Protein AF-0000000087199139 (afdb_homodimer)

Sequence (502 aa):
MAPLESGSSQPFFDSSAIDGPFDIYECGTLAGTRVVPDPPPLPGTSYGKQRASRKAKETRCVHVPEEVQDCWNRLFLEGYQADVRVSTDDGSEILSHSCILGIRSPVLRSMLEEARVEDGFRNILISGVPSQAVRVFIRFLYSSRFEQDEMKKYALHLLVLSHVYSVQSLKIVCTDQLERFFLAPDNAVDVLQLARLCDAPRLSLICTRMITGDFKTISLSEGWKVMRRANPSLEQELLEFLVEVDTARKSMAPLESGSSQPFFDSSAIDGPFDIYECGTLAGTRVVPDPPPLPGTSYGKQRASRKAKETRCVHVPEEVQDCWNRLFLEGYQADVRVSTDDGSEILSHSCILGIRSPVLRSMLEEARVEDGFRNILISGVPSQAVRVFIRFLYSSRFEQDEMKKYALHLLVLSHVYSVQSLKIVCTDQLERFFLAPDNAVDVLQLARLCDAPRLSLICTRMITGDFKTISLSEGWKVMRRANPSLEQELLEFLVEVDTARKS

Structure (mmCIF, N/CA/C/O backbone):
data_AF-0000000087199139-model_v1
#
loop_
_entity.id
_entity.type
_entity.pdbx_description
1 polymer 'BTB domain-containing protein'
#
loop_
_atom_site.group_PDB
_atom_site.id
_atom_site.type_symbol
_atom_site.label_atom_id
_atom_site.label_alt_id
_atom_site.label_comp_id
_atom_site.label_asym_id
_atom_site.label_entity_id
_atom_site.label_seq_id
_atom_site.pdbx_PDB_ins_code
_atom_site.Cartn_x
_atom_site.Cartn_y
_atom_site.Cartn_z
_atom_site.occupancy
_atom_site.B_iso_or_equiv
_atom_site.auth_seq_id
_atom_site.auth_comp_id
_atom_site.auth_asym_id
_atom_site.auth_atom_id
_atom_site.pdbx_PDB_model_num
ATOM 1 N N . MET A 1 1 ? 9.586 -22.656 74.812 1 17.95 1 MET A N 1
ATOM 2 C CA . MET A 1 1 ? 10.023 -21.344 75.25 1 17.95 1 MET A CA 1
ATOM 3 C C . MET A 1 1 ? 10.078 -20.375 74.062 1 17.95 1 MET A C 1
ATOM 5 O O . MET A 1 1 ? 10.203 -19.156 74.25 1 17.95 1 MET A O 1
ATOM 9 N N . ALA A 1 2 ? 10.344 -20.859 72.875 1 21.53 2 ALA A N 1
ATOM 10 C CA . ALA A 1 2 ? 11.312 -20.062 72.125 1 21.53 2 ALA A CA 1
ATOM 11 C C . ALA A 1 2 ? 10.719 -18.703 71.688 1 21.53 2 ALA A C 1
ATOM 13 O O . ALA A 1 2 ? 9.625 -18.641 71.125 1 21.53 2 ALA A O 1
ATOM 14 N N . PRO A 1 3 ? 11.141 -17.562 72.188 1 21.05 3 PRO A N 1
ATOM 15 C CA . PRO A 1 3 ? 10.523 -16.234 72.375 1 21.05 3 PRO A CA 1
ATOM 16 C C . PRO A 1 3 ? 10.469 -15.43 71.062 1 21.05 3 PRO A C 1
ATOM 18 O O . PRO A 1 3 ? 9.742 -14.43 71 1 21.05 3 PRO A O 1
ATOM 21 N N . LEU A 1 4 ? 11.305 -15.766 70 1 22.83 4 LEU A N 1
ATOM 22 C CA . LEU A 1 4 ? 12.039 -14.664 69.438 1 22.83 4 LEU A CA 1
ATOM 23 C C . LEU A 1 4 ? 11.094 -13.68 68.75 1 22.83 4 LEU A C 1
ATOM 25 O O . LEU A 1 4 ? 10.211 -14.086 68 1 22.83 4 LEU A O 1
ATOM 29 N N . GLU A 1 5 ? 10.953 -12.391 69.062 1 23.05 5 GLU A N 1
ATOM 30 C CA . GLU A 1 5 ? 10.18 -11.148 69.062 1 23.05 5 GLU A CA 1
ATOM 31 C C . GLU A 1 5 ? 10.281 -10.438 67.688 1 23.05 5 GLU A C 1
ATOM 33 O O . GLU A 1 5 ? 9.484 -9.539 67.438 1 23.05 5 GLU A O 1
ATOM 38 N N . SER A 1 6 ? 11.359 -10.711 66.875 1 23.73 6 SER A N 1
ATOM 39 C CA . SER A 1 6 ? 11.961 -9.5 66.312 1 23.73 6 SER A CA 1
ATOM 40 C C . SER A 1 6 ? 10.961 -8.719 65.438 1 23.73 6 SER A C 1
ATOM 42 O O . SER A 1 6 ? 10.016 -9.297 64.938 1 23.73 6 SER A O 1
ATOM 44 N N . GLY A 1 7 ? 10.969 -7.25 65.312 1 22.09 7 GLY A N 1
ATOM 45 C CA . GLY A 1 7 ? 10.422 -5.91 65.125 1 22.09 7 GLY A CA 1
ATOM 46 C C . GLY A 1 7 ? 10.305 -5.477 63.688 1 22.09 7 GLY A C 1
ATOM 47 O O . GLY A 1 7 ? 10.703 -4.363 63.344 1 22.09 7 GLY A O 1
ATOM 48 N N . SER A 1 8 ? 10.016 -6.336 62.688 1 23.86 8 SER A N 1
ATOM 49 C CA . SER A 1 8 ? 10.344 -5.934 61.344 1 23.86 8 SER A CA 1
ATOM 50 C C . SER A 1 8 ? 9.609 -4.652 60.938 1 23.86 8 SER A C 1
ATOM 52 O O . SER A 1 8 ? 8.383 -4.59 61 1 23.86 8 SER A O 1
ATOM 54 N N . SER A 1 9 ? 10.273 -3.469 61.125 1 22.41 9 SER A N 1
ATOM 55 C CA . SER A 1 9 ? 9.992 -2.047 60.969 1 22.41 9 SER A CA 1
ATOM 56 C C . SER A 1 9 ? 9.539 -1.732 59.562 1 22.41 9 SER A C 1
ATOM 58 O O . SER A 1 9 ? 10.219 -2.08 58.594 1 22.41 9 SER A O 1
ATOM 60 N N . GLN A 1 10 ? 8.219 -1.717 59.25 1 23.45 10 GLN A N 1
ATOM 61 C CA . GLN A 1 10 ? 7.441 -1.419 58.062 1 23.45 10 GLN A CA 1
ATOM 62 C C . GLN A 1 10 ? 7.766 -0.027 57.531 1 23.45 10 GLN A C 1
ATOM 64 O O . GLN A 1 10 ? 7.586 0.971 58.25 1 23.45 10 GLN A O 1
ATOM 69 N N . PRO A 1 11 ? 8.969 0.2 56.781 1 24.69 11 PRO A N 1
ATOM 70 C CA . PRO A 1 11 ? 9.406 1.564 56.469 1 24.69 11 PRO A CA 1
ATOM 71 C C . PRO A 1 11 ? 8.312 2.389 55.781 1 24.69 11 PRO A C 1
ATOM 73 O O . PRO A 1 11 ? 7.48 1.836 55.062 1 24.69 11 PRO A O 1
ATOM 76 N N . PHE A 1 12 ? 7.863 3.547 56.344 1 22.67 12 PHE A N 1
ATOM 77 C CA . PHE A 1 12 ? 6.906 4.625 56.125 1 22.67 12 PHE A CA 1
ATOM 78 C C . PHE A 1 12 ? 7.23 5.402 54.844 1 22.67 12 PHE A C 1
ATOM 80 O O . PHE A 1 12 ? 6.676 6.477 54.625 1 22.67 12 PHE A O 1
ATOM 87 N N . PHE A 1 13 ? 7.992 4.852 53.781 1 21.17 13 PHE A N 1
ATOM 88 C CA . PHE A 1 13 ? 8.477 5.926 52.906 1 21.17 13 PHE A CA 1
ATOM 89 C C . PHE A 1 13 ? 7.32 6.762 52.375 1 21.17 13 PHE A C 1
ATOM 91 O O . PHE A 1 13 ? 6.332 6.215 51.906 1 21.17 13 PHE A O 1
ATOM 98 N N . ASP A 1 14 ? 7.141 7.926 52.938 1 21.53 14 ASP A N 1
ATOM 99 C CA . ASP A 1 14 ? 6.297 9.102 52.75 1 21.53 14 ASP A CA 1
ATOM 100 C C . ASP A 1 14 ? 6.395 9.633 51.312 1 21.53 14 ASP A C 1
ATOM 102 O O . ASP A 1 14 ? 7.422 10.18 50.938 1 21.53 14 ASP A O 1
ATOM 106 N N . SER A 1 15 ? 6.094 8.844 50.281 1 20.62 15 SER A N 1
ATOM 107 C CA . SER A 1 15 ? 6.211 9.219 48.875 1 20.62 15 SER A CA 1
ATOM 108 C C . SER A 1 15 ? 5.43 10.492 48.594 1 20.62 15 SER A C 1
ATOM 110 O O . SER A 1 15 ? 4.215 10.445 48.375 1 20.62 15 SER A O 1
ATOM 112 N N . SER A 1 16 ? 5.676 11.617 49.25 1 21.91 16 SER A N 1
ATOM 113 C CA . SER A 1 16 ? 4.977 12.875 49 1 21.91 16 SER A CA 1
ATOM 114 C C . SER A 1 16 ? 5.152 13.336 47.562 1 21.91 16 SER A C 1
ATOM 116 O O . SER A 1 16 ? 6.141 13.992 47.219 1 21.91 16 SER A O 1
ATOM 118 N N . ALA A 1 17 ? 5.062 12.43 46.594 1 23.73 17 ALA A N 1
ATOM 119 C CA . ALA A 1 17 ? 5.355 12.734 45.188 1 23.73 17 ALA A CA 1
ATOM 120 C C . ALA A 1 17 ? 4.664 14.023 44.75 1 23.73 17 ALA A C 1
ATOM 122 O O . ALA A 1 17 ? 3.477 14.219 45 1 23.73 17 ALA A O 1
ATOM 123 N N . ILE A 1 18 ? 5.457 15.062 44.219 1 21.58 18 ILE A N 1
ATOM 124 C CA . ILE A 1 18 ? 5.422 16.469 43.812 1 21.58 18 ILE A CA 1
ATOM 125 C C . ILE A 1 18 ? 4.34 16.656 42.75 1 21.58 18 ILE A C 1
ATOM 127 O O . ILE A 1 18 ? 4.402 16.078 41.656 1 21.58 18 ILE A O 1
ATOM 131 N N . ASP A 1 19 ? 3.137 16.906 43.062 1 22.56 19 ASP A N 1
ATOM 132 C CA . ASP A 1 19 ? 1.946 17.297 42.312 1 22.56 19 ASP A CA 1
ATOM 133 C C . ASP A 1 19 ? 2.195 18.578 41.5 1 22.56 19 ASP A C 1
ATOM 135 O O . ASP A 1 19 ? 1.256 19.172 40.969 1 22.56 19 ASP A O 1
ATOM 139 N N . GLY A 1 20 ? 3.398 19.328 41.625 1 21.14 20 GLY A N 1
ATOM 140 C CA . GLY A 1 20 ? 3.166 20.734 41.344 1 21.14 20 GLY A CA 1
ATOM 141 C C . GLY A 1 20 ? 2.797 21 39.906 1 21.14 20 GLY A C 1
ATOM 142 O O . GLY A 1 20 ? 3.088 20.188 39.031 1 21.14 20 GLY A O 1
ATOM 143 N N . PRO A 1 21 ? 1.82 21.891 39.594 1 22.62 21 PRO A N 1
ATOM 144 C CA . PRO A 1 21 ? 1.16 22.344 38.375 1 22.62 21 PRO A CA 1
ATOM 145 C C . PRO A 1 21 ? 2.121 23.031 37.406 1 22.62 21 PRO A C 1
ATOM 147 O O . PRO A 1 21 ? 2.922 23.875 37.812 1 22.62 21 PRO A O 1
ATOM 150 N N . PHE A 1 22 ? 2.758 22.375 36.438 1 21.52 22 PHE A N 1
ATOM 151 C CA . PHE A 1 22 ? 3.588 22.953 35.375 1 21.52 22 PHE A CA 1
ATOM 152 C C . PHE A 1 22 ? 2.871 24.109 34.688 1 21.52 22 PHE A C 1
ATOM 154 O O . PHE A 1 22 ? 1.866 23.922 34 1 21.52 22 PHE A O 1
ATOM 161 N N . ASP A 1 23 ? 2.779 25.297 35.25 1 20.27 23 ASP A N 1
ATOM 162 C CA . ASP A 1 23 ? 2.283 26.516 34.625 1 20.27 23 ASP A CA 1
ATOM 163 C C . ASP A 1 23 ? 3.068 26.844 33.375 1 20.27 23 ASP A C 1
ATOM 165 O O . ASP A 1 23 ? 4.285 27.031 33.406 1 20.27 23 ASP A O 1
ATOM 169 N N . ILE A 1 24 ? 2.711 26.391 32.156 1 22.92 24 ILE A N 1
ATOM 170 C CA . ILE A 1 24 ? 3.115 26.719 30.781 1 22.92 24 ILE A CA 1
ATOM 171 C C . ILE A 1 24 ? 3.188 28.234 30.625 1 22.92 24 ILE A C 1
ATOM 173 O O . ILE A 1 24 ? 2.158 28.922 30.609 1 22.92 24 ILE A O 1
ATOM 177 N N . TYR A 1 25 ? 4.066 28.859 31.375 1 21.02 25 TYR A N 1
ATOM 178 C CA . TYR A 1 25 ? 4.32 30.297 31.281 1 21.02 25 TYR A CA 1
ATOM 179 C C . TYR A 1 25 ? 4.391 30.734 29.828 1 21.02 25 TYR A C 1
ATOM 181 O O . TYR A 1 25 ? 4.668 29.922 28.938 1 21.02 25 TYR A O 1
ATOM 189 N N . GLU A 1 26 ? 4.129 32.094 29.531 1 21.59 26 GLU A N 1
ATOM 190 C CA . GLU A 1 26 ? 3.9 33.156 28.562 1 21.59 26 GLU A CA 1
ATOM 191 C C . GLU A 1 26 ? 5.102 33.312 27.641 1 21.59 26 GLU A C 1
ATOM 193 O O . GLU A 1 26 ? 6.25 33.25 28.078 1 21.59 26 GLU A O 1
ATOM 198 N N . CYS A 1 27 ? 4.98 33.281 26.266 1 22 27 CYS A N 1
ATOM 199 C CA . CYS A 1 27 ? 5.629 33.5 24.969 1 22 27 CYS A CA 1
ATOM 200 C C . CYS A 1 27 ? 6.34 34.844 24.953 1 22 27 CYS A C 1
ATOM 202 O O . CYS A 1 27 ? 5.734 35.875 24.625 1 22 27 CYS A O 1
ATOM 204 N N . GLY A 1 28 ? 7.008 35.25 26.016 1 19.66 28 GLY A N 1
ATOM 205 C CA . GLY A 1 28 ? 7.566 36.594 25.922 1 19.66 28 GLY A CA 1
ATOM 206 C C . GLY A 1 28 ? 8.414 36.781 24.672 1 19.66 28 GLY A C 1
ATOM 207 O O . GLY A 1 28 ? 8.867 35.812 24.062 1 19.66 28 GLY A O 1
ATOM 208 N N . THR A 1 29 ? 8.695 38.125 24.188 1 23.84 29 THR A N 1
ATOM 209 C CA . THR A 1 29 ? 9.023 39 23.062 1 23.84 29 THR A CA 1
ATOM 210 C C . THR A 1 29 ? 10.516 38.906 22.734 1 23.84 29 THR A C 1
ATOM 212 O O . THR A 1 29 ? 11.219 39.906 22.75 1 23.84 29 THR A O 1
ATOM 215 N N . LEU A 1 30 ? 11.25 37.906 22.984 1 21.8 30 LEU A N 1
ATOM 216 C CA . LEU A 1 30 ? 12.664 38.25 22.781 1 21.8 30 LEU A CA 1
ATOM 217 C C . LEU A 1 30 ? 12.938 38.594 21.328 1 21.8 30 LEU A C 1
ATOM 219 O O . LEU A 1 30 ? 12.75 37.781 20.438 1 21.8 30 LEU A O 1
ATOM 223 N N . ALA A 1 31 ? 12.992 39.906 20.906 1 24.28 31 ALA A N 1
ATOM 224 C CA . ALA A 1 31 ? 13.227 40.688 19.703 1 24.28 31 ALA A CA 1
ATOM 225 C C . ALA A 1 31 ? 14.641 40.5 19.172 1 24.28 31 ALA A C 1
ATOM 227 O O . ALA A 1 31 ? 15.094 41.219 18.297 1 24.28 31 ALA A O 1
ATOM 228 N N . GLY A 1 32 ? 15.5 39.656 19.641 1 24.92 32 GLY A N 1
ATOM 229 C CA . GLY A 1 32 ? 16.828 39.938 19.141 1 24.92 32 GLY A CA 1
ATOM 230 C C . GLY A 1 32 ? 16.922 39.906 17.625 1 24.92 32 GLY A C 1
ATOM 231 O O . GLY A 1 32 ? 16.234 39.094 16.984 1 24.92 32 GLY A O 1
ATOM 232 N N . THR A 1 33 ? 17.406 40.938 16.922 1 26.2 33 THR A N 1
ATOM 233 C CA . THR A 1 33 ? 17.516 41.406 15.539 1 26.2 33 THR A CA 1
ATOM 234 C C . THR A 1 33 ? 18.438 40.5 14.734 1 26.2 33 THR A C 1
ATOM 236 O O . THR A 1 33 ? 19.641 40.75 14.648 1 26.2 33 THR A O 1
ATOM 239 N N . ARG A 1 34 ? 18.656 39.25 15.078 1 27.23 34 ARG A N 1
ATOM 240 C CA . ARG A 1 34 ? 19.734 38.719 14.258 1 27.23 34 ARG A CA 1
ATOM 241 C C . ARG A 1 34 ? 19.375 38.781 12.773 1 27.23 34 ARG A C 1
ATOM 243 O O . ARG A 1 34 ? 18.297 38.312 12.375 1 27.23 34 ARG A O 1
ATOM 250 N N . VAL A 1 35 ? 20 39.688 12.016 1 27.97 35 VAL A N 1
ATOM 251 C CA . VAL A 1 35 ? 19.953 39.938 10.578 1 27.97 35 VAL A CA 1
ATOM 252 C C . VAL A 1 35 ? 20.266 38.656 9.805 1 27.97 35 VAL A C 1
ATOM 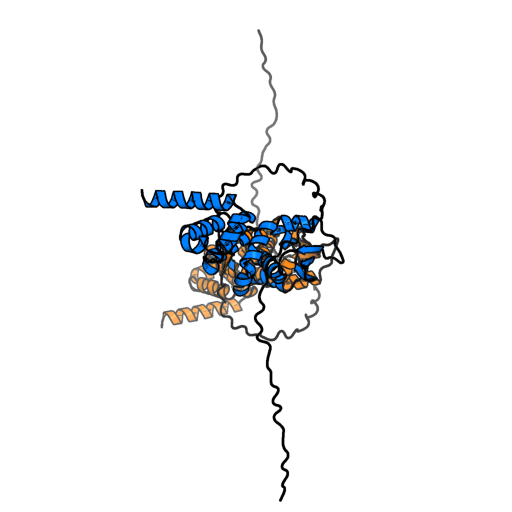254 O O . VAL A 1 35 ? 21.406 38.188 9.836 1 27.97 35 VAL A O 1
ATOM 257 N N . VAL A 1 36 ? 19.594 37.656 9.969 1 29.38 36 VAL A N 1
ATOM 258 C CA . VAL A 1 36 ? 19.938 36.5 9.133 1 29.38 36 VAL A CA 1
ATOM 259 C C . VAL A 1 36 ? 19.844 36.875 7.66 1 29.38 36 VAL A C 1
ATOM 261 O O . VAL A 1 36 ? 18.828 37.469 7.234 1 29.38 36 VAL A O 1
ATOM 264 N N . PRO A 1 37 ? 21 37 7.043 1 31.52 37 PRO A N 1
ATOM 265 C CA . PRO A 1 37 ? 20.953 37.438 5.648 1 31.52 37 PRO A CA 1
ATOM 266 C C . PRO A 1 37 ? 19.875 36.719 4.84 1 31.52 37 PRO A C 1
ATOM 268 O O . PRO A 1 37 ? 19.484 35.625 5.195 1 31.52 37 PRO A O 1
ATOM 271 N N . ASP A 1 38 ? 19.141 37.5 4.035 1 29.73 38 ASP A N 1
ATOM 272 C CA . ASP A 1 38 ? 18.047 37.062 3.16 1 29.73 38 ASP A CA 1
ATOM 273 C C . ASP A 1 38 ? 18.453 35.875 2.295 1 29.73 38 ASP A C 1
ATOM 275 O O . ASP A 1 38 ? 19.547 35.875 1.737 1 29.73 38 ASP A O 1
ATOM 279 N N . PRO A 1 39 ? 18.141 34.688 2.662 1 32.69 39 PRO A N 1
ATOM 280 C CA . PRO A 1 39 ? 18.547 33.594 1.751 1 32.69 39 PRO A CA 1
ATOM 281 C C . PRO A 1 39 ? 18.375 33.969 0.282 1 32.69 39 PRO A C 1
ATOM 283 O O . PRO A 1 39 ? 17.578 34.875 -0.043 1 32.69 39 PRO A O 1
ATOM 286 N N . PRO A 1 40 ? 19.422 33.812 -0.489 1 34.62 40 PRO A N 1
ATOM 287 C CA . PRO A 1 40 ? 19.312 34.25 -1.89 1 34.62 40 PRO A CA 1
ATOM 288 C C . PRO A 1 40 ? 17.984 33.844 -2.527 1 34.62 40 PRO A C 1
ATOM 290 O O . PRO A 1 40 ? 17.328 32.906 -2.074 1 34.62 40 PRO A O 1
ATOM 293 N N . PRO A 1 41 ? 17.328 34.812 -3.182 1 30.88 41 PRO A N 1
ATOM 294 C CA . PRO A 1 41 ? 16.016 34.562 -3.787 1 30.88 41 PRO A CA 1
ATOM 295 C C . PRO A 1 41 ? 15.961 33.281 -4.629 1 30.88 41 PRO A C 1
ATOM 297 O O . PRO A 1 41 ? 16.984 32.875 -5.188 1 30.88 41 PRO A O 1
ATOM 300 N N . LEU A 1 42 ? 15.297 32.312 -4.215 1 31.14 42 LEU A N 1
ATOM 301 C CA . LEU A 1 42 ? 15.055 31.094 -4.988 1 31.14 42 LEU A CA 1
ATOM 302 C C . LEU A 1 42 ? 14.805 31.422 -6.453 1 31.14 42 LEU A C 1
ATOM 304 O O . LEU A 1 42 ? 14.227 32.469 -6.77 1 31.14 42 LEU A O 1
ATOM 308 N N . PRO A 1 43 ? 15.719 31.031 -7.32 1 32.97 43 PRO A N 1
ATOM 309 C CA . PRO A 1 43 ? 15.461 31.312 -8.734 1 32.97 43 PRO A CA 1
ATOM 310 C C . PRO A 1 43 ? 13.984 31.172 -9.102 1 32.97 43 PRO A C 1
ATOM 312 O O . PRO A 1 43 ? 13.258 30.406 -8.445 1 32.97 43 PRO A O 1
ATOM 315 N N . GLY A 1 44 ? 13.32 32.25 -9.609 1 30.73 44 GLY A N 1
ATOM 316 C CA . GLY A 1 44 ? 11.953 32.375 -10.078 1 30.73 44 GLY A CA 1
ATOM 317 C C . GLY A 1 44 ? 11.5 31.25 -10.977 1 30.73 44 GLY A C 1
ATOM 318 O O . GLY A 1 44 ? 11.875 31.203 -12.156 1 30.73 44 GLY A O 1
ATOM 319 N N . THR A 1 45 ? 11.766 29.984 -10.602 1 30.02 45 THR A N 1
ATOM 320 C CA . THR A 1 45 ? 11.227 28.984 -11.516 1 30.02 45 THR A CA 1
ATOM 321 C C . THR A 1 45 ? 9.766 29.281 -11.844 1 30.02 45 THR A C 1
ATOM 323 O O . THR A 1 45 ? 8.961 29.516 -10.938 1 30.02 45 THR A O 1
ATOM 326 N N . SER A 1 46 ? 9.5 29.828 -13.023 1 29.67 46 SER A N 1
ATOM 327 C CA . SER A 1 46 ? 8.203 29.969 -13.664 1 29.67 46 SER A CA 1
ATOM 328 C C . SER A 1 46 ? 7.367 28.703 -13.531 1 29.67 46 SER A C 1
ATOM 330 O O . SER A 1 46 ? 7.57 27.734 -14.266 1 29.67 46 SER A O 1
ATOM 332 N N . TYR A 1 47 ? 7.344 28.094 -12.398 1 28.06 47 TYR A N 1
ATOM 333 C CA . TYR A 1 47 ? 6.352 27.016 -12.367 1 28.06 47 TYR A CA 1
ATOM 334 C C . TYR A 1 47 ? 4.988 27.531 -12.812 1 28.06 47 TYR A C 1
ATOM 336 O O . TYR A 1 47 ? 4.449 28.469 -12.234 1 28.06 47 TYR A O 1
ATOM 344 N N . GLY A 1 48 ? 4.695 27.469 -14.109 1 28.31 48 GLY A N 1
ATOM 345 C CA . GLY A 1 48 ? 3.373 27.719 -14.664 1 28.31 48 GLY A CA 1
ATOM 346 C C . GLY A 1 48 ? 2.248 27.25 -13.766 1 28.31 48 GLY A C 1
ATOM 347 O O . GLY A 1 48 ? 2.414 26.281 -13.008 1 28.31 48 GLY A O 1
ATOM 348 N N . LYS A 1 49 ? 1.397 28.203 -13.383 1 31.05 49 LYS A N 1
ATOM 349 C CA . LYS A 1 49 ? 0.133 28.125 -12.656 1 31.05 49 LYS A CA 1
ATOM 350 C C . LYS A 1 49 ? -0.748 27 -13.203 1 31.05 49 LYS A C 1
ATOM 352 O O . LYS A 1 49 ? -1.385 27.156 -14.25 1 31.05 49 LYS A O 1
ATOM 357 N N . GLN A 1 50 ? -0.268 25.75 -13.328 1 27.91 50 GLN A N 1
ATOM 358 C CA . GLN A 1 50 ? -1.34 24.812 -13.602 1 27.91 50 GLN A CA 1
ATOM 359 C C . GLN A 1 50 ? -2.48 24.953 -12.594 1 27.91 50 GLN A C 1
ATOM 361 O O . GLN A 1 50 ? -2.279 24.797 -11.391 1 27.91 50 GLN A O 1
ATOM 366 N N . ARG A 1 51 ? -3.35 25.891 -12.852 1 24.77 51 ARG A N 1
ATOM 367 C CA . ARG A 1 51 ? -4.668 25.938 -12.234 1 24.77 51 ARG A CA 1
ATOM 368 C C . ARG A 1 51 ? -5.309 24.562 -12.172 1 24.77 51 ARG A C 1
ATOM 370 O O . ARG A 1 51 ? -5.855 24.078 -13.172 1 24.77 51 ARG A O 1
ATOM 377 N N . ALA A 1 52 ? -4.762 23.656 -11.594 1 30.31 52 ALA A N 1
ATOM 378 C CA . ALA A 1 52 ? -5.559 22.469 -11.25 1 30.31 52 ALA A CA 1
ATOM 379 C C . ALA A 1 52 ? -6.867 22.875 -10.578 1 30.31 52 ALA A C 1
ATOM 381 O O . ALA A 1 52 ? -6.871 23.688 -9.648 1 30.31 52 ALA A O 1
ATOM 382 N N . SER A 1 53 ? -7.973 22.969 -11.172 1 31.02 53 SER A N 1
ATOM 383 C CA . SER A 1 53 ? -9.328 23.062 -10.633 1 31.02 53 SER A CA 1
ATOM 384 C C . SER A 1 53 ? -9.406 22.453 -9.234 1 31.02 53 SER A C 1
ATOM 386 O O . SER A 1 53 ? -8.906 21.344 -9.008 1 31.02 53 SER A O 1
ATOM 388 N N . ARG A 1 54 ? -9.484 23.25 -8.133 1 33.81 54 ARG A N 1
ATOM 389 C CA . ARG A 1 54 ? -9.602 23.031 -6.695 1 33.81 54 ARG A CA 1
ATOM 390 C C . ARG A 1 54 ? -10.719 22.047 -6.379 1 33.81 54 ARG A C 1
ATOM 392 O O . ARG A 1 54 ? -11.609 22.344 -5.586 1 33.81 54 ARG A O 1
ATOM 399 N N . LYS A 1 55 ? -11.258 21.359 -7.25 1 38.09 55 LYS A N 1
ATOM 400 C CA . LYS A 1 55 ? -12.188 20.391 -6.676 1 38.09 55 LYS A CA 1
ATOM 401 C C . LYS A 1 55 ? -11.555 19.641 -5.516 1 38.09 55 LYS A C 1
ATOM 403 O O . LYS A 1 55 ? -10.469 19.062 -5.656 1 38.09 55 LYS A O 1
ATOM 408 N N . ALA A 1 56 ? -11.719 20.047 -4.234 1 38.56 56 ALA A N 1
ATOM 409 C CA . ALA A 1 56 ? -11.398 19.266 -3.047 1 38.56 56 ALA A CA 1
ATOM 410 C C . ALA A 1 56 ? -11.328 17.781 -3.379 1 38.56 56 ALA A C 1
ATOM 412 O O . ALA A 1 56 ? -12.344 17.141 -3.656 1 38.56 56 ALA A O 1
ATOM 413 N N . LYS A 1 57 ? -10.422 17.406 -4.125 1 51.34 57 LYS A N 1
ATOM 414 C CA . LYS A 1 57 ? -10.328 16.031 -4.617 1 51.34 57 LYS A CA 1
ATOM 415 C C . LYS A 1 57 ? -10.555 15.023 -3.492 1 51.34 57 LYS A C 1
ATOM 417 O O . LYS A 1 57 ? -9.781 14.977 -2.531 1 51.34 57 LYS A O 1
ATOM 422 N N . GLU A 1 58 ? -11.875 14.812 -3.129 1 58.31 58 GLU A N 1
ATOM 423 C CA . GLU A 1 58 ? -12.219 13.664 -2.293 1 58.31 58 GLU A CA 1
ATOM 424 C C . GLU A 1 58 ? -11.227 12.523 -2.484 1 58.31 58 GLU A C 1
ATOM 426 O O . GLU A 1 58 ? -10.82 12.227 -3.609 1 58.31 58 GLU A O 1
ATOM 431 N N . THR A 1 59 ? -10.484 12.344 -1.406 1 65.81 59 THR A N 1
ATOM 432 C CA . THR A 1 59 ? -9.555 11.219 -1.45 1 65.81 59 THR A CA 1
ATOM 433 C C . THR A 1 59 ? -10.266 9.938 -1.866 1 65.81 59 THR A C 1
ATOM 435 O O . THR A 1 59 ? -11.188 9.484 -1.179 1 65.81 59 THR A O 1
ATOM 438 N N . ARG A 1 60 ? -10.055 9.539 -3.041 1 82.44 60 ARG A N 1
ATOM 439 C CA . ARG A 1 60 ? -10.555 8.227 -3.426 1 82.44 60 ARG A CA 1
ATOM 440 C C . ARG A 1 60 ? -9.781 7.121 -2.709 1 82.44 60 ARG A C 1
ATOM 442 O O . ARG A 1 60 ? -8.586 7.254 -2.459 1 82.44 60 ARG A O 1
ATOM 449 N N . CYS A 1 61 ? -10.516 6.273 -2.09 1 89.31 61 CYS A N 1
ATOM 450 C CA . CYS A 1 61 ? -9.891 5.148 -1.406 1 89.31 61 CYS A CA 1
ATOM 451 C C . CYS A 1 61 ? -10.039 3.867 -2.221 1 89.31 61 CYS A C 1
ATOM 453 O O . CYS A 1 61 ? -10.961 3.744 -3.031 1 89.31 61 CYS A O 1
ATOM 455 N N . VAL A 1 62 ? -9.023 3.031 -2.025 1 91.62 62 VAL A N 1
ATOM 456 C CA . VAL A 1 62 ? -9.039 1.731 -2.689 1 91.62 62 VAL A CA 1
ATOM 457 C C . VAL A 1 62 ? -8.883 0.619 -1.656 1 91.62 62 VAL A C 1
ATOM 459 O O . VAL A 1 62 ? -8.406 0.861 -0.542 1 91.62 62 VAL A O 1
ATOM 462 N N . HIS A 1 63 ? -9.352 -0.516 -2.111 1 90.69 63 HIS A N 1
ATOM 463 C CA . HIS A 1 63 ? -9.195 -1.692 -1.262 1 90.69 63 HIS A CA 1
ATOM 464 C C . HIS A 1 63 ? -7.934 -2.467 -1.616 1 90.69 63 HIS A C 1
ATOM 466 O O . HIS A 1 63 ? -7.633 -2.666 -2.795 1 90.69 63 HIS A O 1
ATOM 472 N N . VAL A 1 64 ? -7.211 -2.742 -0.578 1 90.88 64 VAL A N 1
ATOM 473 C CA . VAL A 1 64 ? -6.051 -3.613 -0.741 1 90.88 64 VAL A CA 1
ATOM 474 C C . VAL A 1 64 ? -6.086 -4.723 0.307 1 90.88 64 VAL A C 1
ATOM 476 O O . VAL A 1 64 ? -6.676 -4.555 1.379 1 90.88 64 VAL A O 1
ATOM 479 N N . PRO A 1 65 ? -5.484 -5.859 -0.085 1 89.69 65 PRO A N 1
ATOM 480 C CA . PRO A 1 65 ? -5.375 -6.871 0.966 1 89.69 65 PRO A CA 1
ATOM 481 C C . PRO A 1 65 ? -4.652 -6.359 2.209 1 89.69 65 PRO A C 1
ATOM 483 O O . PRO A 1 65 ? -3.686 -5.602 2.096 1 89.69 65 PRO A O 1
ATOM 486 N N . GLU A 1 66 ? -5.117 -6.707 3.34 1 92.62 66 GLU A N 1
ATOM 487 C CA . GLU A 1 66 ? -4.527 -6.262 4.598 1 92.62 66 GLU A CA 1
ATOM 488 C C . GLU A 1 66 ? -3.051 -6.637 4.676 1 92.62 66 GLU A C 1
ATOM 490 O O . GLU A 1 66 ? -2.24 -5.879 5.211 1 92.62 66 GLU A O 1
ATOM 495 N N . GLU A 1 67 ? -2.746 -7.75 4.129 1 92 67 GLU A N 1
ATOM 496 C CA . GLU A 1 67 ? -1.375 -8.25 4.129 1 92 67 GLU A CA 1
ATOM 497 C C . GLU A 1 67 ? -0.424 -7.258 3.473 1 92 67 GLU A C 1
ATOM 499 O O . GLU A 1 67 ? 0.722 -7.109 3.902 1 92 67 GLU A O 1
ATOM 504 N N . VAL A 1 68 ? -0.92 -6.621 2.539 1 91.31 68 VAL A N 1
ATOM 505 C CA . VAL A 1 68 ? -0.091 -5.691 1.781 1 91.31 68 VAL A CA 1
ATOM 506 C C . VAL A 1 68 ? 0.236 -4.473 2.641 1 91.31 68 VAL A C 1
ATOM 508 O O . VAL A 1 68 ? 1.398 -4.078 2.756 1 91.31 68 VAL A O 1
ATOM 511 N N . GLN A 1 69 ? -0.75 -3.906 3.203 1 94.12 69 GLN A N 1
ATOM 512 C CA . GLN A 1 69 ? -0.513 -2.762 4.074 1 94.12 69 GLN A CA 1
ATOM 513 C C . GLN A 1 69 ? 0.369 -3.145 5.258 1 94.12 69 GLN A C 1
ATOM 515 O O . GLN A 1 69 ? 1.211 -2.355 5.695 1 94.12 69 GLN A O 1
ATOM 520 N N . ASP A 1 70 ? 0.178 -4.344 5.715 1 95.5 70 ASP A N 1
ATOM 521 C CA . ASP A 1 70 ? 1.011 -4.844 6.801 1 95.5 70 ASP A CA 1
ATOM 522 C C . ASP A 1 70 ? 2.477 -4.918 6.383 1 95.5 70 ASP A C 1
ATOM 524 O O . ASP A 1 70 ? 3.369 -4.578 7.164 1 95.5 70 ASP A O 1
ATOM 528 N N . CYS A 1 71 ? 2.688 -5.312 5.242 1 95.69 71 CYS A N 1
ATOM 529 C CA . CYS A 1 71 ? 4.051 -5.414 4.738 1 95.69 71 CYS A CA 1
ATOM 530 C C . CYS A 1 71 ? 4.688 -4.035 4.613 1 95.69 71 CYS A C 1
ATOM 532 O O . CYS A 1 71 ? 5.852 -3.848 4.969 1 95.69 71 CYS A O 1
ATOM 534 N N . TRP A 1 72 ? 3.908 -3.111 4.133 1 95.94 72 TRP A N 1
ATOM 535 C CA . TRP A 1 72 ? 4.41 -1.744 4.031 1 95.94 72 TRP A CA 1
ATOM 536 C C . TRP A 1 72 ? 4.789 -1.199 5.406 1 95.94 72 TRP A C 1
ATOM 538 O O . TRP A 1 72 ? 5.836 -0.567 5.562 1 95.94 72 TRP A O 1
ATOM 548 N N . ASN A 1 73 ? 3.936 -1.513 6.324 1 97.19 73 ASN A N 1
ATOM 549 C CA . ASN A 1 73 ? 4.188 -1.061 7.691 1 97.19 73 ASN A CA 1
ATOM 550 C C . ASN A 1 73 ? 5.391 -1.771 8.305 1 97.19 73 ASN A C 1
ATOM 552 O O . ASN A 1 73 ? 6.188 -1.154 9.016 1 97.19 73 ASN A O 1
ATOM 556 N N . ARG A 1 74 ? 5.5 -3.004 8.023 1 97.69 74 ARG A N 1
ATOM 557 C CA . ARG A 1 74 ? 6.617 -3.789 8.539 1 97.69 74 ARG A CA 1
ATOM 558 C C . ARG A 1 74 ? 7.945 -3.287 7.973 1 97.69 74 ARG A C 1
ATOM 560 O O . ARG A 1 74 ? 8.969 -3.307 8.656 1 97.69 74 ARG A O 1
ATOM 567 N N . LEU A 1 75 ? 7.852 -2.887 6.754 1 97.94 75 LEU A N 1
ATOM 568 C CA . LEU A 1 75 ? 9.055 -2.322 6.152 1 97.94 75 LEU A CA 1
ATOM 569 C C . LEU A 1 75 ? 9.562 -1.137 6.961 1 97.94 75 LEU A C 1
ATOM 571 O O . LEU A 1 75 ? 10.766 -1.029 7.223 1 97.94 75 LEU A O 1
ATOM 575 N N . PHE A 1 76 ? 8.719 -0.311 7.41 1 98.31 76 PHE A N 1
ATOM 576 C CA . PHE A 1 76 ? 9.078 0.819 8.258 1 98.31 76 PHE A CA 1
ATOM 577 C C . PHE A 1 76 ? 9.609 0.34 9.602 1 98.31 76 PHE A C 1
ATOM 579 O O . PHE A 1 76 ? 10.641 0.828 10.078 1 98.31 76 PHE A O 1
ATOM 586 N N . LEU A 1 77 ? 8.969 -0.565 10.125 1 97.88 77 LEU A N 1
ATOM 587 C CA . LEU A 1 77 ? 9.289 -1.002 11.477 1 97.88 77 LEU A CA 1
ATOM 588 C C . LEU A 1 77 ? 10.609 -1.757 11.508 1 97.88 77 LEU A C 1
ATOM 590 O O . LEU A 1 77 ? 11.406 -1.577 12.43 1 97.88 77 LEU A O 1
ATOM 594 N N . GLU A 1 78 ? 10.836 -2.588 10.469 1 97 78 GLU A N 1
ATOM 595 C CA . GLU A 1 78 ? 12.016 -3.447 10.453 1 97 78 GLU A CA 1
ATOM 596 C C . GLU A 1 78 ? 13.227 -2.715 9.883 1 97 78 GLU A C 1
ATOM 598 O O . GLU A 1 78 ? 14.375 -3.031 10.219 1 97 78 GLU A O 1
ATOM 603 N N . GLY A 1 79 ? 13.039 -1.834 9 1 97.75 79 GLY A N 1
ATOM 604 C CA . GLY A 1 79 ? 14.133 -1.098 8.383 1 97.75 79 GLY A CA 1
ATOM 605 C C . GLY A 1 79 ? 15.008 -1.965 7.5 1 97.75 79 GLY A C 1
ATOM 606 O O . GLY A 1 79 ? 16.203 -1.701 7.355 1 97.75 79 GLY A O 1
ATOM 607 N N . TYR A 1 80 ? 14.43 -3.037 6.965 1 96.62 80 TYR A N 1
ATOM 608 C CA . TYR A 1 80 ? 15.195 -3.932 6.109 1 96.62 80 TYR A CA 1
ATOM 609 C C . TYR A 1 80 ? 15.719 -3.197 4.879 1 96.62 80 TYR A C 1
ATOM 611 O O . TYR A 1 80 ? 14.945 -2.602 4.129 1 96.62 80 TYR A O 1
ATOM 619 N N . GLN A 1 81 ? 17.047 -3.156 4.734 1 96.38 81 GLN A N 1
ATOM 620 C CA . GLN A 1 81 ? 17.75 -2.555 3.605 1 96.38 81 GLN A CA 1
ATOM 621 C C . GLN A 1 81 ? 17.516 -1.047 3.557 1 96.38 81 GLN A C 1
ATOM 623 O O . GLN A 1 81 ? 17.406 -0.467 2.475 1 96.38 81 GLN A O 1
ATOM 628 N N . ALA A 1 82 ? 17.328 -0.458 4.734 1 97.88 82 ALA A N 1
ATOM 629 C CA . ALA A 1 82 ? 17.234 0.996 4.828 1 97.88 82 ALA A CA 1
ATOM 630 C C . ALA A 1 82 ? 18.5 1.673 4.312 1 97.88 82 ALA A C 1
ATOM 632 O O . ALA A 1 82 ? 19.594 1.109 4.402 1 97.88 82 ALA A O 1
ATOM 633 N N . ASP A 1 83 ? 18.281 2.932 3.783 1 97.69 83 ASP A N 1
ATOM 634 C CA . ASP A 1 83 ? 19.422 3.666 3.256 1 97.69 83 ASP A CA 1
ATOM 635 C C . ASP A 1 83 ? 19.312 5.156 3.566 1 97.69 83 ASP A C 1
ATOM 637 O O . ASP A 1 83 ? 19.969 5.98 2.932 1 97.69 83 ASP A O 1
ATOM 641 N N . VAL A 1 84 ? 18.422 5.527 4.48 1 98.56 84 VAL A N 1
ATOM 642 C CA . VAL A 1 84 ? 18.25 6.91 4.91 1 98.56 84 VAL A CA 1
ATOM 643 C C . VAL A 1 84 ? 18.188 6.977 6.438 1 98.56 84 VAL A C 1
ATOM 645 O O . VAL A 1 84 ? 17.562 6.129 7.078 1 98.56 84 VAL A O 1
ATOM 648 N N . ARG A 1 85 ? 18.859 7.875 6.961 1 98.12 85 ARG A N 1
ATOM 649 C CA . ARG A 1 85 ? 18.719 8.258 8.359 1 98.12 85 ARG A CA 1
ATOM 650 C C . ARG A 1 85 ? 18.062 9.633 8.484 1 98.12 85 ARG A C 1
ATOM 652 O O . ARG A 1 85 ? 18.656 10.641 8.086 1 98.12 85 ARG A O 1
ATOM 659 N N . VAL A 1 86 ? 16.875 9.695 9.07 1 98.56 86 VAL A N 1
ATOM 660 C CA . VAL A 1 86 ? 16.188 10.953 9.328 1 98.56 86 VAL A CA 1
ATOM 661 C C . VAL A 1 86 ? 16.453 11.406 10.766 1 98.56 86 VAL A C 1
ATOM 663 O O . VAL A 1 86 ? 15.961 10.789 11.719 1 98.56 86 VAL A O 1
ATOM 666 N N . SER A 1 87 ? 17.141 12.414 10.836 1 98.06 87 SER A N 1
ATOM 667 C CA . SER A 1 87 ? 17.453 12.961 12.148 1 98.06 87 SER A CA 1
ATOM 668 C C . SER A 1 87 ? 16.422 14.023 12.555 1 98.06 87 SER A C 1
ATOM 670 O O . SER A 1 87 ? 15.852 14.695 11.703 1 98.06 87 SER A O 1
ATOM 672 N N . THR A 1 88 ? 16.219 14.109 13.859 1 98.31 88 THR A N 1
ATOM 673 C CA . THR A 1 88 ? 15.32 15.109 14.414 1 98.31 88 THR A CA 1
ATOM 674 C C . THR A 1 88 ? 16.062 16.031 15.383 1 98.31 88 THR A C 1
ATOM 676 O O . THR A 1 88 ? 17.25 15.828 15.656 1 98.31 88 THR A O 1
ATOM 679 N N . ASP A 1 89 ? 15.398 16.984 15.953 1 97.44 89 ASP A N 1
ATOM 680 C CA . ASP A 1 89 ? 16.016 18.031 16.766 1 97.44 89 ASP A CA 1
ATOM 681 C C . ASP A 1 89 ? 16.609 17.453 18.047 1 97.44 89 ASP A C 1
ATOM 683 O O . ASP A 1 89 ? 17.625 17.953 18.531 1 97.44 89 ASP A O 1
ATOM 687 N N . ASP A 1 90 ? 15.984 16.438 18.547 1 97.38 90 ASP A N 1
ATOM 688 C CA . ASP A 1 90 ? 16.453 15.898 19.828 1 97.38 90 ASP A CA 1
ATOM 689 C C . ASP A 1 90 ? 17.562 14.867 19.625 1 97.38 90 ASP A C 1
ATOM 691 O O . ASP A 1 90 ? 17.969 14.203 20.562 1 97.38 90 ASP A O 1
ATOM 695 N N . GLY A 1 91 ? 17.938 14.633 18.406 1 96 91 GLY A N 1
ATOM 696 C CA . GLY A 1 91 ? 19.031 13.711 18.109 1 96 91 GLY A CA 1
ATOM 697 C C . GLY A 1 91 ? 18.547 12.312 17.766 1 96 91 GLY A C 1
ATOM 698 O O . GLY A 1 91 ? 19.359 11.438 17.453 1 96 91 GLY A O 1
ATOM 699 N N . SER A 1 92 ? 17.25 12.195 17.797 1 97.19 92 SER A N 1
ATOM 700 C CA . SER A 1 92 ? 16.703 10.898 17.406 1 97.19 92 SER A CA 1
ATOM 701 C C . SER A 1 92 ? 16.891 10.641 15.914 1 97.19 92 SER A C 1
ATOM 703 O O . SER A 1 92 ? 16.938 11.586 15.117 1 97.19 92 SER A O 1
ATOM 705 N N . GLU A 1 93 ? 17.016 9.359 15.664 1 97.5 93 GLU A N 1
ATOM 706 C CA . GLU A 1 93 ? 17.172 8.953 14.273 1 97.5 93 GLU A CA 1
ATOM 707 C C . GLU A 1 93 ? 16.094 7.945 13.867 1 97.5 93 GLU A C 1
ATOM 709 O O . GLU A 1 93 ? 15.75 7.047 14.648 1 97.5 93 GLU A O 1
ATOM 714 N N . ILE A 1 94 ? 15.57 8.117 12.656 1 98.5 94 ILE A N 1
ATOM 715 C CA . ILE A 1 94 ? 14.57 7.219 12.086 1 98.5 94 ILE A CA 1
ATOM 716 C C . ILE A 1 94 ? 15.109 6.598 10.797 1 98.5 94 ILE A C 1
ATOM 718 O O . ILE A 1 94 ? 15.312 7.297 9.805 1 98.5 94 ILE A O 1
ATOM 722 N N . LEU A 1 95 ? 15.32 5.289 10.82 1 98.25 95 LEU A N 1
ATOM 723 C CA . LEU A 1 95 ? 15.75 4.59 9.617 1 98.25 95 LEU A CA 1
ATOM 724 C C . LEU A 1 95 ? 14.625 4.527 8.586 1 98.25 95 LEU A C 1
ATOM 726 O O . LEU A 1 95 ? 13.477 4.258 8.93 1 98.25 95 LEU A O 1
ATOM 730 N N . SER A 1 96 ? 14.992 4.871 7.363 1 98.69 96 SER A N 1
ATOM 731 C CA . SER A 1 96 ? 13.984 4.941 6.305 1 98.69 96 SER A CA 1
ATOM 732 C C . SER A 1 96 ? 14.578 4.551 4.957 1 98.69 96 SER A C 1
ATOM 734 O O . SER A 1 96 ? 15.711 4.07 4.887 1 98.69 96 SER A O 1
ATOM 736 N N . HIS A 1 97 ? 13.828 4.598 3.947 1 98.62 97 HIS A N 1
ATOM 737 C CA . HIS A 1 97 ? 14.227 4.195 2.602 1 98.62 97 HIS A CA 1
ATOM 738 C C . HIS A 1 97 ? 14.062 5.344 1.612 1 98.62 97 HIS A C 1
ATOM 740 O O . HIS A 1 97 ? 12.969 5.902 1.479 1 98.62 97 HIS A O 1
ATOM 746 N N . SER A 1 98 ? 15.102 5.617 0.894 1 98.38 98 SER A N 1
ATOM 747 C CA . SER A 1 98 ? 15.102 6.75 -0.026 1 98.38 98 SER A CA 1
ATOM 748 C C . SER A 1 98 ? 14.047 6.574 -1.117 1 98.38 98 SER A C 1
ATOM 750 O O . SER A 1 98 ? 13.391 7.539 -1.511 1 98.38 98 SER A O 1
ATOM 752 N N . CYS A 1 99 ? 13.898 5.332 -1.609 1 98 99 CYS A N 1
ATOM 753 C CA . CYS A 1 99 ? 12.938 5.098 -2.684 1 98 99 CYS A CA 1
ATOM 754 C C . CYS A 1 99 ? 11.523 5.414 -2.23 1 98 99 CYS A C 1
ATOM 756 O O . CYS A 1 99 ? 10.742 6.004 -2.982 1 98 99 CYS A O 1
ATOM 758 N N . ILE A 1 100 ? 11.188 5.117 -0.989 1 98.25 100 ILE A N 1
ATOM 759 C CA . ILE A 1 100 ? 9.844 5.328 -0.461 1 98.25 100 ILE A CA 1
ATOM 760 C C . ILE A 1 100 ? 9.633 6.812 -0.174 1 98.25 100 ILE A C 1
ATOM 762 O O . ILE A 1 100 ? 8.641 7.398 -0.622 1 98.25 100 ILE A O 1
ATOM 766 N N . LEU A 1 101 ? 10.57 7.41 0.537 1 98.56 101 LEU A N 1
ATOM 767 C CA . LEU A 1 101 ? 10.422 8.828 0.865 1 98.56 101 LEU A CA 1
ATOM 768 C C . LEU A 1 101 ? 10.367 9.672 -0.402 1 98.56 101 LEU A C 1
ATOM 770 O O . LEU A 1 101 ? 9.555 10.602 -0.499 1 98.56 101 LEU A O 1
ATOM 774 N N . GLY A 1 102 ? 11.18 9.32 -1.355 1 98.38 102 GLY A N 1
ATOM 775 C CA . GLY A 1 102 ? 11.281 10.102 -2.578 1 98.38 102 GLY A CA 1
ATOM 776 C C . GLY A 1 102 ? 10.039 10.016 -3.445 1 98.38 102 GLY A C 1
ATOM 777 O O . GLY A 1 102 ? 9.664 10.984 -4.102 1 98.38 102 GLY A O 1
ATOM 778 N N . ILE A 1 103 ? 9.422 8.828 -3.461 1 97.94 103 ILE A N 1
ATOM 779 C CA . ILE A 1 103 ? 8.266 8.664 -4.336 1 97.94 103 ILE A CA 1
ATOM 780 C C . ILE A 1 103 ? 7.031 9.289 -3.684 1 97.94 103 ILE A C 1
ATOM 782 O O . ILE A 1 103 ? 6.098 9.703 -4.375 1 97.94 103 ILE A O 1
ATOM 786 N N . ARG A 1 104 ? 7.008 9.406 -2.363 1 97.94 104 ARG A N 1
ATOM 787 C CA . ARG A 1 104 ? 5.836 9.875 -1.632 1 97.94 104 ARG A CA 1
ATOM 788 C C . ARG A 1 104 ? 5.875 11.391 -1.448 1 97.94 104 ARG A C 1
ATOM 790 O O . ARG A 1 104 ? 4.852 12.016 -1.157 1 97.94 104 ARG A O 1
ATOM 797 N N . SER A 1 105 ? 7.027 12.016 -1.575 1 98.5 105 SER A N 1
ATOM 798 C CA . SER A 1 105 ? 7.188 13.453 -1.38 1 98.5 105 SER A CA 1
ATOM 799 C C . SER A 1 105 ? 8.234 14.023 -2.328 1 98.5 105 SER A C 1
ATOM 801 O O . SER A 1 105 ? 9.422 13.719 -2.203 1 98.5 105 SER A O 1
ATOM 803 N N . PRO A 1 106 ? 7.816 14.891 -3.215 1 98 106 PRO A N 1
ATOM 804 C CA . PRO A 1 106 ? 8.805 15.516 -4.098 1 98 106 PRO A CA 1
ATOM 805 C C . PRO A 1 106 ? 9.852 16.328 -3.336 1 98 106 PRO A C 1
ATOM 807 O O . PRO A 1 106 ? 11.008 16.391 -3.75 1 98 106 PRO A O 1
ATOM 810 N N . VAL A 1 107 ? 9.461 16.922 -2.268 1 98.75 107 VAL A N 1
ATOM 811 C CA . VAL A 1 107 ? 10.375 17.703 -1.449 1 98.75 107 VAL A CA 1
ATOM 812 C C . VAL A 1 107 ? 11.422 16.797 -0.821 1 98.75 107 VAL A C 1
ATOM 814 O O . VAL A 1 107 ? 12.617 17.094 -0.868 1 98.75 107 VAL A O 1
ATOM 817 N N . LEU A 1 108 ? 10.969 15.703 -0.276 1 98.69 108 LEU A N 1
ATOM 818 C CA . LEU A 1 108 ? 11.922 14.75 0.292 1 98.69 108 LEU A CA 1
ATOM 819 C C . LEU A 1 108 ? 12.836 14.18 -0.791 1 98.69 108 LEU A C 1
ATOM 821 O O . LEU A 1 108 ? 14.016 13.938 -0.546 1 98.69 108 LEU A O 1
ATOM 825 N N . ARG A 1 109 ? 12.273 13.992 -1.938 1 98.19 109 ARG A N 1
ATOM 826 C CA . ARG A 1 109 ? 13.086 13.5 -3.047 1 98.19 109 ARG A CA 1
ATOM 827 C C . ARG A 1 109 ? 14.258 14.438 -3.33 1 98.19 109 ARG A C 1
ATOM 829 O O . ARG A 1 109 ? 15.398 14 -3.445 1 98.19 109 ARG A O 1
ATOM 836 N N . SER A 1 110 ? 13.953 15.688 -3.424 1 98.44 110 SER A N 1
ATOM 837 C CA . SER A 1 110 ? 14.984 16.703 -3.674 1 98.44 110 SER A CA 1
ATOM 838 C C . SER A 1 110 ? 16 16.734 -2.547 1 98.44 110 SER A C 1
ATOM 840 O O . SER A 1 110 ? 17.203 16.828 -2.797 1 98.44 110 SER A O 1
ATOM 842 N N . MET A 1 111 ? 15.547 16.625 -1.333 1 98.06 111 MET A N 1
ATOM 843 C CA . MET A 1 111 ? 16.438 16.625 -0.174 1 98.06 111 MET A CA 1
ATOM 844 C C . MET A 1 111 ? 17.391 15.43 -0.232 1 98.06 111 MET A C 1
ATOM 846 O O . MET A 1 111 ? 18.578 15.57 0.074 1 98.06 111 MET A O 1
ATOM 850 N N . LEU A 1 112 ? 16.859 14.344 -0.638 1 97.94 112 LEU A N 1
ATOM 851 C CA . LEU A 1 112 ? 17.641 13.117 -0.669 1 97.94 112 LEU A CA 1
ATOM 852 C C . LEU A 1 112 ? 18.688 13.164 -1.788 1 97.94 112 LEU A C 1
ATOM 854 O O . LEU A 1 112 ? 19.797 12.648 -1.633 1 97.94 112 LEU A O 1
ATOM 858 N N . GLU A 1 113 ? 18.297 13.68 -2.863 1 96.81 113 GLU A N 1
ATOM 859 C CA . GLU A 1 113 ? 19.219 13.797 -3.99 1 96.81 113 GLU A CA 1
ATOM 860 C C . GLU A 1 113 ? 20.391 14.711 -3.648 1 96.81 113 GLU A C 1
ATOM 862 O O . GLU A 1 113 ? 21.484 14.531 -4.172 1 96.81 113 GLU A O 1
ATOM 867 N N . GLU A 1 114 ? 20.188 15.602 -2.725 1 97 114 GLU A N 1
ATOM 868 C CA . GLU A 1 114 ? 21.219 16.547 -2.318 1 97 114 GLU A CA 1
ATOM 869 C C . GLU A 1 114 ? 21.938 16.062 -1.063 1 97 114 GLU A C 1
ATOM 871 O O . GLU A 1 114 ? 22.984 16.609 -0.689 1 97 114 GLU A O 1
ATOM 876 N N . ALA A 1 115 ? 21.438 15.078 -0.479 1 96.31 115 ALA A N 1
ATOM 877 C CA . ALA A 1 115 ? 21.953 14.641 0.816 1 96.31 115 ALA A CA 1
ATOM 878 C C . ALA A 1 115 ? 23.328 13.992 0.672 1 96.31 115 ALA A C 1
ATOM 880 O O . ALA A 1 115 ? 23.594 13.312 -0.32 1 96.31 115 ALA A O 1
ATOM 881 N N . ARG A 1 116 ? 24.156 14.188 1.642 1 91.56 116 ARG A N 1
ATOM 882 C CA . ARG A 1 116 ? 25.438 13.508 1.714 1 91.56 116 ARG A CA 1
ATOM 883 C C . ARG A 1 116 ? 25.266 12.039 2.076 1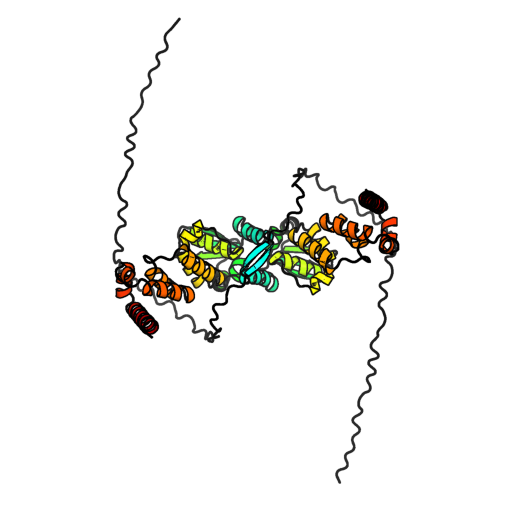 91.56 116 ARG A C 1
ATOM 885 O O . ARG A 1 116 ? 24.422 11.695 2.916 1 91.56 116 ARG A O 1
ATOM 892 N N . VAL A 1 117 ? 26.047 11.234 1.416 1 92.62 117 VAL A N 1
ATOM 893 C CA . VAL A 1 117 ? 26.016 9.812 1.706 1 92.62 117 VAL A CA 1
ATOM 894 C C . VAL A 1 117 ? 27.203 9.422 2.58 1 92.62 117 VAL A C 1
ATOM 896 O O . VAL A 1 117 ? 28.359 9.711 2.234 1 92.62 117 VAL A O 1
ATOM 899 N N . GLU A 1 118 ? 26.875 8.953 3.736 1 93.12 118 GLU A N 1
ATOM 900 C CA . GLU A 1 118 ? 27.891 8.453 4.66 1 93.12 118 GLU A CA 1
ATOM 901 C C . GLU A 1 118 ? 27.641 6.996 5.027 1 93.12 118 GLU A C 1
ATOM 903 O O . GLU A 1 118 ? 26.609 6.672 5.613 1 93.12 118 GLU A O 1
ATOM 908 N N . ASP A 1 119 ? 28.562 6.117 4.773 1 91.88 119 ASP A N 1
ATOM 909 C CA . ASP A 1 119 ? 28.469 4.695 5.09 1 91.88 119 ASP A CA 1
ATOM 910 C C . ASP A 1 119 ? 27.203 4.086 4.512 1 91.88 119 ASP A C 1
ATOM 912 O O . ASP A 1 119 ? 26.484 3.346 5.199 1 91.88 119 ASP A O 1
ATOM 916 N N . GLY A 1 120 ? 26.766 4.531 3.352 1 90.12 120 GLY A N 1
ATOM 917 C CA . GLY A 1 120 ? 25.656 3.941 2.635 1 90.12 120 GLY A CA 1
ATOM 918 C C . GLY A 1 120 ? 24.312 4.559 3.006 1 90.12 120 GLY A C 1
ATOM 919 O O . GLY A 1 120 ? 23.281 4.176 2.461 1 90.12 120 GLY A O 1
ATOM 920 N N . PHE A 1 121 ? 24.422 5.52 3.918 1 96.44 121 PHE A N 1
ATOM 921 C CA . PHE A 1 121 ? 23.172 6.152 4.359 1 96.44 121 PHE A CA 1
ATOM 922 C C . PHE A 1 121 ? 23.141 7.617 3.939 1 96.44 121 PHE A C 1
ATOM 924 O O . PHE A 1 121 ? 24.156 8.32 4.027 1 96.44 121 PHE A O 1
ATOM 931 N N . ARG A 1 122 ? 22 8.008 3.408 1 97.5 122 ARG A N 1
ATOM 932 C CA . ARG A 1 122 ? 21.703 9.422 3.248 1 97.5 122 ARG A CA 1
ATOM 933 C C . ARG A 1 122 ? 21.172 10.016 4.547 1 97.5 122 ARG A C 1
ATOM 935 O O . ARG A 1 122 ? 20.297 9.445 5.188 1 97.5 122 ARG A O 1
ATOM 942 N N . ASN A 1 123 ? 21.75 11.148 4.859 1 97.12 123 ASN A N 1
ATOM 943 C CA . ASN A 1 123 ? 21.344 11.797 6.098 1 97.12 123 ASN A CA 1
ATOM 944 C C . ASN A 1 123 ? 20.516 13.047 5.828 1 97.12 123 ASN A C 1
ATOM 946 O O . ASN A 1 123 ? 20.984 13.961 5.141 1 97.12 123 ASN A O 1
ATOM 950 N N . ILE A 1 124 ? 19.312 13.109 6.363 1 98.12 124 ILE A N 1
ATOM 951 C CA . ILE A 1 124 ? 18.484 14.312 6.25 1 98.12 124 ILE A CA 1
ATOM 952 C C . ILE A 1 124 ? 17.953 14.711 7.625 1 98.12 124 ILE A C 1
ATOM 954 O O . ILE A 1 124 ? 17.859 13.867 8.523 1 98.12 124 ILE A O 1
ATOM 958 N N . LEU A 1 125 ? 17.656 15.984 7.77 1 98 125 LEU A N 1
ATOM 959 C CA . LEU A 1 125 ? 17.172 16.531 9.039 1 98 125 LEU A CA 1
ATOM 960 C C . LEU A 1 125 ? 15.766 17.094 8.891 1 98 125 LEU A C 1
ATOM 962 O O . LEU A 1 125 ? 15.484 17.844 7.961 1 98 125 LEU A O 1
ATOM 966 N N . ILE A 1 126 ? 14.891 16.656 9.703 1 98.5 126 ILE A N 1
ATOM 967 C CA . ILE A 1 126 ? 13.578 17.266 9.859 1 98.5 126 ILE A CA 1
ATOM 968 C C . ILE A 1 126 ? 13.477 17.938 11.227 1 98.5 126 ILE A C 1
ATOM 970 O O . ILE A 1 126 ? 13.523 17.25 12.258 1 98.5 126 ILE A O 1
ATOM 974 N N . SER A 1 127 ? 13.328 19.234 11.211 1 98.12 127 SER A N 1
ATOM 975 C CA . SER A 1 127 ? 13.359 20.016 12.438 1 98.12 127 SER A CA 1
ATOM 976 C C . SER A 1 127 ? 12.07 20.828 12.602 1 98.12 127 SER A C 1
ATOM 978 O O . SER A 1 127 ? 11.266 20.906 11.68 1 98.12 127 SER A O 1
ATOM 980 N N . GLY A 1 128 ? 11.812 21.312 13.812 1 97.44 128 GLY A N 1
ATOM 981 C CA . GLY A 1 128 ? 10.719 22.25 14.055 1 97.44 128 GLY A CA 1
ATOM 982 C C . GLY A 1 128 ? 9.492 21.578 14.633 1 97.44 128 GLY A C 1
ATOM 983 O O . GLY A 1 128 ? 8.5 22.25 14.945 1 97.44 128 GLY A O 1
ATOM 984 N N . VAL A 1 129 ? 9.547 20.25 14.695 1 98.38 129 VAL A N 1
ATOM 985 C CA . VAL A 1 129 ? 8.453 19.484 15.281 1 98.38 129 VAL A CA 1
ATOM 986 C C . VAL A 1 129 ? 9.008 18.391 16.188 1 98.38 129 VAL A C 1
ATOM 988 O O . VAL A 1 129 ? 10.18 18.016 16.078 1 98.38 129 VAL A O 1
ATOM 991 N N . PRO A 1 130 ? 8.109 17.906 17.109 1 98.31 130 PRO A N 1
ATOM 992 C CA . PRO A 1 130 ? 8.578 16.812 17.969 1 98.31 130 PRO A CA 1
ATOM 993 C C . PRO A 1 130 ? 9 15.578 17.172 1 98.31 130 PRO A C 1
ATOM 995 O O . PRO A 1 130 ? 8.398 15.266 16.141 1 98.31 130 PRO A O 1
ATOM 998 N N . SER A 1 131 ? 9.961 14.859 17.781 1 98.5 131 SER A N 1
ATOM 999 C CA . SER A 1 131 ? 10.508 13.688 17.109 1 98.5 131 SER A CA 1
ATOM 1000 C C . SER A 1 131 ? 9.43 12.633 16.875 1 98.5 131 SER A C 1
ATOM 1002 O O . SER A 1 131 ? 9.43 11.945 15.852 1 98.5 131 SER A O 1
ATOM 1004 N N . GLN A 1 132 ? 8.562 12.523 17.828 1 98.31 132 GLN A N 1
ATOM 1005 C CA . GLN A 1 132 ? 7.5 11.531 17.688 1 98.31 132 GLN A CA 1
ATOM 1006 C C . GLN A 1 132 ? 6.57 11.891 16.531 1 98.31 132 GLN A C 1
ATOM 1008 O O . GLN A 1 132 ? 6.062 11.008 15.836 1 98.31 132 GLN A O 1
ATOM 1013 N N . ALA A 1 133 ? 6.355 13.172 16.266 1 98.81 133 ALA A N 1
ATOM 1014 C CA . ALA A 1 133 ? 5.562 13.609 15.125 1 98.81 133 ALA A CA 1
ATOM 1015 C C . ALA A 1 133 ? 6.258 13.25 13.812 1 98.81 133 ALA A C 1
ATOM 1017 O O . ALA A 1 133 ? 5.605 12.844 12.844 1 98.81 133 ALA A O 1
ATOM 1018 N N . VAL A 1 134 ? 7.586 13.383 13.82 1 98.88 134 VAL A N 1
ATOM 1019 C CA . VAL A 1 134 ? 8.352 13.023 12.633 1 98.88 134 VAL A CA 1
ATOM 1020 C C . VAL A 1 134 ? 8.227 11.523 12.375 1 98.88 134 VAL A C 1
ATOM 1022 O O . VAL A 1 134 ? 8.047 11.094 11.234 1 98.88 134 VAL A O 1
ATOM 1025 N N . ARG A 1 135 ? 8.273 10.789 13.445 1 98.75 135 ARG A N 1
ATOM 1026 C CA . ARG A 1 135 ? 8.156 9.344 13.312 1 98.75 135 ARG A CA 1
ATOM 1027 C C . ARG A 1 135 ? 6.801 8.945 12.742 1 98.75 135 ARG A C 1
ATOM 1029 O O . ARG A 1 135 ? 6.715 8.102 11.852 1 98.75 135 ARG A O 1
ATOM 1036 N N . VAL A 1 136 ? 5.711 9.555 13.258 1 98.81 136 VAL A N 1
ATOM 1037 C CA . VAL A 1 136 ? 4.363 9.289 12.758 1 98.81 136 VAL A CA 1
ATOM 1038 C C . VAL A 1 136 ? 4.27 9.695 11.289 1 98.81 136 VAL A C 1
ATOM 1040 O O . VAL A 1 136 ? 3.676 8.977 10.477 1 98.81 136 VAL A O 1
ATOM 1043 N N . PHE A 1 137 ? 4.938 10.82 11.008 1 98.88 137 PHE A N 1
ATOM 1044 C CA . PHE A 1 137 ? 4.953 11.336 9.641 1 98.88 137 PHE A CA 1
ATOM 1045 C C . PHE A 1 137 ? 5.629 10.352 8.695 1 98.88 137 PHE A C 1
ATOM 1047 O O . PHE A 1 137 ? 5.059 9.977 7.668 1 98.88 137 PHE A O 1
ATOM 1054 N N . ILE A 1 138 ? 6.75 9.828 9.031 1 98.88 138 ILE A N 1
ATOM 1055 C CA . ILE A 1 138 ? 7.508 8.914 8.18 1 98.88 138 ILE A CA 1
ATOM 1056 C C . ILE A 1 138 ? 6.766 7.59 8.047 1 98.88 1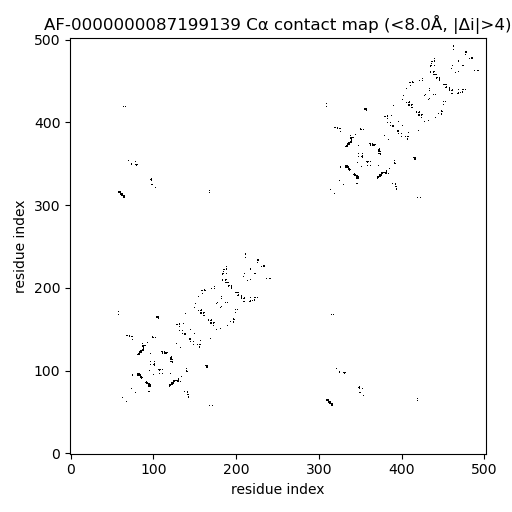38 ILE A C 1
ATOM 1058 O O . ILE A 1 138 ? 6.672 7.031 6.953 1 98.88 138 ILE A O 1
ATOM 1062 N N . ARG A 1 139 ? 6.254 7.098 9.148 1 98.44 139 ARG A N 1
ATOM 1063 C CA . ARG A 1 139 ? 5.473 5.867 9.094 1 98.44 139 ARG A CA 1
ATOM 1064 C C . ARG A 1 139 ? 4.305 6.004 8.117 1 98.44 139 ARG A C 1
ATOM 1066 O O . ARG A 1 139 ? 4.023 5.086 7.344 1 98.44 139 ARG A O 1
ATOM 1073 N N . PHE A 1 140 ? 3.65 7.152 8.117 1 98.5 140 PHE A N 1
ATOM 1074 C CA . PHE A 1 140 ? 2.51 7.406 7.246 1 98.5 140 PHE A CA 1
ATOM 1075 C C . PHE A 1 140 ? 2.92 7.328 5.781 1 98.5 140 PHE A C 1
ATOM 1077 O O . PHE A 1 140 ? 2.145 6.875 4.938 1 98.5 140 PHE A O 1
ATOM 1084 N N . LEU A 1 141 ? 4.098 7.707 5.508 1 98.44 141 LEU A N 1
ATOM 1085 C CA . LEU A 1 141 ? 4.574 7.664 4.133 1 98.44 141 LEU A CA 1
ATOM 1086 C C . LEU A 1 141 ? 4.652 6.227 3.627 1 98.44 141 LEU A C 1
ATOM 1088 O O . LEU A 1 141 ? 4.551 5.98 2.424 1 98.44 141 LEU A O 1
ATOM 1092 N N . TYR A 1 142 ? 4.77 5.27 4.48 1 97.5 142 TYR A N 1
ATOM 1093 C CA . TYR A 1 142 ? 4.891 3.869 4.09 1 97.5 142 TYR A CA 1
ATOM 1094 C C . TYR A 1 142 ? 3.52 3.244 3.863 1 97.5 142 TYR A C 1
ATOM 1096 O O . TYR A 1 142 ? 3.246 2.703 2.789 1 97.5 142 TYR A O 1
ATOM 1104 N N . SER A 1 143 ? 2.686 3.367 4.816 1 95.75 143 SER A N 1
ATOM 1105 C CA . SER A 1 143 ? 1.49 2.529 4.844 1 95.75 143 SER A CA 1
ATOM 1106 C C . SER A 1 143 ? 0.227 3.371 4.988 1 95.75 143 SER A C 1
ATOM 1108 O O . SER A 1 143 ? -0.886 2.846 4.922 1 95.75 143 SER A O 1
ATOM 1110 N N . SER A 1 144 ? 0.339 4.66 5.262 1 95.31 144 SER A N 1
ATOM 1111 C CA . SER A 1 144 ? -0.76 5.582 5.527 1 95.31 144 SER A CA 1
ATOM 1112 C C . SER A 1 144 ? -1.49 5.215 6.816 1 95.31 144 SER A C 1
ATOM 1114 O O . SER A 1 144 ? -2.652 5.582 7.004 1 95.31 144 SER A O 1
ATOM 1116 N N . ARG A 1 145 ? -0.748 4.469 7.664 1 94.12 145 ARG A N 1
ATOM 1117 C CA . ARG A 1 145 ? -1.305 4.113 8.969 1 94.12 145 ARG A CA 1
ATOM 1118 C C . ARG A 1 145 ? -0.879 5.113 10.039 1 94.12 145 ARG A C 1
ATOM 1120 O O . ARG A 1 145 ? 0.18 5.734 9.93 1 94.12 145 ARG A O 1
ATOM 1127 N N . PHE A 1 146 ? -1.79 5.203 10.961 1 95.12 146 PHE A N 1
ATOM 1128 C CA . PHE A 1 146 ? -1.472 5.965 12.156 1 95.12 146 PHE A CA 1
ATOM 1129 C C . PHE A 1 146 ? -2.287 5.465 13.344 1 95.12 146 PHE A C 1
ATOM 1131 O O . PHE A 1 146 ? -3.32 4.82 13.172 1 95.12 146 PHE A O 1
ATOM 1138 N N . GLU A 1 147 ? -1.784 5.738 14.508 1 96.94 147 GLU A N 1
ATOM 1139 C CA . GLU A 1 147 ? -2.525 5.445 15.734 1 96.94 147 GLU A CA 1
ATOM 1140 C C . GLU A 1 147 ? -3.328 6.66 16.188 1 96.94 147 GLU A C 1
ATOM 1142 O O . GLU A 1 147 ? -2.84 7.793 16.141 1 96.94 147 GLU A O 1
ATOM 1147 N N . GLN A 1 148 ? -4.469 6.398 16.719 1 96.69 148 GLN A N 1
ATOM 1148 C CA . GLN A 1 148 ? -5.371 7.484 17.094 1 96.69 148 GLN A CA 1
ATOM 1149 C C . GLN A 1 148 ? -4.777 8.344 18.203 1 96.69 148 GLN A C 1
ATOM 1151 O O . GLN A 1 148 ? -4.934 9.562 18.203 1 96.69 148 GLN A O 1
ATOM 1156 N N . ASP A 1 149 ? -4.137 7.707 19.078 1 97.5 149 ASP A N 1
ATOM 1157 C CA . ASP A 1 149 ? -3.543 8.453 20.188 1 97.5 149 ASP A CA 1
ATOM 1158 C C . ASP A 1 149 ? -2.434 9.383 19.688 1 97.5 149 ASP A C 1
ATOM 1160 O O . ASP A 1 149 ? -2.266 10.484 20.203 1 97.5 149 ASP A O 1
ATOM 1164 N N . GLU A 1 150 ? -1.712 8.922 18.734 1 97.88 150 GLU A N 1
ATOM 1165 C CA . GLU A 1 150 ? -0.668 9.75 18.141 1 97.88 150 GLU A CA 1
ATOM 1166 C C . GLU A 1 150 ? -1.267 10.891 17.328 1 97.88 150 GLU A C 1
ATOM 1168 O O . GLU A 1 150 ? -0.776 12.023 17.375 1 97.88 150 GLU A O 1
ATOM 1173 N N . MET A 1 151 ? -2.326 10.562 16.641 1 97.56 151 MET A N 1
ATOM 1174 C CA . MET A 1 151 ? -3.002 11.586 15.836 1 97.56 151 MET A CA 1
ATOM 1175 C C . MET A 1 151 ? -3.586 12.672 16.734 1 97.56 151 MET A C 1
ATOM 1177 O O . MET A 1 151 ? -3.498 13.859 16.422 1 97.56 151 MET A O 1
ATOM 1181 N N . LYS A 1 152 ? -4.07 12.266 17.781 1 96.62 152 LYS A N 1
ATOM 1182 C CA . LYS A 1 152 ? -4.621 13.219 18.734 1 96.62 152 LYS A CA 1
ATOM 1183 C C . LYS A 1 152 ? -3.545 14.18 19.234 1 96.62 152 LYS A C 1
ATOM 1185 O O . LYS A 1 152 ? -3.787 15.383 19.359 1 96.62 152 LYS A O 1
ATOM 1190 N N . LYS A 1 153 ? -2.406 13.672 19.453 1 97.62 153 LYS A N 1
ATOM 1191 C CA . LYS A 1 153 ? -1.323 14.438 20.062 1 97.62 153 LYS A CA 1
ATOM 1192 C C . LYS A 1 153 ? -0.621 15.312 19.031 1 97.62 153 LYS A C 1
ATO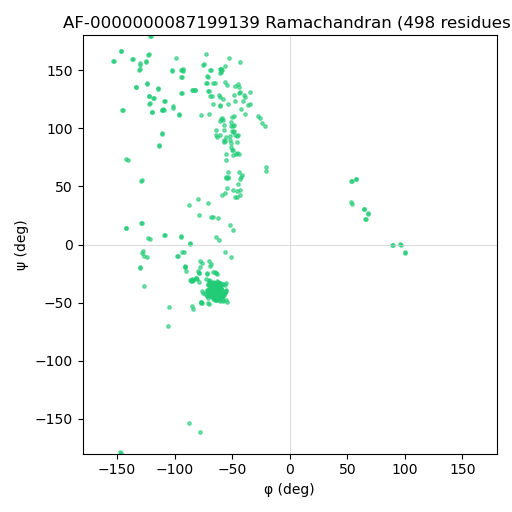M 1194 O O . LYS A 1 153 ? -0.161 16.406 19.344 1 97.62 153 LYS A O 1
ATOM 1199 N N . TYR A 1 154 ? -0.626 14.852 17.75 1 98.44 154 TYR A N 1
ATOM 1200 C CA . TYR A 1 154 ? 0.299 15.492 16.828 1 98.44 154 TYR A CA 1
ATOM 1201 C C . TYR A 1 154 ? -0.42 15.945 15.562 1 98.44 154 TYR A C 1
ATOM 1203 O O . TYR A 1 154 ? 0.218 16.234 14.547 1 98.44 154 TYR A O 1
ATOM 1211 N N . ALA A 1 155 ? -1.705 16.062 15.586 1 98.5 155 ALA A N 1
ATOM 1212 C CA . ALA A 1 155 ? -2.475 16.375 14.383 1 98.5 155 ALA A CA 1
ATOM 1213 C C . ALA A 1 155 ? -2.016 17.688 13.758 1 98.5 155 ALA A C 1
ATOM 1215 O O . ALA A 1 155 ? -1.878 17.781 12.531 1 98.5 155 ALA A O 1
ATOM 1216 N N . LEU A 1 156 ? -1.764 18.656 14.586 1 98.44 156 LEU A N 1
ATOM 1217 C CA . LEU A 1 156 ? -1.367 19.953 14.062 1 98.44 156 LEU A CA 1
ATOM 1218 C C . LEU A 1 156 ? 0.043 19.891 13.477 1 98.44 156 LEU A C 1
ATOM 1220 O O . LEU A 1 156 ? 0.305 20.469 12.414 1 98.44 156 LEU A O 1
ATOM 1224 N N . HIS A 1 157 ? 0.966 19.203 14.164 1 98.75 157 HIS A N 1
ATOM 1225 C CA . HIS A 1 157 ? 2.316 19.016 13.648 1 98.75 157 HIS A CA 1
ATOM 1226 C C . HIS A 1 157 ? 2.295 18.266 12.32 1 98.75 157 HIS A C 1
ATOM 1228 O O . HIS A 1 157 ? 3.033 18.625 11.398 1 98.75 157 HIS A O 1
ATOM 1234 N N . LEU A 1 158 ? 1.438 17.312 12.234 1 98.88 158 LEU A N 1
ATOM 1235 C CA . LEU A 1 158 ? 1.327 16.516 11.016 1 98.88 158 LEU A CA 1
ATOM 1236 C C . LEU A 1 158 ? 0.74 17.328 9.875 1 98.88 158 LEU A C 1
ATOM 1238 O O . LEU A 1 158 ? 1.11 17.141 8.719 1 98.88 158 LEU A O 1
ATOM 1242 N N . LEU A 1 159 ? -0.163 18.234 10.203 1 98.81 159 LEU A N 1
ATOM 1243 C CA . LEU A 1 159 ? -0.684 19.141 9.188 1 98.81 159 LEU A CA 1
ATOM 1244 C C . LEU A 1 159 ? 0.434 20 8.602 1 98.81 159 LEU A C 1
ATOM 1246 O O . LEU A 1 159 ? 0.532 20.141 7.379 1 98.81 159 LEU A O 1
ATOM 1250 N N . VAL A 1 160 ? 1.266 20.469 9.453 1 98.81 160 VAL A N 1
ATOM 1251 C CA . VAL A 1 160 ? 2.393 21.297 9.016 1 98.81 160 VAL A CA 1
ATOM 1252 C C . VAL A 1 160 ? 3.328 20.453 8.148 1 98.81 160 VAL A C 1
ATOM 1254 O O . VAL A 1 160 ? 3.705 20.875 7.051 1 98.81 160 VAL A O 1
ATOM 1257 N N . LEU A 1 161 ? 3.662 19.297 8.578 1 98.88 161 LEU A N 1
ATOM 1258 C CA . LEU A 1 161 ? 4.562 18.406 7.836 1 98.88 161 LEU A CA 1
ATOM 1259 C C . LEU A 1 161 ? 3.969 18.047 6.48 1 98.88 161 LEU A C 1
ATOM 1261 O O . LEU A 1 161 ? 4.684 18 5.477 1 98.88 161 LEU A O 1
ATOM 1265 N N . SER A 1 162 ? 2.668 17.781 6.477 1 98.75 162 SER A N 1
ATOM 1266 C CA . SER A 1 162 ? 2.01 17.422 5.227 1 98.75 162 SER A CA 1
ATOM 1267 C C . SER A 1 162 ? 2.135 18.547 4.195 1 98.75 162 SER A C 1
ATOM 1269 O O . SER A 1 162 ? 2.258 18.281 2.996 1 98.75 162 SER A O 1
ATOM 1271 N N . HIS A 1 163 ? 2.119 19.734 4.676 1 98.75 163 HIS A N 1
ATOM 1272 C CA . HIS A 1 163 ? 2.252 20.891 3.801 1 98.75 163 HIS A CA 1
ATOM 1273 C C . HIS A 1 163 ? 3.701 21.109 3.371 1 98.75 163 HIS A C 1
ATOM 1275 O O . HIS A 1 163 ? 3.988 21.219 2.178 1 98.75 163 HIS A O 1
ATOM 1281 N N . VAL A 1 164 ? 4.648 21.109 4.301 1 98.81 164 VAL A N 1
ATOM 1282 C CA . VAL A 1 164 ? 6.059 21.375 4.035 1 98.81 164 VAL A CA 1
ATOM 1283 C C . VAL A 1 164 ? 6.605 20.328 3.061 1 98.81 164 VAL A C 1
ATOM 1285 O O . VAL A 1 164 ? 7.359 20.672 2.143 1 98.81 164 VAL A O 1
ATOM 1288 N N . TYR A 1 165 ? 6.109 19.141 3.191 1 98.75 165 TYR A N 1
ATOM 1289 C CA . TYR A 1 165 ? 6.695 18.062 2.393 1 98.75 165 TYR A CA 1
ATOM 1290 C C . TYR A 1 165 ? 5.738 17.625 1.295 1 98.75 165 TYR A C 1
ATOM 1292 O O . TYR A 1 165 ? 5.957 16.594 0.654 1 98.75 165 TYR A O 1
ATOM 1300 N N . SER A 1 166 ? 4.68 18.312 1.098 1 98.19 166 SER A N 1
ATOM 1301 C CA . SER A 1 166 ? 3.74 18.141 -0.005 1 98.19 166 SER A CA 1
ATOM 1302 C C . SER A 1 166 ? 3.178 16.719 -0.036 1 98.19 166 SER A C 1
ATOM 1304 O O . SER A 1 166 ? 3.227 16.047 -1.069 1 98.19 166 SER A O 1
ATOM 1306 N N . VAL A 1 167 ? 2.611 16.328 1.028 1 97.88 167 VAL A N 1
ATOM 1307 C CA . VAL A 1 167 ? 1.92 15.039 1.124 1 97.88 167 VAL A CA 1
ATOM 1308 C C . VAL A 1 167 ? 0.417 15.273 1.26 1 97.88 167 VAL A C 1
ATOM 1310 O O . VAL A 1 167 ? -0.112 15.328 2.373 1 97.88 167 VAL A O 1
ATOM 1313 N N . GLN A 1 168 ? -0.221 15.211 0.167 1 96.19 168 GLN A N 1
ATOM 1314 C CA . GLN A 1 168 ? -1.621 15.617 0.09 1 96.19 168 GLN A CA 1
ATOM 1315 C C . GLN A 1 168 ? -2.518 14.648 0.861 1 96.19 168 GLN A C 1
ATOM 1317 O O . GLN A 1 168 ? -3.465 15.07 1.526 1 96.19 168 GLN A O 1
ATOM 1322 N N . SER A 1 169 ? -2.256 13.406 0.754 1 96.38 169 SER A N 1
ATOM 1323 C CA . SER A 1 169 ? -3.088 12.43 1.446 1 96.38 169 SER A CA 1
ATOM 1324 C C . SER A 1 169 ? -3.066 12.648 2.955 1 96.38 169 SER A C 1
ATOM 1326 O O . SER A 1 169 ? -4.09 12.508 3.623 1 96.38 169 SER A O 1
ATOM 1328 N N . LEU A 1 170 ? -1.964 12.992 3.455 1 97.69 170 LEU A N 1
ATOM 1329 C CA . LEU A 1 170 ? -1.857 13.258 4.887 1 97.69 170 LEU A CA 1
ATOM 1330 C C . LEU A 1 170 ? -2.602 14.531 5.258 1 97.69 170 LEU A C 1
ATOM 133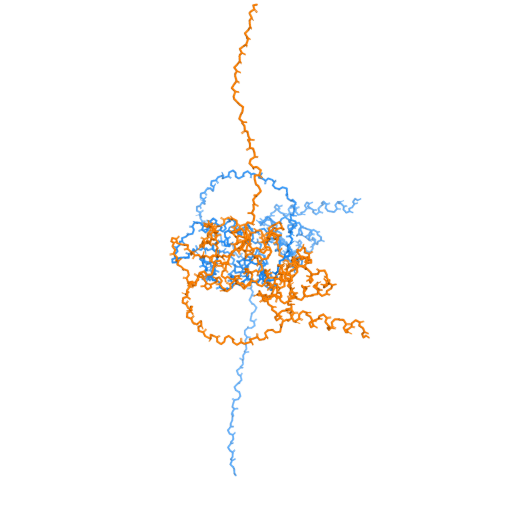2 O O . LEU A 1 170 ? -3.246 14.602 6.309 1 97.69 170 LEU A O 1
ATOM 1336 N N . LYS A 1 171 ? -2.463 15.547 4.422 1 97.81 171 LYS A N 1
ATOM 1337 C CA . LYS A 1 171 ? -3.186 16.781 4.676 1 97.81 171 LYS A CA 1
ATOM 1338 C C . LYS A 1 171 ? -4.688 16.531 4.785 1 97.81 171 LYS A C 1
ATOM 1340 O O . LYS A 1 171 ? -5.344 17.062 5.691 1 97.81 171 LYS A O 1
ATOM 1345 N N . ILE A 1 172 ? -5.188 15.719 3.949 1 96.88 172 ILE A N 1
ATOM 1346 C CA . ILE A 1 172 ? -6.609 15.391 3.934 1 96.88 172 ILE A CA 1
ATOM 1347 C C . ILE A 1 172 ? -6.984 14.656 5.219 1 96.88 172 ILE A C 1
ATOM 1349 O O . ILE A 1 172 ? -7.977 14.992 5.867 1 96.88 172 ILE A O 1
ATOM 1353 N N . VAL A 1 173 ? -6.191 13.727 5.555 1 96.69 173 VAL A N 1
ATOM 1354 C CA . VAL A 1 173 ? -6.457 12.938 6.75 1 96.69 173 VAL A CA 1
ATOM 1355 C C . VAL A 1 173 ? -6.438 13.844 7.984 1 96.69 173 VAL A C 1
ATOM 1357 O O . VAL A 1 173 ? -7.324 13.758 8.836 1 96.69 173 VAL A O 1
ATOM 1360 N N . CYS A 1 174 ? -5.441 14.688 8.086 1 98.06 174 CYS A N 1
ATOM 1361 C CA . CYS A 1 174 ? -5.336 15.586 9.227 1 98.06 174 CYS A CA 1
ATOM 1362 C C . CYS A 1 174 ? -6.539 16.516 9.297 1 98.06 174 CYS A C 1
ATOM 1364 O O . CYS A 1 174 ? -7.09 16.75 10.375 1 98.06 174 CYS A O 1
ATOM 1366 N N . THR A 1 175 ? -6.941 17.031 8.141 1 98.06 175 THR A N 1
ATOM 1367 C CA . THR A 1 175 ? -8.109 17.906 8.086 1 98.06 175 THR A CA 1
ATOM 1368 C C . THR A 1 175 ? -9.352 17.172 8.602 1 98.06 175 THR A C 1
ATOM 1370 O O . THR A 1 175 ? -10.094 17.719 9.422 1 98.06 175 THR A O 1
ATOM 1373 N N . ASP A 1 176 ? -9.508 15.977 8.172 1 97.06 176 ASP A N 1
ATOM 1374 C CA . ASP A 1 176 ? -10.664 15.18 8.578 1 97.06 176 ASP A CA 1
ATOM 1375 C C . ASP A 1 176 ? -10.633 14.898 10.078 1 97.06 176 ASP A C 1
ATOM 1377 O O . ASP A 1 176 ? -11.648 15.039 10.766 1 97.06 176 ASP A O 1
ATOM 1381 N N . GLN A 1 177 ? -9.531 14.531 10.547 1 97.62 177 GLN A N 1
ATOM 1382 C CA . GLN A 1 177 ? -9.383 14.203 11.969 1 97.62 177 GLN A CA 1
ATOM 1383 C C . GLN A 1 177 ? -9.633 15.43 12.836 1 97.62 177 GLN A C 1
ATOM 1385 O O . GLN A 1 177 ? -10.32 15.344 13.859 1 97.62 177 GLN A O 1
ATOM 1390 N N . LEU A 1 178 ? -9.102 16.516 12.453 1 98.06 178 LEU A N 1
ATOM 1391 C CA . LEU A 1 178 ? -9.289 17.75 13.203 1 98.06 178 LEU A CA 1
ATOM 1392 C C . LEU A 1 178 ? -10.758 18.156 13.219 1 98.06 178 LEU A C 1
ATOM 1394 O O . LEU A 1 178 ? -11.305 18.5 14.266 1 98.06 178 LEU A O 1
ATOM 1398 N N . GLU A 1 179 ? -11.352 18.047 12.117 1 97.31 179 GLU A N 1
ATOM 1399 C CA . GLU A 1 179 ? -12.758 18.422 12 1 97.31 179 GLU A CA 1
ATOM 1400 C C . GLU A 1 179 ? -13.633 17.531 12.891 1 97.31 179 GLU A C 1
ATOM 1402 O O . GLU A 1 179 ? -14.5 18.047 13.609 1 97.31 179 GLU A O 1
ATOM 1407 N N . ARG A 1 180 ? -13.344 16.281 12.859 1 96.38 180 ARG A N 1
ATOM 1408 C CA . ARG A 1 180 ? -14.258 15.328 13.477 1 96.38 180 ARG A CA 1
ATOM 1409 C C . ARG A 1 180 ? -13.984 15.211 14.977 1 96.38 180 ARG A C 1
ATOM 1411 O O . ARG A 1 180 ? -14.914 15.008 15.766 1 96.38 180 ARG A O 1
ATOM 1418 N N . PHE A 1 181 ? -12.672 15.414 15.336 1 96.38 181 PHE A N 1
ATOM 1419 C CA . PHE A 1 181 ? -12.391 14.945 16.688 1 96.38 181 PHE A CA 1
ATOM 1420 C C . PHE A 1 181 ? -11.672 16.016 17.484 1 96.38 181 PHE A C 1
ATOM 1422 O O . PHE A 1 181 ? -11.734 16.016 18.719 1 96.38 181 PHE A O 1
ATOM 1429 N N . PHE A 1 182 ? -11.055 17 16.812 1 96.56 182 PHE A N 1
ATOM 1430 C CA . PHE A 1 182 ? -10.086 17.734 17.609 1 96.56 182 PHE A CA 1
ATOM 1431 C C . PHE A 1 182 ? -10.336 19.234 17.531 1 96.56 182 PHE A C 1
ATOM 1433 O O . PHE A 1 182 ? -9.75 20 18.297 1 96.56 182 PHE A O 1
ATOM 1440 N N . LEU A 1 183 ? -11.219 19.609 16.703 1 96.62 183 LEU A N 1
ATOM 1441 C CA . LEU A 1 183 ? -11.578 21.016 16.594 1 96.62 183 LEU A CA 1
ATOM 1442 C C . LEU A 1 183 ? -12.617 21.391 17.641 1 96.62 183 LEU A C 1
ATOM 1444 O O . LEU A 1 183 ? -13.594 20.672 17.844 1 96.62 183 LEU A O 1
ATOM 1448 N N . ALA A 1 184 ? -12.375 22.5 18.312 1 95.62 184 ALA A N 1
ATOM 1449 C CA . ALA A 1 184 ? -13.258 23.047 19.359 1 95.62 184 ALA A CA 1
ATOM 1450 C C . ALA A 1 184 ? -13.227 24.562 19.359 1 95.62 184 ALA A C 1
ATOM 1452 O O . ALA A 1 184 ? -12.328 25.188 18.781 1 95.62 184 ALA A O 1
ATOM 1453 N N . PRO A 1 185 ? -14.148 25.188 20.031 1 95.56 185 PRO A N 1
ATOM 1454 C CA . PRO A 1 185 ? -14.211 26.656 20.047 1 95.56 185 PRO A CA 1
ATOM 1455 C C . PRO A 1 185 ? -12.961 27.297 20.641 1 95.56 185 PRO A C 1
ATOM 1457 O O . PRO A 1 185 ? -12.539 28.359 20.188 1 95.56 185 PRO A O 1
ATOM 1460 N N . ASP A 1 186 ? -12.359 26.656 21.578 1 94.69 186 ASP A N 1
ATOM 1461 C CA . ASP A 1 186 ? -11.242 27.281 22.281 1 94.69 186 ASP A CA 1
ATOM 1462 C C . ASP A 1 186 ? -9.969 27.234 21.438 1 94.69 186 ASP A C 1
ATOM 1464 O O . ASP A 1 186 ? -9.008 27.953 21.734 1 94.69 186 ASP A O 1
ATOM 1468 N N . ASN A 1 187 ? -9.984 26.391 20.344 1 96.62 187 ASN A N 1
ATOM 1469 C CA . ASN A 1 187 ? -8.773 26.344 19.547 1 96.62 187 ASN A CA 1
ATOM 1470 C C . ASN A 1 187 ? -9.055 26.703 18.078 1 96.62 187 ASN A C 1
ATOM 1472 O O . ASN A 1 187 ? -8.148 26.672 17.25 1 96.62 187 ASN A O 1
ATOM 1476 N N . ALA A 1 188 ? -10.25 27.094 17.766 1 97.56 188 ALA A N 1
ATOM 1477 C CA . ALA A 1 188 ? -10.703 27.312 16.391 1 97.56 188 ALA A CA 1
ATOM 1478 C C . ALA A 1 188 ? -9.883 28.406 15.719 1 97.56 188 ALA A C 1
ATOM 1480 O O . ALA A 1 188 ? -9.523 28.297 14.547 1 97.56 188 ALA A O 1
ATOM 1481 N N . VAL A 1 189 ? -9.539 29.391 16.453 1 97.69 189 VAL A N 1
ATOM 1482 C CA . VAL A 1 189 ? -8.812 30.531 15.883 1 97.69 189 VAL A CA 1
ATOM 1483 C C . VAL A 1 189 ? -7.387 30.094 15.539 1 97.69 189 VAL A C 1
ATOM 1485 O O . VAL A 1 189 ? -6.891 30.391 14.453 1 97.69 189 VAL A O 1
ATOM 1488 N N . ASP A 1 190 ? -6.805 29.406 16.469 1 96.62 190 ASP A N 1
ATOM 1489 C CA . ASP A 1 190 ? -5.445 28.922 16.25 1 96.62 190 ASP A CA 1
ATOM 1490 C C . ASP A 1 190 ? -5.391 27.969 15.055 1 96.62 190 ASP A C 1
ATOM 1492 O O . ASP A 1 190 ? -4.492 28.062 14.219 1 96.62 190 ASP A O 1
ATOM 1496 N N . VAL A 1 191 ? -6.332 27.109 14.984 1 98.31 191 VAL A N 1
ATOM 1497 C CA . VAL A 1 191 ? -6.375 26.141 13.906 1 98.31 191 VAL A CA 1
ATOM 1498 C C . VAL A 1 191 ? -6.637 26.844 12.578 1 98.31 191 VAL A C 1
ATOM 1500 O O . VAL A 1 191 ? -6.078 26.453 11.547 1 98.31 191 VAL A O 1
ATOM 1503 N N . LEU A 1 192 ? -7.438 27.859 12.578 1 98.31 192 LEU A N 1
ATOM 1504 C CA . LEU A 1 192 ? -7.699 28.625 11.367 1 98.31 192 LEU A CA 1
ATOM 1505 C C . LEU A 1 192 ? -6.414 29.234 10.828 1 98.31 192 LEU A C 1
ATOM 1507 O O . LEU A 1 192 ? -6.137 29.141 9.625 1 98.31 192 LEU A O 1
ATOM 1511 N N . GLN A 1 193 ? -5.703 29.844 11.727 1 97.56 193 GLN A N 1
ATOM 1512 C CA . GLN A 1 193 ? -4.465 30.484 11.297 1 97.56 193 GLN A CA 1
ATOM 1513 C C . GLN A 1 193 ? -3.492 29.469 10.711 1 97.56 193 GLN A C 1
ATOM 1515 O O . GLN A 1 193 ? -2.844 29.734 9.695 1 97.56 193 GLN A O 1
ATOM 1520 N N . LEU A 1 194 ? -3.436 28.344 11.32 1 98.06 194 LEU A N 1
ATOM 1521 C CA . LEU A 1 194 ? -2.561 27.297 10.82 1 98.06 194 LEU A CA 1
ATOM 1522 C C . LEU A 1 194 ? -3.061 26.766 9.477 1 98.06 194 LEU A C 1
ATOM 1524 O O . LEU A 1 194 ? -2.264 26.484 8.586 1 98.06 194 LEU A O 1
ATOM 1528 N N . ALA A 1 195 ? -4.332 26.562 9.367 1 98.62 195 ALA A N 1
ATOM 1529 C CA . ALA A 1 195 ? -4.93 26.078 8.125 1 98.62 195 ALA A CA 1
ATOM 1530 C C . ALA A 1 195 ? -4.562 26.984 6.953 1 98.62 195 ALA A C 1
ATOM 1532 O O . ALA A 1 195 ? -4.25 26.5 5.859 1 98.62 195 ALA A O 1
ATOM 1533 N N . ARG A 1 196 ? -4.57 28.203 7.219 1 97.5 196 ARG A N 1
ATOM 1534 C CA . ARG A 1 196 ? -4.227 29.172 6.184 1 97.5 196 ARG A CA 1
ATOM 1535 C C . ARG A 1 196 ? -2.746 29.094 5.828 1 97.5 196 ARG A C 1
ATOM 1537 O O . ARG A 1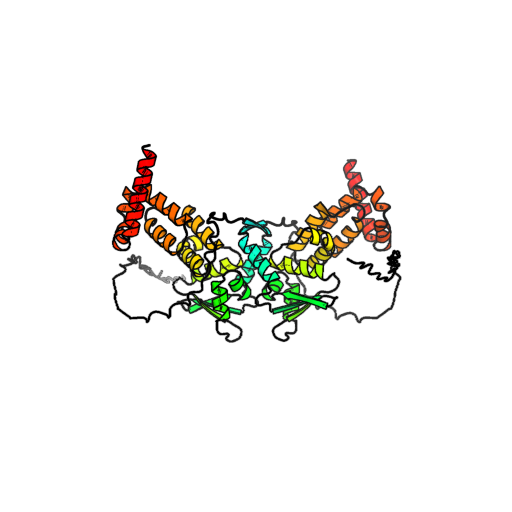 196 ? -2.379 29.141 4.652 1 97.5 196 ARG A O 1
ATOM 1544 N N . LEU A 1 197 ? -1.95 29 6.816 1 97.25 197 LEU A N 1
ATOM 1545 C CA . LEU A 1 197 ? -0.513 28.875 6.598 1 97.25 197 LEU A CA 1
ATOM 1546 C C . LEU A 1 197 ? -0.19 27.609 5.812 1 97.25 197 LEU A C 1
ATOM 1548 O O . LEU A 1 197 ? 0.725 27.609 4.988 1 97.25 197 LEU A O 1
ATOM 1552 N N . CYS A 1 198 ? -0.942 26.562 6.055 1 98.31 198 CYS A N 1
ATOM 1553 C CA . CYS A 1 198 ? -0.671 25.266 5.449 1 98.31 198 CYS A CA 1
ATOM 1554 C C . CYS A 1 198 ? -1.482 25.078 4.172 1 98.31 198 CYS A C 1
ATOM 1556 O O . CYS A 1 198 ? -1.545 23.984 3.629 1 98.31 198 CYS A O 1
ATOM 1558 N N . ASP A 1 199 ? -2.162 26.047 3.709 1 97.81 199 ASP A N 1
ATOM 1559 C CA . ASP A 1 199 ? -2.973 25.984 2.498 1 97.81 199 ASP A CA 1
ATOM 1560 C C . ASP A 1 199 ? -3.955 24.812 2.566 1 97.81 199 ASP A C 1
ATOM 1562 O O . ASP A 1 199 ? -3.967 23.953 1.687 1 97.81 199 ASP A O 1
ATOM 1566 N N . ALA A 1 200 ? -4.703 24.797 3.584 1 98.25 200 ALA A N 1
ATOM 1567 C CA . ALA A 1 200 ? -5.77 23.812 3.787 1 98.25 200 ALA A CA 1
ATOM 1568 C C . ALA A 1 200 ? -7.141 24.484 3.746 1 98.25 200 ALA A C 1
ATOM 1570 O O . ALA A 1 200 ? -7.738 24.75 4.793 1 98.25 200 ALA A O 1
ATOM 1571 N N . PRO A 1 201 ? -7.676 24.641 2.6 1 97.69 201 PRO A N 1
ATOM 1572 C CA . PRO A 1 201 ? -8.891 25.453 2.447 1 97.69 201 PRO A CA 1
ATOM 1573 C C . PRO A 1 201 ? -10.102 24.828 3.131 1 97.69 201 PRO A C 1
ATOM 1575 O O . PRO A 1 201 ? -10.93 25.547 3.699 1 97.69 201 PRO A O 1
ATOM 1578 N N . ARG A 1 202 ? -10.203 23.562 3.014 1 97.62 202 ARG A N 1
ATOM 1579 C CA . ARG A 1 202 ? -11.344 22.906 3.654 1 97.62 202 ARG A CA 1
ATOM 1580 C C . ARG A 1 202 ? -11.328 23.141 5.164 1 97.62 202 ARG A C 1
ATOM 1582 O O . ARG A 1 202 ? -12.352 23.469 5.758 1 97.62 202 ARG A O 1
ATOM 1589 N N . LEU A 1 203 ? -10.211 22.984 5.707 1 98.5 203 LEU A N 1
ATOM 1590 C CA . LEU A 1 203 ? -10.078 23.203 7.141 1 98.5 203 LEU A CA 1
ATOM 1591 C C . LEU A 1 203 ? -10.336 24.656 7.496 1 98.5 203 LEU A C 1
ATOM 1593 O O . LEU A 1 203 ? -10.961 24.953 8.516 1 98.5 203 LEU A O 1
ATOM 1597 N N . SER A 1 204 ? -9.852 25.547 6.664 1 98.19 204 SER A N 1
ATOM 1598 C CA . SER A 1 204 ? -10.094 26.969 6.855 1 98.19 204 SER A CA 1
ATOM 1599 C C . SER A 1 204 ? -11.586 27.281 6.875 1 98.19 204 SER A C 1
ATOM 1601 O O . SER A 1 204 ? -12.055 28.031 7.727 1 98.19 204 SER A O 1
ATOM 1603 N N . LEU A 1 205 ? -12.242 26.719 6.012 1 97.38 205 LEU A N 1
ATOM 1604 C CA . LEU A 1 205 ? -13.68 26.938 5.91 1 97.38 205 LEU A CA 1
ATOM 1605 C C . LEU A 1 205 ? -14.406 26.406 7.141 1 97.38 205 LEU A C 1
ATOM 1607 O O . LEU A 1 205 ? -15.281 27.078 7.688 1 97.38 205 LEU A O 1
ATOM 1611 N N . ILE A 1 206 ? -14.031 25.266 7.543 1 97.69 206 ILE A N 1
ATOM 1612 C CA . ILE A 1 206 ? -14.648 24.625 8.703 1 97.69 206 ILE A CA 1
ATOM 1613 C C . ILE A 1 206 ? -14.422 25.484 9.945 1 97.69 206 ILE A C 1
ATOM 1615 O O . ILE A 1 206 ? -15.352 25.703 10.727 1 97.69 206 ILE A O 1
ATOM 1619 N N . CYS A 1 207 ? -13.266 25.984 10.125 1 98 207 CYS A N 1
ATOM 1620 C CA . CYS A 1 207 ? -12.938 26.828 11.266 1 98 207 CYS A CA 1
ATOM 1621 C C . CYS A 1 207 ? -13.711 28.141 11.203 1 98 207 CYS A C 1
ATOM 1623 O O . CYS A 1 207 ? -14.227 28.609 12.219 1 98 207 CYS A O 1
ATOM 1625 N N . THR A 1 208 ? -13.742 28.703 10.031 1 97.44 208 THR A N 1
ATOM 1626 C CA . THR A 1 208 ? -14.477 29.953 9.844 1 97.44 208 THR A CA 1
ATOM 1627 C C . THR A 1 208 ? -15.938 29.781 10.227 1 97.44 208 THR A C 1
ATOM 1629 O O . THR A 1 208 ? -16.516 30.641 10.914 1 97.44 208 THR A O 1
ATOM 1632 N N . ARG A 1 209 ? -16.484 28.703 9.852 1 96.25 209 ARG A N 1
ATOM 1633 C CA . ARG A 1 209 ? -17.891 28.422 10.172 1 96.25 209 ARG A CA 1
ATOM 1634 C C . ARG A 1 209 ? -18.078 28.25 11.672 1 96.25 209 ARG A C 1
ATOM 1636 O O . ARG A 1 209 ? -19.062 28.734 12.234 1 96.25 209 ARG A O 1
ATOM 1643 N N . MET A 1 210 ? -17.203 27.609 12.25 1 97.19 210 MET A N 1
ATOM 1644 C CA . MET A 1 210 ? -17.297 27.438 13.695 1 97.19 210 MET A CA 1
ATOM 1645 C C . MET A 1 210 ? -17.203 28.781 14.406 1 97.19 210 MET A C 1
ATOM 1647 O O . MET A 1 210 ? -17.969 29.047 15.336 1 97.19 210 MET A O 1
ATOM 1651 N N . ILE A 1 211 ? -16.297 29.547 13.984 1 97 211 ILE A N 1
ATOM 1652 C CA . ILE A 1 211 ? -16.047 30.844 14.609 1 97 211 ILE A CA 1
ATOM 1653 C C . ILE A 1 211 ? -17.281 31.75 14.438 1 97 211 ILE A C 1
ATOM 1655 O O . ILE A 1 211 ? -17.75 32.344 15.398 1 97 211 ILE A O 1
ATOM 1659 N N . THR A 1 212 ? -17.781 31.781 13.258 1 94.62 212 THR A N 1
ATOM 1660 C CA . THR A 1 212 ? -18.922 32.656 12.984 1 94.62 212 THR A CA 1
ATOM 1661 C C . THR A 1 212 ? -20.203 32.094 13.625 1 94.62 212 THR A C 1
ATOM 1663 O O . THR A 1 212 ? -21.094 32.844 14 1 94.62 212 THR A O 1
ATOM 1666 N N . GLY A 1 213 ? -20.266 30.781 13.75 1 94.12 213 GLY A N 1
ATOM 1667 C CA . GLY A 1 213 ? -21.406 30.156 14.383 1 94.12 213 GLY A CA 1
ATOM 1668 C C . GLY A 1 213 ? -21.469 30.406 15.875 1 94.12 213 GLY A C 1
ATOM 1669 O O . GLY A 1 213 ? -22.562 30.453 16.453 1 94.12 213 GLY A O 1
ATOM 1670 N N . ASP A 1 214 ? -20.359 30.531 16.469 1 95.19 214 ASP A N 1
ATOM 1671 C CA . ASP A 1 214 ? -20.266 30.844 17.891 1 95.19 214 ASP A CA 1
ATOM 1672 C C . ASP A 1 214 ? -19.359 32.031 18.141 1 95.19 214 ASP A C 1
ATOM 1674 O O . ASP A 1 214 ? -18.422 31.984 18.938 1 95.19 214 ASP A O 1
ATOM 1678 N N . PHE A 1 215 ? -19.656 33.094 17.516 1 95.5 215 PHE A N 1
ATOM 1679 C CA . PHE A 1 215 ? -18.797 34.281 17.453 1 95.5 215 PHE A CA 1
ATOM 1680 C C . PHE A 1 215 ? -18.688 34.938 18.828 1 95.5 215 PHE A C 1
ATOM 1682 O O . PHE A 1 215 ? -17.609 35.344 19.25 1 95.5 215 PHE A O 1
ATOM 1689 N N . LYS A 1 216 ? -19.812 35.031 19.531 1 94 216 LYS A N 1
ATOM 1690 C CA . LYS A 1 216 ? -19.828 35.719 20.828 1 94 216 LYS A CA 1
ATOM 1691 C C . LYS A 1 216 ? -18.859 35.062 21.797 1 94 216 LYS A C 1
ATOM 1693 O O . LYS A 1 216 ? -18.078 35.75 22.469 1 94 216 LYS A O 1
ATOM 1698 N N . THR A 1 217 ? -18.859 33.812 21.844 1 96.12 217 THR A N 1
ATOM 1699 C CA . THR A 1 217 ? -18 33.062 22.75 1 96.12 217 THR A CA 1
ATOM 1700 C C . THR A 1 217 ? -16.547 33.125 22.312 1 96.12 217 THR A C 1
ATOM 1702 O O . THR A 1 217 ? -15.648 33.375 23.109 1 96.12 217 THR A O 1
ATOM 1705 N N . ILE A 1 218 ? -16.281 32.969 21.031 1 97.19 218 ILE A N 1
ATOM 1706 C CA . ILE A 1 218 ? -14.93 32.781 20.5 1 97.19 218 ILE A CA 1
ATOM 1707 C C . ILE A 1 218 ? -14.234 34.156 20.438 1 97.19 218 ILE A C 1
ATOM 1709 O O . ILE A 1 218 ? -13.023 34.25 20.672 1 97.19 218 ILE A O 1
ATOM 1713 N N . SER A 1 219 ? -14.977 35.219 20.203 1 95.62 219 SER A N 1
ATOM 1714 C CA . SER A 1 219 ? -14.383 36.531 20.109 1 95.62 219 SER A CA 1
ATOM 1715 C C . SER A 1 219 ? -13.859 37 21.469 1 95.62 219 SER A C 1
ATOM 1717 O O . SER A 1 219 ? -13.055 37.938 21.531 1 95.62 219 SER A O 1
ATOM 1719 N N . LEU A 1 220 ? -14.32 36.344 22.547 1 95.25 220 LEU A N 1
ATOM 1720 C CA . LEU A 1 220 ? -13.891 36.719 23.891 1 95.25 220 LEU A CA 1
ATOM 1721 C C . LEU A 1 220 ? -12.688 35.875 24.312 1 95.25 220 LEU A C 1
ATOM 1723 O O . LEU A 1 220 ? -12.078 36.125 25.359 1 95.25 220 LEU A O 1
ATOM 1727 N N . SER A 1 221 ? -12.328 34.938 23.547 1 94.44 221 SER A N 1
ATOM 1728 C CA . SER A 1 221 ? -11.242 34.031 23.875 1 94.44 221 SER A CA 1
ATOM 1729 C C . SER A 1 221 ? -9.883 34.719 23.719 1 94.44 221 SER A C 1
ATOM 1731 O O . SER A 1 221 ? -9.758 35.719 23.016 1 94.44 221 SER A O 1
ATOM 1733 N N . GLU A 1 222 ? -8.898 34.188 24.453 1 95.06 222 GLU A N 1
ATOM 1734 C CA . GLU A 1 222 ? -7.527 34.688 24.344 1 95.06 222 GLU A CA 1
ATOM 1735 C C . GLU A 1 222 ? -6.996 34.5 22.922 1 95.06 222 GLU A C 1
ATOM 1737 O O . GLU A 1 222 ? -6.262 35.375 22.406 1 95.06 222 GLU A O 1
ATOM 1742 N N . GLY A 1 223 ? -7.402 33.469 22.297 1 94.75 223 GLY A N 1
ATOM 1743 C CA . GLY A 1 223 ? -6.988 33.219 20.938 1 94.75 223 GLY A CA 1
ATOM 1744 C C . GLY A 1 223 ? -7.418 34.312 19.969 1 94.75 223 GLY A C 1
ATOM 1745 O O . GLY A 1 223 ? -6.645 34.719 19.094 1 94.75 223 GLY A O 1
ATOM 1746 N N . TRP A 1 224 ? -8.523 34.75 20.156 1 96.25 224 TRP A N 1
ATOM 1747 C CA . TRP A 1 224 ? -9.031 35.844 19.312 1 96.25 224 TRP A CA 1
ATOM 1748 C C . TRP A 1 224 ? -8.266 37.125 19.547 1 96.25 224 TRP A C 1
ATOM 1750 O O . TRP A 1 224 ? -7.879 37.812 18.594 1 96.25 224 TRP A O 1
ATOM 1760 N N . LYS A 1 225 ? -8.055 37.406 20.766 1 96.19 225 LYS A N 1
ATOM 1761 C CA . LYS A 1 225 ? -7.363 38.656 21.125 1 96.19 225 LYS A CA 1
ATOM 1762 C C . LYS A 1 225 ? -5.961 38.688 20.531 1 96.19 225 LYS A C 1
ATOM 1764 O O . LYS A 1 225 ? -5.543 39.688 19.969 1 96.19 225 LYS A O 1
ATOM 1769 N N . VAL A 1 226 ? -5.367 37.594 20.641 1 96.19 226 VAL A N 1
ATOM 1770 C CA . VAL A 1 226 ? -4.016 37.5 20.109 1 96.19 226 VAL A CA 1
ATOM 1771 C C . VAL A 1 226 ? -4.047 37.625 18.594 1 96.19 226 VAL A C 1
ATOM 1773 O O . VAL A 1 226 ? -3.221 38.344 18.016 1 96.19 226 VAL A O 1
ATOM 1776 N N . MET A 1 227 ? -4.957 36.969 17.938 1 96.5 227 MET A N 1
ATOM 1777 C CA . MET A 1 227 ? -5.082 37.031 16.484 1 96.5 227 MET A CA 1
ATOM 1778 C C . MET A 1 227 ? -5.367 38.438 16 1 96.5 227 MET A C 1
ATOM 1780 O O . MET A 1 227 ? -4.785 38.875 15.016 1 96.5 227 MET A O 1
ATOM 1784 N N . ARG A 1 228 ? -6.219 39.125 16.703 1 95.44 228 ARG A N 1
ATOM 1785 C CA . ARG A 1 228 ? -6.59 40.469 16.328 1 95.44 228 ARG A CA 1
ATOM 1786 C C . ARG A 1 228 ? -5.371 41.375 16.312 1 95.44 228 ARG A C 1
ATOM 1788 O O . ARG A 1 228 ? -5.238 42.25 15.43 1 95.44 228 ARG A O 1
ATOM 1795 N N . ARG A 1 229 ? -4.504 41.219 17.203 1 96.38 229 ARG A N 1
ATOM 1796 C CA . ARG A 1 229 ? -3.299 42.031 17.297 1 96.38 229 ARG A CA 1
ATOM 1797 C C . ARG A 1 229 ? -2.279 41.625 16.234 1 96.38 229 ARG A C 1
ATOM 1799 O O . ARG A 1 229 ? -1.666 42.5 15.609 1 96.38 229 ARG A O 1
ATOM 1806 N N . ALA A 1 230 ? -2.189 40.344 16.078 1 95.19 230 ALA A N 1
ATOM 1807 C CA . ALA A 1 230 ? -1.139 39.844 15.203 1 95.19 230 ALA A CA 1
ATOM 1808 C C . ALA A 1 230 ? -1.574 39.844 13.742 1 95.19 230 ALA A C 1
ATOM 1810 O O . ALA A 1 230 ? -0.745 40 12.844 1 95.19 230 ALA A O 1
ATOM 1811 N N . ASN A 1 231 ? -2.848 39.688 13.477 1 95.38 231 ASN A N 1
ATOM 1812 C CA . ASN A 1 231 ? -3.359 39.562 12.117 1 95.38 231 ASN A CA 1
ATOM 1813 C C . ASN A 1 231 ? -4.688 40.281 11.945 1 95.38 231 ASN A C 1
ATOM 1815 O O . ASN A 1 231 ? -5.719 39.656 11.695 1 95.38 231 ASN A O 1
ATOM 1819 N N . PRO A 1 232 ? -4.574 41.562 11.914 1 95.06 232 PRO A N 1
ATOM 1820 C CA . PRO A 1 232 ? -5.805 42.344 11.797 1 95.06 232 PRO A CA 1
ATOM 1821 C C . PRO A 1 232 ? -6.559 42.094 10.5 1 95.06 232 PRO A C 1
ATOM 1823 O O . PRO A 1 232 ? -7.789 42.156 10.469 1 95.06 232 PRO A O 1
ATOM 1826 N N . SER A 1 233 ? -5.859 41.812 9.516 1 96.31 233 SER A N 1
ATOM 1827 C CA . SER A 1 233 ? -6.512 41.531 8.25 1 96.31 233 SER A CA 1
ATOM 1828 C C . SER A 1 233 ? -7.414 40.281 8.352 1 96.31 233 SER A C 1
ATOM 1830 O O . SER A 1 233 ? -8.492 40.25 7.754 1 96.31 233 SER A O 1
ATOM 1832 N N . LEU A 1 234 ? -6.961 39.281 9.086 1 95.69 234 LEU A N 1
ATOM 1833 C CA . LEU A 1 234 ? -7.762 38.094 9.273 1 95.69 234 LEU A CA 1
ATOM 1834 C C . LEU A 1 234 ? -9.039 38.406 10.055 1 95.69 234 LEU A C 1
ATOM 1836 O O . LEU A 1 234 ? -10.102 37.875 9.734 1 95.69 234 LEU A O 1
ATOM 1840 N N . GLU A 1 235 ? -8.875 39.188 11.07 1 95.62 235 GLU A N 1
ATOM 1841 C CA . GLU A 1 235 ? -10.062 39.594 11.82 1 95.62 235 GLU A CA 1
ATOM 1842 C C . GLU A 1 235 ? -11.094 40.219 10.906 1 95.62 235 GLU A C 1
ATOM 1844 O O . GLU A 1 235 ? -12.289 39.906 10.992 1 95.62 235 GLU A O 1
ATOM 1849 N N . GLN A 1 236 ? -10.648 41.156 10.094 1 95.69 236 GLN A N 1
ATOM 1850 C CA . GLN A 1 236 ? -11.539 41.844 9.172 1 95.69 236 GLN A CA 1
ATOM 1851 C C . GLN A 1 236 ? -12.258 40.875 8.242 1 95.69 236 GLN A C 1
ATOM 1853 O O . GLN A 1 236 ? -13.453 41 7.996 1 95.69 236 GLN A O 1
ATOM 1858 N N . GLU A 1 237 ? -11.539 39.969 7.766 1 95.5 237 GLU A N 1
ATOM 1859 C CA . GLU A 1 237 ? -12.109 38.969 6.879 1 95.5 237 GLU A CA 1
ATOM 1860 C C . GLU A 1 237 ? -13.203 38.156 7.586 1 95.5 237 GLU A C 1
ATOM 1862 O O . GLU A 1 237 ? -14.25 37.875 7 1 95.5 237 GLU A O 1
ATOM 1867 N N . LEU A 1 238 ? -12.953 37.781 8.805 1 96 238 LEU A N 1
ATOM 1868 C CA . LEU A 1 238 ? -13.906 36.969 9.57 1 96 238 LEU A CA 1
ATOM 1869 C C . LEU A 1 238 ? -15.164 37.781 9.867 1 96 238 LEU A C 1
ATOM 1871 O O . LEU A 1 238 ? -16.281 37.25 9.797 1 96 238 LEU A O 1
ATOM 1875 N N . LEU A 1 239 ? -14.977 39.062 10.156 1 94.56 239 LEU A N 1
ATOM 1876 C CA . LEU A 1 239 ? -16.109 39.969 10.422 1 94.56 239 LEU A CA 1
ATOM 1877 C C . LEU A 1 239 ? -16.953 40.156 9.164 1 94.56 239 LEU A C 1
ATOM 1879 O O . LEU A 1 239 ? -18.172 40.188 9.234 1 94.56 239 LEU A O 1
ATOM 1883 N N . GLU A 1 240 ? -16.266 40.281 8.078 1 93.88 240 GLU A N 1
ATOM 1884 C CA . GLU A 1 240 ? -16.984 40.406 6.812 1 93.88 240 GLU A CA 1
ATOM 1885 C C . GLU A 1 240 ? -17.781 39.125 6.512 1 93.88 240 GLU A C 1
ATOM 1887 O O . GLU A 1 240 ? -18.906 39.219 6.031 1 93.88 240 GLU A O 1
ATOM 1892 N N . PHE A 1 241 ? -17.172 38.031 6.812 1 92.31 241 PHE A N 1
ATOM 1893 C CA . PHE A 1 241 ? -17.859 36.75 6.625 1 92.31 241 PHE A CA 1
ATOM 1894 C C . PHE A 1 241 ? -19.078 36.656 7.527 1 92.31 241 PHE A C 1
ATOM 1896 O O . PHE A 1 241 ? -20.125 36.125 7.125 1 92.31 241 PHE A O 1
ATOM 1903 N N . LEU A 1 242 ? -18.953 37.062 8.688 1 91.69 242 LEU A N 1
ATOM 1904 C CA . LEU A 1 242 ? -20.031 37.062 9.664 1 91.69 242 LEU A CA 1
ATOM 1905 C C . LEU A 1 242 ? -21.203 37.906 9.188 1 91.69 242 LEU A C 1
ATOM 1907 O O . LEU A 1 242 ? -22.359 37.5 9.344 1 91.69 242 LEU A O 1
ATOM 1911 N N . VAL A 1 243 ? -20.906 39 8.562 1 90.69 243 VAL A N 1
ATOM 1912 C CA . VAL A 1 243 ? -21.922 39.906 8.055 1 90.69 243 VAL A CA 1
ATOM 1913 C C . VAL A 1 243 ? -22.672 39.25 6.895 1 90.69 243 VAL A C 1
ATOM 1915 O O . VAL A 1 243 ? -23.891 39.375 6.797 1 90.69 243 VAL A O 1
ATOM 1918 N N . GLU A 1 244 ? -22 38.625 6.09 1 89.31 244 GLU A N 1
ATOM 1919 C CA . GLU A 1 244 ? -22.594 37.938 4.949 1 89.31 244 GLU A CA 1
ATOM 1920 C C . GLU A 1 244 ? -23.531 36.812 5.406 1 89.31 244 GLU A C 1
ATOM 1922 O O . GLU A 1 244 ? -24.625 36.656 4.852 1 89.31 244 GLU A O 1
ATOM 1927 N N . VAL A 1 245 ? -23.156 36.094 6.379 1 86.69 245 VAL A N 1
ATOM 1928 C CA . VAL A 1 245 ? -23.953 35 6.895 1 86.69 245 VAL A CA 1
ATOM 1929 C C . VAL A 1 245 ? -25.219 35.531 7.559 1 86.69 245 VAL A C 1
ATOM 1931 O O . VAL A 1 245 ? -26.297 34.969 7.391 1 86.69 245 VAL A O 1
ATOM 1934 N N . ASP A 1 246 ? -25.125 36.625 8.242 1 86.38 246 ASP A N 1
ATOM 1935 C CA . ASP A 1 246 ? -26.266 37.219 8.938 1 86.38 246 ASP A CA 1
ATOM 1936 C C . ASP A 1 246 ? -27.266 37.781 7.949 1 86.38 246 ASP A C 1
ATOM 1938 O O . ASP A 1 246 ? -28.484 37.719 8.172 1 86.38 246 ASP A O 1
ATOM 1942 N N . THR A 1 247 ? -26.688 38.375 6.906 1 87 247 THR A N 1
ATOM 1943 C CA . THR A 1 247 ? -27.562 38.938 5.875 1 87 247 THR A CA 1
ATOM 1944 C C . THR A 1 247 ? -28.312 37.812 5.148 1 87 247 THR A C 1
ATOM 1946 O O . THR A 1 247 ? -29.484 37.969 4.801 1 87 247 THR A O 1
ATOM 1949 N N . ALA A 1 248 ? -27.688 36.688 4.938 1 83.5 248 ALA A N 1
ATOM 1950 C CA . ALA A 1 248 ? -28.297 35.562 4.238 1 83.5 248 ALA A CA 1
ATOM 1951 C C . ALA A 1 248 ? -29.375 34.906 5.102 1 83.5 248 ALA A C 1
ATOM 1953 O O . ALA A 1 248 ? -30.359 34.375 4.582 1 83.5 248 ALA A O 1
ATOM 1954 N N . ARG A 1 249 ? -29.219 34.875 6.348 1 80.38 249 ARG A N 1
ATOM 1955 C CA . ARG A 1 249 ? -30.188 34.312 7.281 1 80.38 249 ARG A CA 1
ATOM 1956 C C . ARG A 1 249 ? -31.422 35.188 7.402 1 80.38 249 ARG A C 1
ATOM 1958 O O . ARG A 1 249 ? -32.531 34.719 7.625 1 80.38 249 ARG A O 1
ATOM 1965 N N . LYS A 1 250 ? -31.328 36.469 7.145 1 82.38 250 LYS A N 1
ATOM 1966 C CA . LYS A 1 250 ? -32.438 37.406 7.25 1 82.38 250 LYS A CA 1
ATOM 1967 C C . LYS A 1 250 ? -33.188 37.531 5.926 1 82.38 250 LYS A C 1
ATOM 1969 O O . LYS A 1 250 ? -34.344 37.969 5.898 1 82.38 250 LYS A O 1
ATOM 1974 N N . SER A 1 251 ? -32.625 37.156 4.832 1 72.62 251 SER A N 1
ATOM 1975 C CA . SER A 1 251 ? -33.312 37.156 3.547 1 72.62 251 SER A CA 1
ATOM 1976 C C . SER A 1 251 ? -34.094 35.875 3.34 1 72.62 251 SER A C 1
ATOM 1978 O O . SER A 1 251 ? -35.188 35.906 2.746 1 72.62 251 SER A O 1
ATOM 1980 N N . MET B 1 1 ? -0.265 26.094 -75.812 1 16.83 1 MET B N 1
ATOM 1981 C CA . MET B 1 1 ? 0.814 25.156 -76.062 1 16.83 1 MET B CA 1
ATOM 1982 C C . MET B 1 1 ? 0.542 23.812 -75.438 1 16.83 1 MET B C 1
ATOM 1984 O O . MET B 1 1 ? -0.246 23.75 -74.438 1 16.83 1 MET B O 1
ATOM 1988 N N . ALA B 1 2 ? 1.676 22.938 -75.062 1 18.33 2 ALA B N 1
ATOM 1989 C CA . ALA B 1 2 ? 2.027 21.547 -75.312 1 18.33 2 ALA B CA 1
ATOM 1990 C C . ALA B 1 2 ? 1.409 20.641 -74.25 1 18.33 2 ALA B C 1
ATOM 1992 O O . ALA B 1 2 ? 0.975 21.109 -73.188 1 18.33 2 ALA B O 1
ATOM 1993 N N . PRO B 1 3 ? 2.072 19.328 -73.938 1 19.27 3 PRO B N 1
ATOM 1994 C CA . PRO B 1 3 ? 2.051 17.891 -74.25 1 19.27 3 PRO B CA 1
ATOM 1995 C C . PRO B 1 3 ? 1.948 17.031 -73 1 19.27 3 PRO B C 1
ATOM 1997 O O . PRO B 1 3 ? 1.548 15.859 -73.062 1 19.27 3 PRO B O 1
ATOM 2000 N N . LEU B 1 4 ? 2.562 17.328 -71.75 1 18.92 4 LEU B N 1
ATOM 2001 C CA . LEU B 1 4 ? 3.559 16.438 -71.188 1 18.92 4 LEU B CA 1
ATOM 2002 C C . LEU B 1 4 ? 2.896 15.203 -70.562 1 18.92 4 LEU B C 1
ATOM 2004 O O . LEU B 1 4 ? 2.023 15.312 -69.75 1 18.92 4 LEU B O 1
ATOM 2008 N N . GLU B 1 5 ? 2.994 13.898 -71.062 1 20.59 5 GLU B N 1
ATOM 2009 C CA . GLU B 1 5 ? 2.709 12.469 -71.188 1 20.59 5 GLU B CA 1
ATOM 2010 C C . GLU B 1 5 ? 3.232 11.688 -70 1 20.59 5 GLU B C 1
ATOM 2012 O O . GLU B 1 5 ? 3.053 10.469 -69.938 1 20.59 5 GLU B O 1
ATOM 2017 N N . SER B 1 6 ? 4.094 12.188 -69.125 1 19.77 6 SER B N 1
ATOM 2018 C CA . SER B 1 6 ? 5.176 11.273 -68.75 1 19.77 6 SER B CA 1
ATOM 2019 C C . SER B 1 6 ? 4.633 9.984 -68.125 1 19.77 6 SER B C 1
ATOM 2021 O O . SER B 1 6 ? 3.602 10 -67.5 1 19.77 6 SER B O 1
ATOM 2023 N N . GLY B 1 7 ? 5.203 8.656 -68.188 1 18.42 7 GLY B N 1
ATOM 2024 C CA . GLY B 1 7 ? 5.344 7.223 -68.438 1 18.42 7 GLY B CA 1
ATOM 2025 C C . GLY B 1 7 ? 5.262 6.402 -67.188 1 18.42 7 GLY B C 1
ATOM 2026 O O . GLY B 1 7 ? 4.848 5.238 -67.188 1 18.42 7 GLY B O 1
ATOM 2027 N N . SER B 1 8 ? 6.082 6.633 -66.062 1 19.36 8 SER B N 1
ATOM 2028 C CA . SER B 1 8 ? 6.977 5.543 -65.688 1 19.36 8 SER B CA 1
ATOM 2029 C C . SER B 1 8 ? 6.211 4.387 -65.062 1 19.36 8 SER B C 1
ATOM 2031 O O . SER B 1 8 ? 5.141 4.594 -64.438 1 19.36 8 SER B O 1
ATOM 2033 N N . SER B 1 9 ? 6.723 3.045 -64.875 1 19.58 9 SER B N 1
ATOM 2034 C CA . SER B 1 9 ? 6.754 1.592 -65 1 19.58 9 SER B CA 1
ATOM 2035 C C . SER B 1 9 ? 6.371 0.909 -63.656 1 19.58 9 SER B C 1
ATOM 2037 O O . SER B 1 9 ? 5.59 -0.046 -63.656 1 19.58 9 SER B O 1
ATOM 2039 N N . GLN B 1 10 ? 7.203 0.896 -62.438 1 19.19 10 GLN B N 1
ATOM 2040 C CA . GLN B 1 10 ? 7.812 -0.379 -62.062 1 19.19 10 GLN B CA 1
ATOM 2041 C C . GLN B 1 10 ? 6.797 -1.294 -61.406 1 19.19 10 GLN B C 1
ATOM 2043 O O . GLN B 1 10 ? 5.762 -0.833 -60.906 1 19.19 10 GLN B O 1
ATOM 2048 N N . PRO B 1 11 ? 7.32 -2.576 -60.5 1 24.11 11 PRO B N 1
ATOM 2049 C CA . PRO B 1 11 ? 7.203 -4.035 -60.469 1 24.11 11 PRO B CA 1
ATOM 2050 C C . PRO B 1 11 ? 6.148 -4.523 -59.469 1 24.11 11 PRO B C 1
ATOM 2052 O O . PRO B 1 11 ? 5.766 -3.787 -58.562 1 24.11 11 PRO B O 1
ATOM 2055 N N . PHE B 1 12 ? 5.641 -5.789 -59.594 1 22.91 12 PHE B N 1
ATOM 2056 C CA . PHE B 1 12 ? 4.641 -6.809 -59.312 1 22.91 12 PHE B CA 1
ATOM 2057 C C . PHE B 1 12 ? 4.879 -7.414 -57.938 1 22.91 12 PHE B C 1
ATOM 2059 O O . PHE B 1 12 ? 5.445 -8.508 -57.812 1 22.91 12 PHE B O 1
ATOM 2066 N N . PHE B 1 13 ? 5.293 -6.637 -56.812 1 20.45 13 PHE B N 1
ATOM 2067 C CA . PHE B 1 13 ? 5.812 -7.383 -55.656 1 20.45 13 PHE B CA 1
ATOM 2068 C C . PHE B 1 13 ? 4.793 -8.398 -55.156 1 20.45 13 PHE B C 1
ATOM 2070 O O . PHE B 1 13 ? 3.656 -8.047 -54.844 1 20.45 13 PHE B O 1
ATOM 2077 N N . ASP B 1 14 ? 4.996 -9.664 -55.594 1 21.41 14 ASP B N 1
ATOM 2078 C CA . ASP B 1 14 ? 4.375 -10.977 -55.438 1 21.41 14 ASP B CA 1
ATOM 2079 C C . ASP B 1 14 ? 4.227 -11.328 -53.938 1 21.41 14 ASP B C 1
ATOM 2081 O O . ASP B 1 14 ? 5.219 -11.578 -53.25 1 21.41 14 ASP B O 1
ATOM 2085 N N . SER B 1 15 ? 3.488 -10.602 -53.156 1 20.42 15 SER B N 1
ATOM 2086 C CA . SER B 1 15 ? 3.271 -10.695 -51.719 1 20.42 15 SER B CA 1
ATOM 2087 C C . SER B 1 15 ? 2.766 -12.078 -51.344 1 20.42 15 SER B C 1
ATOM 2089 O O . SER B 1 15 ? 1.557 -12.305 -51.281 1 20.42 15 SER B O 1
ATOM 2091 N N . SER B 1 16 ? 3.404 -13.133 -51.938 1 21.22 16 SER B N 1
ATOM 2092 C CA . SER B 1 16 ? 2.887 -14.461 -51.625 1 21.22 16 SER B CA 1
ATOM 2093 C C . SER B 1 16 ? 2.869 -14.711 -50.125 1 21.22 16 SER B C 1
ATOM 2095 O O . SER B 1 16 ? 3.924 -14.797 -49.5 1 21.22 16 SER B O 1
ATOM 2097 N N . ALA B 1 17 ? 1.965 -14.07 -49.469 1 24.41 17 ALA B N 1
ATOM 2098 C CA . ALA B 1 17 ? 1.6 -14.07 -48.031 1 24.41 17 ALA B CA 1
ATOM 2099 C C . ALA B 1 17 ? 1.516 -15.492 -47.5 1 24.41 17 ALA B C 1
ATOM 2101 O O . ALA B 1 17 ? 0.646 -16.266 -47.906 1 24.41 17 ALA B O 1
ATOM 2102 N N . ILE B 1 18 ? 2.762 -16.062 -47 1 21.58 18 ILE B N 1
ATOM 2103 C CA . ILE B 1 18 ? 3.119 -17.375 -46.5 1 21.58 18 ILE B CA 1
ATOM 2104 C C . ILE B 1 18 ? 2.115 -17.797 -45.438 1 21.58 18 ILE B C 1
ATOM 2106 O O . ILE B 1 18 ? 2.01 -17.172 -44.375 1 21.58 18 ILE B O 1
ATOM 2110 N N . ASP B 1 19 ? 0.962 -18.297 -45.75 1 23.23 19 ASP B N 1
ATOM 2111 C CA . ASP B 1 19 ? -0.137 -18.938 -45.031 1 23.23 19 ASP B CA 1
ATOM 2112 C C . ASP B 1 19 ? 0.371 -20.078 -44.156 1 23.23 19 ASP B C 1
ATOM 2114 O O . ASP B 1 19 ? -0.422 -20.828 -43.594 1 23.23 19 ASP B O 1
ATOM 2118 N N . GLY B 1 20 ? 1.692 -20.531 -44.281 1 20.77 20 GLY B N 1
ATOM 2119 C CA . GLY B 1 20 ? 1.749 -21.953 -43.969 1 20.77 20 GLY B CA 1
ATOM 2120 C C . GLY B 1 20 ? 1.403 -22.266 -42.5 1 20.77 20 GLY B C 1
ATOM 2121 O O . GLY B 1 20 ? 1.465 -21.375 -41.656 1 20.77 20 GLY B O 1
ATOM 2122 N N . PRO B 1 21 ? 0.63 -23.344 -42.25 1 23.39 21 PRO B N 1
ATOM 2123 C CA . PRO B 1 21 ? 0.031 -23.953 -41.062 1 23.39 21 PRO B CA 1
ATOM 2124 C C . PRO B 1 21 ? 1.063 -24.297 -39.969 1 23.39 21 PRO B C 1
ATOM 2126 O O . PRO B 1 21 ? 2.113 -24.875 -40.281 1 23.39 21 PRO B O 1
ATOM 2129 N N . PHE B 1 22 ? 1.399 -23.391 -39.031 1 21.36 22 PHE B N 1
ATOM 2130 C CA . PHE B 1 22 ? 2.311 -23.672 -37.938 1 21.36 22 PHE B CA 1
ATOM 2131 C C . PHE B 1 22 ? 1.95 -25 -37.281 1 21.36 22 PHE B C 1
ATOM 2133 O O . PHE B 1 22 ? 0.877 -25.141 -36.688 1 21.36 22 PHE B O 1
ATOM 2140 N N . ASP B 1 23 ? 2.283 -26.125 -37.844 1 20.08 23 ASP B N 1
ATOM 2141 C CA . ASP B 1 23 ? 2.15 -27.453 -37.25 1 20.08 23 ASP B CA 1
ATOM 2142 C C . ASP B 1 23 ? 2.783 -27.516 -35.875 1 20.08 23 ASP B C 1
ATOM 2144 O O . ASP B 1 23 ? 3.977 -27.25 -35.719 1 20.08 23 ASP B O 1
ATOM 2148 N N . ILE B 1 24 ? 2.051 -27.297 -34.75 1 22.08 24 ILE B N 1
ATOM 2149 C CA . ILE B 1 24 ? 2.248 -27.562 -33.344 1 22.08 24 ILE B CA 1
ATOM 2150 C C . ILE B 1 24 ? 2.865 -28.938 -33.156 1 22.08 24 ILE B C 1
ATOM 2152 O O . ILE B 1 24 ? 2.203 -29.969 -33.375 1 22.08 24 ILE B O 1
ATOM 2156 N N . TYR B 1 25 ? 4.055 -29.109 -33.75 1 21.08 25 TYR B N 1
ATOM 2157 C CA . TYR B 1 25 ? 4.723 -30.406 -33.625 1 21.08 25 TYR B CA 1
ATOM 2158 C C . TYR B 1 25 ? 4.672 -30.906 -32.188 1 21.08 25 TYR B C 1
ATOM 2160 O O . TYR B 1 25 ? 4.586 -30.125 -31.25 1 21.08 25 TYR B O 1
ATOM 2168 N N . GLU B 1 26 ? 4.406 -32.219 -31.984 1 21.8 26 GLU B N 1
ATOM 2169 C CA . GLU B 1 26 ? 4.273 -33.281 -30.984 1 21.8 26 GLU B CA 1
ATOM 2170 C C . GLU B 1 26 ? 5.449 -33.312 -30.016 1 21.8 26 GLU B C 1
ATOM 2172 O O . GLU B 1 26 ? 6.582 -33 -30.406 1 21.8 26 GLU B O 1
ATOM 2177 N N . CYS B 1 27 ? 5.242 -33.312 -28.672 1 21.66 27 CYS B N 1
ATOM 2178 C CA . CYS B 1 27 ? 5.902 -33.438 -27.375 1 21.66 27 CYS B CA 1
ATOM 2179 C C . CYS B 1 27 ? 6.879 -34.625 -27.391 1 21.66 27 CYS B C 1
ATOM 2181 O O . CYS B 1 27 ? 6.5 -35.75 -27.109 1 21.66 27 CYS B O 1
ATOM 2183 N N . GLY B 1 28 ? 7.617 -34.781 -28.516 1 19.84 28 GLY B N 1
ATOM 2184 C CA . GLY B 1 28 ? 8.414 -36 -28.453 1 19.84 28 GLY B CA 1
ATOM 2185 C C . GLY B 1 28 ? 9.32 -36.062 -27.234 1 19.84 28 GLY B C 1
ATOM 2186 O O . GLY B 1 28 ? 9.648 -35 -26.656 1 19.84 28 GLY B O 1
ATOM 2187 N N . THR B 1 29 ? 9.703 -37.312 -26.719 1 23.34 29 THR B N 1
ATOM 2188 C CA . THR B 1 29 ? 10.25 -38.062 -25.594 1 23.34 29 THR B CA 1
ATOM 2189 C C . THR B 1 29 ? 11.734 -37.781 -25.406 1 23.34 29 THR B C 1
ATOM 2191 O O . THR B 1 29 ? 12.578 -38.469 -25.984 1 23.34 29 THR B O 1
ATOM 2194 N N . LEU B 1 30 ? 12.242 -36.625 -25.625 1 22.09 30 LEU B N 1
ATOM 2195 C CA . LEU B 1 30 ? 13.695 -36.719 -25.531 1 22.09 30 LEU B CA 1
ATOM 2196 C C . LEU B 1 30 ? 14.125 -37.094 -24.125 1 22.09 30 LEU B C 1
ATOM 2198 O O . LEU B 1 30 ? 13.914 -36.312 -23.172 1 22.09 30 LEU B O 1
ATOM 2202 N N . ALA B 1 31 ? 14.359 -38.375 -23.75 1 23.62 31 ALA B N 1
ATOM 2203 C CA . ALA B 1 31 ? 14.805 -39.156 -22.609 1 23.62 31 ALA B CA 1
ATOM 2204 C C . ALA B 1 31 ? 16.234 -38.781 -22.219 1 23.62 31 ALA B C 1
ATOM 2206 O O . ALA B 1 31 ? 16.859 -39.469 -21.422 1 23.62 31 ALA B O 1
ATOM 2207 N N . GLY B 1 32 ? 16.938 -37.812 -22.797 1 25.3 32 GLY B N 1
ATOM 2208 C CA . GLY B 1 32 ? 18.328 -38 -22.422 1 25.3 32 GLY B CA 1
ATOM 2209 C C . GLY B 1 32 ? 18.578 -37.906 -20.938 1 25.3 32 GLY B C 1
ATOM 2210 O O . GLY B 1 32 ? 17.891 -37.156 -20.234 1 25.3 32 GLY B O 1
ATOM 2211 N N . THR B 1 33 ? 19.25 -38.844 -20.266 1 25.52 33 THR B N 1
ATOM 2212 C CA . THR B 1 33 ? 19.578 -39.312 -18.922 1 25.52 33 THR B CA 1
ATOM 2213 C C . THR B 1 33 ? 20.484 -38.312 -18.219 1 25.52 33 THR B C 1
ATOM 2215 O O . THR B 1 33 ? 21.719 -38.438 -18.266 1 25.52 33 THR B O 1
ATOM 2218 N N . ARG B 1 34 ? 20.516 -37.031 -18.562 1 28.64 34 ARG B N 1
ATOM 2219 C CA . ARG B 1 34 ? 21.625 -36.406 -17.859 1 28.64 34 ARG B CA 1
ATOM 2220 C C . ARG B 1 34 ? 21.453 -36.5 -16.344 1 28.64 34 ARG B C 1
ATOM 2222 O O . ARG B 1 34 ? 20.406 -36.125 -15.82 1 28.64 34 ARG B O 1
ATOM 2229 N N . VAL B 1 35 ? 22.203 -37.344 -15.648 1 27.89 35 VAL B N 1
ATOM 2230 C CA . VAL B 1 35 ? 22.344 -37.656 -14.227 1 27.89 35 VAL B CA 1
ATOM 2231 C C . VAL B 1 35 ? 22.672 -36.375 -13.461 1 27.89 35 VAL B C 1
ATOM 2233 O O . VAL B 1 35 ? 23.766 -35.812 -13.609 1 27.89 35 VAL B O 1
ATOM 2236 N N . VAL B 1 36 ? 21.906 -35.375 -13.492 1 29.45 36 VAL B N 1
ATOM 2237 C CA . VAL B 1 36 ? 22.281 -34.219 -12.68 1 29.45 36 VAL B CA 1
ATOM 2238 C C . VAL B 1 36 ? 22.391 -34.625 -11.219 1 29.45 36 VAL B C 1
ATOM 2240 O O . VAL B 1 36 ? 21.484 -35.281 -10.68 1 29.45 36 VAL B O 1
ATOM 2243 N N . PRO B 1 37 ? 23.625 -34.656 -10.742 1 31.28 37 PRO B N 1
ATOM 2244 C CA . PRO B 1 37 ? 23.797 -35.125 -9.367 1 31.28 37 PRO B CA 1
ATOM 2245 C C . PRO B 1 37 ? 22.812 -34.469 -8.391 1 31.28 37 PRO B C 1
ATOM 2247 O O . PRO B 1 37 ? 22.297 -33.375 -8.656 1 31.28 37 PRO B O 1
ATOM 2250 N N . ASP B 1 38 ? 22.219 -35.312 -7.488 1 29.62 38 ASP B N 1
ATOM 2251 C CA . ASP B 1 38 ? 21.219 -35.031 -6.461 1 29.62 38 ASP B CA 1
ATOM 2252 C C . ASP B 1 38 ? 21.641 -33.812 -5.609 1 29.62 38 ASP B C 1
ATOM 2254 O O . ASP B 1 38 ? 22.797 -33.75 -5.191 1 29.62 38 ASP B O 1
ATOM 2258 N N . PRO B 1 39 ? 21.172 -32.625 -5.875 1 33 39 PRO B N 1
ATOM 2259 C CA . PRO B 1 39 ? 21.578 -31.531 -5.004 1 33 39 PRO B CA 1
ATOM 2260 C C . PRO B 1 39 ? 21.641 -31.938 -3.531 1 33 39 PRO B C 1
ATOM 2262 O O . PRO B 1 39 ? 20.969 -32.906 -3.123 1 33 39 PRO B O 1
ATOM 2265 N N . PRO B 1 40 ? 22.734 -31.672 -2.873 1 34.72 40 PRO B N 1
ATOM 2266 C CA . PRO B 1 40 ? 22.891 -32.094 -1.48 1 34.72 40 PRO B CA 1
ATOM 2267 C C . PRO B 1 40 ? 21.641 -31.828 -0.646 1 34.72 40 PRO B C 1
ATOM 2269 O O . PRO B 1 40 ? 20.859 -30.938 -0.977 1 34.72 40 PRO B O 1
ATOM 2272 N N . PRO B 1 41 ? 21.172 -32.844 0.107 1 31.05 41 PRO B N 1
ATOM 2273 C CA . PRO B 1 41 ? 19.938 -32.781 0.898 1 31.05 41 PRO B CA 1
ATOM 2274 C C . PRO B 1 41 ? 19.875 -31.547 1.786 1 31.05 41 PRO B C 1
ATOM 2276 O O . PRO B 1 41 ? 20.906 -31.031 2.217 1 31.05 41 PRO B O 1
ATOM 2279 N N . LEU B 1 42 ? 19.031 -30.609 1.491 1 30.81 42 LEU B N 1
ATOM 2280 C CA . LEU B 1 42 ? 18.797 -29.438 2.314 1 30.81 42 LEU B CA 1
ATOM 2281 C C . LEU B 1 42 ? 18.734 -29.812 3.793 1 30.81 42 LEU B C 1
ATOM 2283 O O . LEU B 1 42 ? 18.266 -30.906 4.145 1 30.81 42 LEU B O 1
ATOM 2287 N N . PRO B 1 43 ? 19.688 -29.297 4.578 1 33.16 43 PRO B N 1
ATOM 2288 C CA . PRO B 1 43 ? 19.641 -29.625 6.004 1 33.16 43 PRO B CA 1
ATOM 2289 C C . PRO B 1 43 ? 18.219 -29.609 6.562 1 33.16 43 PRO B C 1
ATOM 2291 O O . PRO B 1 43 ? 17.359 -28.891 6.031 1 33.16 43 PRO B O 1
ATOM 2294 N N . GLY B 1 44 ? 17.719 -30.719 7.18 1 30.5 44 GLY B N 1
ATOM 2295 C CA . GLY B 1 44 ? 16.438 -31.016 7.801 1 30.5 44 GLY B CA 1
ATOM 2296 C C . GLY B 1 44 ? 15.984 -29.953 8.789 1 30.5 44 GLY B C 1
ATOM 2297 O O . GLY B 1 44 ? 16.469 -29.906 9.922 1 30.5 44 GLY B O 1
ATOM 2298 N N . THR B 1 45 ? 16.062 -28.641 8.414 1 29.69 45 THR B N 1
ATOM 2299 C CA . THR B 1 45 ? 15.539 -27.734 9.422 1 29.69 45 THR B CA 1
ATOM 2300 C C . THR B 1 45 ? 14.164 -28.172 9.906 1 29.69 45 THR B C 1
ATOM 2302 O O . THR B 1 45 ? 13.273 -28.453 9.094 1 29.69 45 THR B O 1
ATOM 2305 N N . SER B 1 46 ? 14.102 -28.781 11.07 1 28.83 46 SER B N 1
ATOM 2306 C CA . SER B 1 46 ? 12.914 -29.109 11.852 1 28.83 46 SER B CA 1
ATOM 2307 C C . SER B 1 46 ? 11.93 -27.953 11.875 1 28.83 46 SER B C 1
ATOM 2309 O O . SER B 1 46 ? 12.133 -26.969 12.594 1 28.83 46 SER B O 1
ATOM 2311 N N . TYR B 1 47 ? 11.633 -27.359 10.781 1 27.92 47 TYR B N 1
ATOM 2312 C CA . TYR B 1 47 ? 10.523 -26.406 10.891 1 27.92 47 TYR B CA 1
ATOM 2313 C C . TYR B 1 47 ? 9.32 -27.062 11.555 1 27.92 47 TYR B C 1
ATOM 2315 O O . TYR B 1 47 ? 8.789 -28.062 11.055 1 27.92 47 TYR B O 1
ATOM 2323 N N . GLY B 1 48 ? 9.219 -27.062 12.898 1 25.89 48 GLY B N 1
ATOM 2324 C CA . GLY B 1 48 ? 8.039 -27.422 13.664 1 25.89 48 GLY B CA 1
ATOM 2325 C C . GLY B 1 48 ? 6.738 -27.031 12.984 1 25.89 48 GLY B C 1
ATOM 2326 O O . GLY B 1 48 ? 6.707 -26.078 12.195 1 25.89 48 GLY B O 1
ATOM 2327 N N . LYS B 1 49 ? 5.777 -27.969 12.891 1 27.91 49 LYS B N 1
ATOM 2328 C CA . LYS B 1 49 ? 4.414 -28.016 12.375 1 27.91 49 LYS B CA 1
ATOM 2329 C C . LYS B 1 49 ? 3.543 -26.938 13 1 27.91 49 LYS B C 1
ATOM 2331 O O . LYS B 1 49 ? 3.043 -27.094 14.117 1 27.91 49 LYS B O 1
ATOM 2336 N N . GLN B 1 50 ? 4 -25.703 13.047 1 27.94 50 GLN B N 1
ATOM 2337 C CA . GLN B 1 50 ? 2.891 -24.844 13.461 1 27.94 50 GLN B CA 1
ATOM 2338 C C . GLN B 1 50 ? 1.644 -25.125 12.625 1 27.94 50 GLN B C 1
ATOM 2340 O O . GLN B 1 50 ? 1.658 -24.969 11.406 1 27.94 50 GLN B O 1
ATOM 2345 N N . ARG B 1 51 ? 0.963 -26.125 12.984 1 25.12 51 ARG B N 1
ATOM 2346 C CA . ARG B 1 51 ? -0.414 -26.328 12.539 1 25.12 51 ARG B CA 1
ATOM 2347 C C . ARG B 1 51 ? -1.199 -25.016 12.594 1 25.12 51 ARG B C 1
ATOM 2349 O O . ARG B 1 51 ? -1.671 -24.625 13.664 1 25.12 51 ARG B O 1
ATOM 2356 N N . ALA B 1 52 ? -0.791 -24.016 11.977 1 29.69 52 ALA B N 1
ATOM 2357 C CA . ALA B 1 52 ? -1.732 -22.922 11.766 1 29.69 52 ALA B CA 1
ATOM 2358 C C . ALA B 1 52 ? -3.082 -23.438 11.281 1 29.69 52 ALA B C 1
ATOM 2360 O O . ALA B 1 52 ? -3.146 -24.25 10.359 1 29.69 52 ALA B O 1
ATOM 2361 N N . SER B 1 53 ? -4.082 -23.719 12.055 1 31.36 53 SER B N 1
ATOM 2362 C CA . SER B 1 53 ? -5.492 -23.906 11.719 1 31.36 53 SER B CA 1
ATOM 2363 C C . SER B 1 53 ? -5.84 -23.234 10.398 1 31.36 53 SER B C 1
ATOM 2365 O O . SER B 1 53 ? -5.504 -22.062 10.18 1 31.36 53 SER B O 1
ATOM 2367 N N . ARG B 1 54 ? -5.969 -23.969 9.266 1 33.97 54 ARG B N 1
ATOM 2368 C CA . ARG B 1 54 ? -6.293 -23.672 7.871 1 33.97 54 ARG B CA 1
ATOM 2369 C C . ARG B 1 54 ? -7.574 -22.859 7.77 1 33.97 54 ARG B C 1
ATOM 2371 O O . ARG B 1 54 ? -8.578 -23.328 7.227 1 33.97 54 ARG B O 1
ATOM 2378 N N . LYS B 1 55 ? -8.086 -22.234 8.758 1 37.22 55 LYS B N 1
ATOM 2379 C CA . LYS B 1 55 ? -9.188 -21.359 8.375 1 37.22 55 LYS B CA 1
ATOM 2380 C C . LYS B 1 55 ? -8.844 -20.562 7.125 1 37.22 55 LYS B C 1
ATOM 2382 O O . LYS B 1 55 ? -7.801 -19.906 7.066 1 37.22 55 LYS B O 1
ATOM 2387 N N . ALA B 1 56 ? -9.18 -20.969 5.926 1 38.62 56 ALA B N 1
ATOM 2388 C CA . ALA B 1 56 ? -9.156 -20.156 4.707 1 38.62 56 ALA B CA 1
ATOM 2389 C C . ALA B 1 56 ? -9.188 -18.672 5.039 1 38.62 56 ALA B C 1
ATOM 2391 O O . ALA B 1 56 ? -10.219 -18.141 5.473 1 38.62 56 ALA B O 1
ATOM 2392 N N . LYS B 1 57 ? -8.258 -18.188 5.664 1 50.75 57 LYS B N 1
ATOM 2393 C CA . LYS B 1 57 ? -8.227 -16.812 6.16 1 50.75 57 LYS B CA 1
ATOM 2394 C C . LYS B 1 57 ? -8.727 -15.844 5.098 1 50.75 57 LYS B C 1
ATOM 2396 O O . LYS B 1 57 ? -8.133 -15.727 4.023 1 50.75 57 LYS B O 1
ATOM 2401 N N . GLU B 1 58 ? -10.117 -15.781 4.938 1 58.03 58 GLU B N 1
ATOM 2402 C CA . GLU B 1 58 ? -10.695 -14.672 4.18 1 58.03 58 GLU B CA 1
ATOM 2403 C C . GLU B 1 58 ? -9.781 -13.453 4.207 1 58.03 58 GLU B C 1
ATOM 2405 O O . GLU B 1 58 ? -9.242 -13.094 5.258 1 58.03 58 GLU B O 1
ATOM 2410 N N . THR B 1 59 ? -9.211 -13.25 3.029 1 65.94 59 THR B N 1
ATOM 2411 C CA . THR B 1 59 ? -8.375 -12.055 2.904 1 65.94 59 THR B CA 1
ATOM 2412 C C . THR B 1 59 ? -9.125 -10.82 3.389 1 65.94 59 THR B C 1
ATOM 2414 O O . THR B 1 59 ? -10.156 -10.453 2.82 1 65.94 59 THR B O 1
ATOM 2417 N N . ARG B 1 60 ? -8.836 -10.406 4.527 1 82.69 60 ARG B N 1
ATOM 2418 C CA . ARG B 1 60 ? -9.375 -9.125 4.969 1 82.69 60 ARG B CA 1
ATOM 2419 C C . ARG B 1 60 ? -8.781 -7.973 4.16 1 82.69 60 ARG B C 1
ATOM 2421 O O . ARG B 1 60 ? -7.617 -8.023 3.764 1 82.69 60 ARG B O 1
ATOM 2428 N N . CYS B 1 61 ? -9.664 -7.191 3.646 1 89.12 61 CYS B N 1
ATOM 2429 C CA . CYS B 1 61 ? -9.211 -6.027 2.891 1 89.12 61 CYS B CA 1
ATOM 2430 C C . CYS B 1 61 ? -9.344 -4.754 3.719 1 89.12 61 CYS B C 1
ATOM 2432 O O . CYS B 1 61 ? -10.164 -4.688 4.637 1 89.12 61 CYS B O 1
ATOM 2434 N N . VAL B 1 62 ? -8.422 -3.846 3.402 1 91.88 62 VAL B N 1
ATOM 2435 C CA . VAL B 1 62 ? -8.438 -2.553 4.078 1 91.88 62 VAL B CA 1
ATOM 2436 C C . VAL B 1 62 ? -8.5 -1.431 3.047 1 91.88 62 VAL B C 1
ATOM 2438 O O . VAL B 1 62 ? -8.148 -1.629 1.881 1 91.88 62 VAL B O 1
ATOM 2441 N N . HIS B 1 63 ? -8.992 -0.331 3.557 1 91.12 63 HIS B N 1
ATOM 2442 C CA . HIS B 1 63 ? -9.047 0.854 2.707 1 91.12 63 HIS B CA 1
ATOM 2443 C C . HIS B 1 63 ? -7.809 1.719 2.887 1 91.12 63 HIS B C 1
ATOM 2445 O O . HIS B 1 63 ? -7.352 1.934 4.012 1 91.12 63 HIS B O 1
ATOM 2451 N N . VAL B 1 64 ? -7.254 2.047 1.752 1 91.94 64 VAL B N 1
ATOM 2452 C CA . VAL B 1 64 ? -6.137 2.988 1.756 1 91.94 64 VAL B CA 1
ATOM 2453 C C . VAL B 1 64 ? -6.383 4.086 0.722 1 91.94 64 VAL B C 1
ATOM 2455 O O . VAL B 1 64 ? -7.105 3.875 -0.255 1 91.94 64 VAL B O 1
ATOM 2458 N N . PRO B 1 65 ? -5.82 5.273 1.047 1 91.06 65 PRO B N 1
ATOM 2459 C CA . PRO B 1 65 ? -5.918 6.277 -0.014 1 91.06 65 PRO B CA 1
ATOM 2460 C C . PRO B 1 65 ? -5.344 5.793 -1.344 1 91.06 65 PRO B C 1
ATOM 2462 O O . PRO B 1 65 ? -4.32 5.105 -1.364 1 91.06 65 PRO B O 1
ATOM 2465 N N . GLU B 1 66 ? -6.008 6.055 -2.404 1 92.88 66 GLU B N 1
ATOM 2466 C CA . GLU B 1 66 ? -5.578 5.629 -3.732 1 92.88 66 GLU B CA 1
ATOM 2467 C C . GLU B 1 66 ? -4.16 6.109 -4.035 1 92.88 66 GLU B C 1
ATOM 2469 O O . GLU B 1 66 ? -3.391 5.414 -4.695 1 92.88 66 GLU B O 1
ATOM 2474 N N . GLU B 1 67 ? -3.863 7.246 -3.494 1 92.25 67 GLU B N 1
ATOM 2475 C CA . GLU B 1 67 ? -2.559 7.863 -3.713 1 92.25 67 GLU B CA 1
ATOM 2476 C C . GLU B 1 67 ? -1.43 6.945 -3.248 1 92.25 67 GLU B C 1
ATOM 2478 O O . GLU B 1 67 ? -0.364 6.902 -3.867 1 92.25 67 GLU B O 1
ATOM 2483 N N . VAL B 1 68 ? -1.701 6.246 -2.244 1 91.06 68 VAL B N 1
ATOM 2484 C CA . VAL B 1 68 ? -0.669 5.383 -1.679 1 91.06 68 VAL B CA 1
ATOM 2485 C C . VAL B 1 68 ? -0.384 4.227 -2.631 1 91.06 68 VAL B C 1
ATOM 2487 O O . VAL B 1 68 ? 0.772 3.963 -2.971 1 91.06 68 VAL B O 1
ATOM 2490 N N . GLN B 1 69 ? -1.398 3.586 -3.02 1 93.94 69 GLN B N 1
ATOM 2491 C CA . GLN B 1 69 ? -1.22 2.484 -3.959 1 93.94 69 GLN B CA 1
ATOM 2492 C C . GLN B 1 69 ? -0.587 2.967 -5.262 1 93.94 69 GLN B C 1
ATOM 2494 O O . GLN B 1 69 ? 0.258 2.281 -5.84 1 93.94 69 GLN B O 1
ATOM 2499 N N . ASP B 1 70 ? -0.963 4.141 -5.66 1 95.31 70 ASP B N 1
ATOM 2500 C CA . ASP B 1 70 ? -0.403 4.73 -6.871 1 95.31 70 ASP B CA 1
ATOM 2501 C C . ASP B 1 70 ? 1.098 4.969 -6.727 1 95.31 70 ASP B C 1
ATOM 2503 O O . ASP B 1 70 ? 1.863 4.746 -7.664 1 95.31 70 ASP B O 1
ATOM 2507 N N . CYS B 1 71 ? 1.459 5.391 -5.641 1 95.81 71 CYS B N 1
ATOM 2508 C CA . CYS B 1 71 ? 2.871 5.668 -5.398 1 95.81 71 CYS B CA 1
ATOM 2509 C C . CYS B 1 71 ? 3.693 4.383 -5.445 1 95.81 71 CYS B C 1
ATOM 2511 O O . CYS B 1 71 ? 4.777 4.355 -6.031 1 95.81 71 CYS B O 1
ATOM 2513 N N . TRP B 1 72 ? 3.186 3.369 -4.898 1 96.5 72 TRP B N 1
ATOM 2514 C CA . TRP B 1 72 ? 3.889 2.092 -4.918 1 96.5 72 TRP B CA 1
ATOM 2515 C C . TRP B 1 72 ? 3.977 1.54 -6.336 1 96.5 72 TRP B C 1
ATOM 2517 O O . TRP B 1 72 ? 4.996 0.97 -6.727 1 96.5 72 TRP B O 1
ATOM 2527 N N . ASN B 1 73 ? 2.898 1.742 -7.031 1 97.19 73 ASN B N 1
ATOM 2528 C CA . ASN B 1 73 ? 2.922 1.328 -8.43 1 97.19 73 ASN B CA 1
ATOM 2529 C C . ASN B 1 73 ? 3.914 2.154 -9.242 1 97.19 73 ASN B C 1
ATOM 2531 O O . ASN B 1 73 ? 4.629 1.617 -10.086 1 97.19 73 ASN B O 1
ATOM 2535 N N . ARG B 1 74 ? 3.938 3.389 -8.977 1 97.69 74 ARG B N 1
ATOM 2536 C CA . ARG B 1 74 ? 4.867 4.281 -9.664 1 97.69 74 ARG B CA 1
ATOM 2537 C C . ARG B 1 74 ? 6.312 3.914 -9.344 1 97.69 74 ARG B C 1
ATOM 2539 O O . ARG B 1 74 ? 7.188 4.02 -10.203 1 97.69 74 ARG B O 1
ATOM 2546 N N . LEU B 1 75 ? 6.484 3.529 -8.133 1 98 75 LEU B N 1
ATOM 2547 C CA . LEU B 1 75 ? 7.828 3.105 -7.75 1 98 75 LEU B CA 1
ATOM 2548 C C . LEU B 1 75 ? 8.297 1.946 -8.625 1 98 75 LEU B C 1
ATOM 2550 O O . LEU B 1 75 ? 9.438 1.945 -9.102 1 98 75 LEU B O 1
ATOM 2554 N N . PHE B 1 76 ? 7.473 1.031 -8.891 1 98.38 76 PHE B N 1
ATOM 2555 C CA . PHE B 1 76 ? 7.789 -0.08 -9.773 1 98.38 76 PHE B CA 1
ATOM 2556 C C . PHE B 1 76 ? 8.055 0.418 -11.188 1 98.38 76 PHE B C 1
ATOM 2558 O O . PHE B 1 76 ? 9.031 0.006 -11.828 1 98.38 76 PHE B O 1
ATOM 2565 N N . LEU B 1 77 ? 7.254 1.255 -11.602 1 97.81 77 LEU B N 1
ATOM 2566 C CA . LEU B 1 77 ? 7.316 1.701 -12.992 1 97.81 77 LEU B CA 1
ATOM 2567 C C . LEU B 1 77 ? 8.547 2.57 -13.227 1 97.81 77 LEU B C 1
ATOM 2569 O O . LEU B 1 77 ? 9.211 2.449 -14.258 1 97.81 77 LEU B O 1
ATOM 2573 N N . GLU B 1 78 ? 8.859 3.426 -12.234 1 97.06 78 GLU B N 1
ATOM 2574 C CA . GLU B 1 78 ? 9.938 4.391 -12.398 1 97.06 78 GLU B CA 1
ATOM 2575 C C . GLU B 1 78 ? 11.289 3.783 -12.023 1 97.06 78 GLU B C 1
ATOM 2577 O O . GLU B 1 78 ? 12.328 4.203 -12.531 1 97.06 78 GLU B O 1
ATOM 2582 N N . GLY B 1 79 ? 11.328 2.891 -11.133 1 97.75 79 GLY B N 1
ATOM 2583 C CA . GLY B 1 79 ? 12.562 2.266 -10.688 1 97.75 79 GLY B CA 1
ATOM 2584 C C . GLY B 1 79 ? 13.477 3.219 -9.938 1 97.75 79 GLY B C 1
ATOM 2585 O O . GLY B 1 79 ? 14.703 3.066 -9.969 1 97.75 79 GLY B O 1
ATOM 2586 N N . TYR B 1 80 ? 12.875 4.238 -9.312 1 96.5 80 TYR B N 1
ATOM 2587 C CA . TYR B 1 80 ? 13.672 5.211 -8.57 1 96.5 80 TYR B CA 1
ATOM 2588 C C . TYR B 1 80 ? 14.438 4.535 -7.438 1 96.5 80 TYR B C 1
ATOM 2590 O O . TYR B 1 80 ? 13.844 3.873 -6.586 1 96.5 80 TYR B O 1
ATOM 2598 N N . GLN B 1 81 ? 15.773 4.629 -7.488 1 96.25 81 GLN B N 1
ATOM 2599 C CA . GLN B 1 81 ? 16.688 4.105 -6.48 1 96.25 81 GLN B CA 1
ATOM 2600 C C . GLN B 1 81 ? 16.625 2.584 -6.406 1 96.25 81 GLN B C 1
ATOM 2602 O O . GLN B 1 81 ? 16.719 2.006 -5.32 1 96.25 81 GLN B O 1
ATOM 2607 N N . ALA B 1 82 ? 16.328 1.968 -7.539 1 97.81 82 ALA B N 1
ATOM 2608 C CA . ALA B 1 82 ? 16.344 0.509 -7.621 1 97.81 82 ALA B CA 1
ATOM 2609 C C . ALA B 1 82 ? 17.734 -0.044 -7.305 1 97.81 82 ALA B C 1
ATOM 2611 O O . ALA B 1 82 ? 18.734 0.617 -7.551 1 97.81 82 ALA B O 1
ATOM 2612 N N . ASP B 1 83 ? 17.719 -1.305 -6.75 1 97.69 83 ASP B N 1
ATOM 2613 C CA . ASP B 1 83 ? 18.984 -1.925 -6.406 1 97.69 83 ASP B CA 1
ATOM 2614 C C . ASP B 1 83 ? 18.969 -3.422 -6.703 1 97.69 83 ASP B C 1
ATOM 2616 O O . ASP B 1 83 ? 19.797 -4.176 -6.184 1 97.69 83 ASP B O 1
ATOM 2620 N N . VAL B 1 84 ? 17.984 -3.887 -7.48 1 98.56 84 VAL B N 1
ATOM 2621 C CA . VAL B 1 84 ? 17.891 -5.285 -7.883 1 98.56 84 VAL B CA 1
ATOM 2622 C C . VAL B 1 84 ? 17.594 -5.375 -9.383 1 98.56 84 VAL B C 1
ATOM 2624 O O . VAL B 1 84 ? 16.797 -4.598 -9.914 1 98.56 84 VAL B O 1
ATOM 2627 N N . ARG B 1 85 ? 18.25 -6.207 -10 1 98.12 85 ARG B N 1
ATOM 2628 C CA . ARG B 1 85 ? 17.922 -6.613 -11.359 1 98.12 85 ARG B CA 1
ATOM 2629 C C . ARG B 1 85 ? 17.391 -8.047 -11.383 1 98.12 85 ARG B C 1
ATOM 2631 O O . ARG B 1 85 ? 18.125 -8.984 -11.07 1 98.12 85 ARG B O 1
ATOM 2638 N N . VAL B 1 86 ? 16.125 -8.219 -11.789 1 98.56 86 VAL B N 1
ATOM 2639 C CA . VAL B 1 86 ? 15.523 -9.539 -11.945 1 98.56 86 VAL B CA 1
ATOM 2640 C C . VAL B 1 86 ? 15.609 -9.984 -13.406 1 98.56 86 VAL B C 1
ATOM 2642 O O . VAL B 1 86 ? 14.922 -9.43 -14.266 1 98.56 86 VAL B O 1
ATOM 2645 N N . SER B 1 87 ? 16.375 -10.93 -13.578 1 98.06 87 SER B N 1
ATOM 2646 C CA . SER B 1 87 ? 16.516 -11.461 -14.938 1 98.06 87 SER B CA 1
ATOM 2647 C C . SER B 1 87 ? 15.539 -12.609 -15.18 1 98.06 87 SER B C 1
ATOM 2649 O O . SER B 1 87 ? 15.164 -13.32 -14.242 1 98.06 87 SER B O 1
ATOM 2651 N N . THR B 1 88 ? 15.148 -12.742 -16.438 1 98.31 88 THR B N 1
ATOM 2652 C CA . THR B 1 88 ? 14.266 -13.828 -16.844 1 98.31 88 THR B CA 1
ATOM 2653 C C . THR B 1 88 ? 14.93 -14.688 -17.922 1 98.31 88 THR B C 1
ATOM 2655 O O . THR B 1 88 ? 16.031 -14.383 -18.375 1 98.31 88 THR B O 1
ATOM 2658 N N . ASP B 1 89 ? 14.281 -15.703 -18.391 1 97.5 89 ASP B N 1
ATOM 2659 C CA . ASP B 1 89 ? 14.852 -16.703 -19.281 1 97.5 89 ASP B CA 1
ATOM 2660 C C . ASP B 1 89 ? 15.188 -16.094 -20.641 1 97.5 89 ASP B C 1
ATOM 2662 O O . ASP B 1 89 ? 16.156 -16.484 -21.281 1 97.5 89 ASP B O 1
ATOM 2666 N N . ASP B 1 90 ? 14.391 -15.133 -21.047 1 97.38 90 ASP B N 1
ATOM 2667 C CA . ASP B 1 90 ? 14.609 -14.57 -22.375 1 97.38 90 ASP B CA 1
ATOM 2668 C C . ASP B 1 90 ? 15.641 -13.445 -22.328 1 97.38 90 ASP B C 1
ATOM 2670 O O . ASP B 1 90 ? 15.844 -12.75 -23.328 1 97.38 90 ASP B O 1
ATOM 2674 N N . GLY B 1 91 ? 16.172 -13.156 -21.188 1 95.88 91 GLY B N 1
ATOM 2675 C CA . GLY B 1 91 ? 17.203 -12.141 -21.062 1 95.88 91 GLY B CA 1
ATOM 2676 C C . GLY B 1 91 ? 16.672 -10.789 -20.641 1 95.88 91 GLY B C 1
ATOM 2677 O O . GLY B 1 91 ? 17.438 -9.836 -20.453 1 95.88 91 GLY B O 1
ATOM 2678 N N . SER B 1 92 ? 15.375 -10.781 -20.484 1 97.19 92 SER B N 1
ATOM 2679 C CA . SER B 1 92 ? 14.781 -9.539 -20 1 97.19 92 SER B CA 1
ATOM 2680 C C . SER B 1 92 ? 15.18 -9.25 -18.562 1 97.19 92 SER B C 1
ATOM 2682 O O . SER B 1 92 ? 15.43 -10.172 -17.781 1 97.19 92 SER B O 1
ATOM 2684 N N . GLU B 1 93 ? 15.227 -7.961 -18.312 1 97.5 93 GLU B N 1
ATOM 2685 C CA . GLU B 1 93 ? 15.555 -7.523 -16.969 1 97.5 93 GLU B CA 1
ATOM 2686 C C . GLU B 1 93 ? 14.477 -6.613 -16.391 1 97.5 93 GLU B C 1
ATOM 2688 O O . GLU B 1 93 ? 13.938 -5.754 -17.109 1 97.5 93 GLU B O 1
ATOM 2693 N N . ILE B 1 94 ? 14.164 -6.82 -15.125 1 98.5 94 ILE B N 1
ATOM 2694 C CA . ILE B 1 94 ? 13.18 -6.012 -14.406 1 98.5 94 ILE B CA 1
ATOM 2695 C C . ILE B 1 94 ? 13.852 -5.328 -13.211 1 98.5 94 ILE B C 1
ATOM 2697 O O . ILE B 1 94 ? 14.273 -5.996 -12.266 1 98.5 94 ILE B O 1
ATOM 2701 N N . LEU B 1 95 ? 13.93 -4.004 -13.25 1 98.25 95 LEU B N 1
ATOM 2702 C CA . LEU B 1 95 ? 14.477 -3.254 -12.125 1 98.25 95 LEU B CA 1
ATOM 2703 C C . LEU B 1 95 ? 13.531 -3.287 -10.938 1 98.25 95 LEU B C 1
ATOM 2705 O O . LEU B 1 95 ? 12.32 -3.127 -11.094 1 98.25 95 LEU B O 1
ATOM 2709 N N . SER B 1 96 ? 14.109 -3.588 -9.781 1 98.69 96 SER B N 1
ATOM 2710 C CA . SER B 1 96 ? 13.289 -3.748 -8.586 1 98.69 96 SER B CA 1
ATOM 2711 C C . SER B 1 96 ? 14.039 -3.287 -7.34 1 98.69 96 SER B C 1
ATOM 2713 O O . SER B 1 96 ? 15.117 -2.701 -7.441 1 98.69 96 SER B O 1
ATOM 2715 N N . HIS B 1 97 ? 13.461 -3.381 -6.234 1 98.62 97 HIS B N 1
ATOM 2716 C CA . HIS B 1 97 ? 14.016 -2.928 -4.961 1 98.62 97 HIS B CA 1
ATOM 2717 C C . HIS B 1 97 ? 14.102 -4.074 -3.961 1 98.62 97 HIS B C 1
ATOM 2719 O O . HIS B 1 97 ? 13.102 -4.727 -3.666 1 98.62 97 HIS B O 1
ATOM 2725 N N . SER B 1 98 ? 15.258 -4.25 -3.402 1 98.38 98 SER B N 1
ATOM 2726 C CA . SER B 1 98 ? 15.5 -5.367 -2.492 1 98.38 98 SER B CA 1
ATOM 2727 C C . SER B 1 98 ? 14.609 -5.273 -1.257 1 98.38 98 SER B C 1
ATOM 2729 O O . SER B 1 98 ? 14.102 -6.285 -0.772 1 98.38 98 SER B O 1
ATOM 2731 N N . CYS B 1 99 ? 14.414 -4.043 -0.74 1 98 99 CYS B N 1
ATOM 2732 C CA . CYS B 1 99 ? 13.609 -3.881 0.467 1 98 99 CYS B CA 1
ATOM 2733 C C . CYS B 1 99 ? 12.172 -4.328 0.231 1 98 99 CYS B C 1
ATOM 2735 O O . CYS B 1 99 ? 11.562 -4.961 1.099 1 98 99 CYS B O 1
ATOM 2737 N N . ILE B 1 100 ? 11.656 -4.09 -0.948 1 98.31 100 ILE B N 1
ATOM 2738 C CA . ILE B 1 100 ? 10.273 -4.418 -1.266 1 98.31 100 ILE B CA 1
ATOM 2739 C C . ILE B 1 100 ? 10.141 -5.918 -1.522 1 98.31 100 ILE B C 1
ATOM 2741 O O . ILE B 1 100 ? 9.289 -6.586 -0.936 1 98.31 100 ILE B O 1
ATOM 2745 N N . LEU B 1 101 ? 11.016 -6.434 -2.359 1 98.62 101 LEU B N 1
ATOM 2746 C CA . LEU B 1 101 ? 10.945 -7.859 -2.664 1 98.62 101 LEU B CA 1
ATOM 2747 C C . LEU B 1 101 ? 11.156 -8.695 -1.406 1 98.62 101 LEU B C 1
ATOM 2749 O O . LEU B 1 101 ? 10.461 -9.688 -1.188 1 98.62 101 LEU B O 1
ATOM 2753 N N . GLY B 1 102 ? 12.078 -8.266 -0.59 1 98.38 102 GLY B N 1
ATOM 2754 C CA . GLY B 1 102 ? 12.438 -9.023 0.597 1 98.38 102 GLY B CA 1
ATOM 2755 C C . GLY B 1 102 ? 11.336 -9.039 1.647 1 98.38 102 GLY B C 1
ATOM 2756 O O . GLY B 1 102 ? 11.164 -10.031 2.359 1 98.38 102 GLY B O 1
ATOM 2757 N N . ILE B 1 103 ? 10.609 -7.926 1.77 1 98 103 ILE B N 1
ATOM 2758 C CA . ILE B 1 103 ? 9.586 -7.859 2.809 1 98 103 ILE B CA 1
ATOM 2759 C C . ILE B 1 103 ? 8.336 -8.609 2.352 1 98 103 ILE B C 1
ATOM 2761 O O . ILE B 1 103 ? 7.562 -9.094 3.176 1 98 103 ILE B O 1
ATOM 2765 N N . ARG B 1 104 ? 8.141 -8.742 1.052 1 98 104 ARG B N 1
ATOM 2766 C CA . ARG B 1 104 ? 6.918 -9.336 0.507 1 98 104 ARG B CA 1
ATOM 2767 C C . ARG B 1 104 ? 7.074 -10.836 0.314 1 98 104 ARG B C 1
ATOM 2769 O O . ARG B 1 104 ? 6.086 -11.562 0.186 1 98 104 ARG B O 1
ATOM 2776 N N . SER B 1 105 ? 8.289 -11.344 0.253 1 98.5 105 SER B N 1
ATOM 2777 C CA . SER B 1 105 ? 8.562 -12.758 0.027 1 98.5 105 SER B CA 1
ATOM 2778 C C . SER B 1 105 ? 9.789 -13.219 0.803 1 98.5 105 SER B C 1
ATOM 2780 O O . SER B 1 105 ? 10.914 -12.812 0.498 1 98.5 105 SER B O 1
ATOM 2782 N N . PRO B 1 106 ? 9.594 -14.109 1.738 1 98 106 PRO B N 1
ATOM 2783 C CA . PRO B 1 106 ? 10.758 -14.633 2.461 1 98 106 PRO B CA 1
ATOM 2784 C C . PRO B 1 106 ? 11.75 -15.352 1.546 1 98 106 PRO B C 1
ATOM 2786 O O . PRO B 1 106 ? 12.961 -15.297 1.775 1 98 106 PRO B O 1
ATOM 2789 N N . VAL B 1 107 ? 11.258 -15.984 0.548 1 98.75 107 VAL B N 1
ATOM 2790 C CA . VAL B 1 107 ? 12.102 -16.703 -0.402 1 98.75 107 VAL B CA 1
ATOM 2791 C C . VAL B 1 107 ? 12.961 -15.695 -1.181 1 98.75 107 VAL B C 1
ATOM 2793 O O . VAL B 1 107 ? 14.172 -15.883 -1.315 1 98.75 107 VAL B O 1
ATOM 2796 N N . LEU B 1 108 ? 12.32 -14.656 -1.641 1 98.75 108 LEU B N 1
ATOM 2797 C CA . LEU B 1 108 ? 13.086 -13.633 -2.344 1 98.75 108 LEU B CA 1
ATOM 2798 C C . LEU B 1 108 ? 14.094 -12.969 -1.412 1 98.75 108 LEU B C 1
ATOM 2800 O O . LEU B 1 108 ? 15.195 -12.617 -1.835 1 98.75 108 LEU B O 1
ATOM 2804 N N . ARG B 1 109 ? 13.703 -12.82 -0.189 1 98.19 109 ARG B N 1
ATOM 2805 C CA . ARG B 1 109 ? 14.633 -12.25 0.783 1 98.19 109 ARG B CA 1
ATOM 2806 C C . ARG B 1 109 ? 15.906 -13.078 0.883 1 98.19 109 ARG B C 1
ATOM 2808 O O . ARG B 1 109 ? 17.016 -12.531 0.825 1 98.19 109 ARG B O 1
ATOM 2815 N N . SER B 1 110 ? 15.734 -14.336 1.005 1 98.44 110 SER B N 1
ATOM 2816 C CA . SER B 1 110 ? 16.875 -15.242 1.092 1 98.44 110 SER B CA 1
ATOM 2817 C C . SER B 1 110 ? 17.719 -15.195 -0.18 1 98.44 110 SER B C 1
ATOM 2819 O O . SER B 1 110 ? 18.938 -15.172 -0.117 1 98.44 110 SER B O 1
ATOM 2821 N N . MET B 1 111 ? 17.078 -15.148 -1.301 1 98.06 111 MET B N 1
ATOM 2822 C CA . MET B 1 111 ? 17.766 -15.07 -2.582 1 98.06 111 MET B CA 1
ATOM 2823 C C . MET B 1 111 ? 18.609 -13.797 -2.67 1 98.06 111 MET B C 1
ATOM 2825 O O . MET B 1 111 ? 19.734 -13.836 -3.152 1 98.06 111 MET B O 1
ATOM 2829 N N . LEU B 1 112 ? 18.047 -12.766 -2.189 1 97.94 112 LEU B N 1
ATOM 2830 C CA . LEU B 1 112 ? 18.703 -11.469 -2.275 1 97.94 112 LEU B CA 1
ATOM 2831 C C . LEU B 1 112 ? 19.891 -11.406 -1.329 1 97.94 112 LEU B C 1
ATOM 2833 O O . LEU B 1 112 ? 20.922 -10.789 -1.651 1 97.94 112 LEU B O 1
ATOM 2837 N N . GLU B 1 113 ? 19.734 -11.953 -0.209 1 96.81 113 GLU B N 1
ATOM 2838 C CA . GLU B 1 113 ? 20.828 -11.969 0.762 1 96.81 113 GLU B CA 1
ATOM 2839 C C . GLU B 1 113 ? 22.016 -12.781 0.243 1 96.81 113 GLU B C 1
ATOM 2841 O O . GLU B 1 113 ? 23.156 -12.5 0.594 1 96.81 113 GLU B O 1
ATOM 2846 N N . GLU B 1 114 ? 21.75 -13.695 -0.645 1 97 114 GLU B N 1
ATOM 2847 C CA . GLU B 1 114 ? 22.797 -14.547 -1.209 1 97 114 GLU B CA 1
ATOM 2848 C C . GLU B 1 114 ? 23.266 -14.016 -2.557 1 97 114 GLU B C 1
ATOM 2850 O O . GLU B 1 114 ? 24.297 -14.461 -3.08 1 97 114 GLU B O 1
ATOM 2855 N N . ALA B 1 115 ? 22.578 -13.094 -3.055 1 96.25 115 ALA B N 1
ATOM 2856 C CA . ALA B 1 115 ? 22.859 -12.617 -4.406 1 96.25 115 ALA B CA 1
ATOM 2857 C C . ALA B 1 115 ? 24.156 -11.836 -4.461 1 96.25 115 ALA B C 1
ATOM 2859 O O . ALA B 1 115 ? 24.5 -11.109 -3.523 1 96.25 115 ALA B O 1
ATOM 2860 N N . ARG B 1 116 ? 24.875 -11.969 -5.539 1 91.44 116 ARG B N 1
ATOM 2861 C CA . ARG B 1 116 ? 26.062 -11.172 -5.793 1 91.44 116 ARG B CA 1
ATOM 2862 C C . ARG B 1 116 ? 25.703 -9.727 -6.133 1 91.44 116 ARG B C 1
ATOM 2864 O O . ARG B 1 116 ? 24.734 -9.484 -6.848 1 91.44 116 ARG B O 1
ATOM 2871 N N . VAL B 1 117 ? 26.484 -8.844 -5.594 1 92.44 117 VAL B N 1
ATOM 2872 C CA . VAL B 1 117 ? 26.266 -7.434 -5.875 1 92.44 117 VAL B CA 1
ATOM 2873 C C . VAL B 1 117 ? 27.281 -6.953 -6.918 1 92.44 117 VAL B C 1
ATOM 2875 O O . VAL B 1 117 ? 28.484 -7.125 -6.75 1 92.44 117 VAL B O 1
ATOM 2878 N N . GLU B 1 118 ? 26.75 -6.516 -8.016 1 92.88 118 GLU B N 1
ATOM 2879 C CA . GLU B 1 118 ? 27.562 -5.938 -9.078 1 92.88 118 GLU B CA 1
ATOM 2880 C C . GLU B 1 118 ? 27.125 -4.512 -9.398 1 92.88 118 GLU B C 1
ATOM 2882 O O . GLU B 1 118 ? 25.984 -4.293 -9.828 1 92.88 118 GLU B O 1
ATOM 2887 N N . ASP B 1 119 ? 27.984 -3.557 -9.281 1 91.75 119 ASP B N 1
ATOM 2888 C CA . ASP B 1 119 ? 27.719 -2.152 -9.57 1 91.75 119 ASP B CA 1
ATOM 2889 C C . ASP B 1 119 ? 26.484 -1.662 -8.805 1 91.75 119 ASP B C 1
ATOM 2891 O O . ASP B 1 119 ? 25.609 -0.999 -9.375 1 91.75 119 ASP B O 1
ATOM 2895 N N . GLY B 1 120 ? 26.281 -2.129 -7.598 1 90.12 120 GLY B N 1
ATOM 2896 C CA . GLY B 1 120 ? 25.219 -1.642 -6.719 1 90.12 120 GLY B CA 1
ATOM 2897 C C . GLY B 1 120 ? 23.906 -2.381 -6.891 1 90.12 120 GLY B C 1
ATOM 2898 O O . GLY B 1 120 ? 22.938 -2.09 -6.199 1 90.12 120 GLY B O 1
ATOM 2899 N N . PHE B 1 121 ? 23.969 -3.336 -7.816 1 96.44 121 PHE B N 1
ATOM 2900 C CA . PHE B 1 121 ? 22.75 -4.086 -8.07 1 96.44 121 PHE B CA 1
ATOM 2901 C C . PHE B 1 121 ? 22.906 -5.543 -7.66 1 96.44 121 PHE B C 1
ATOM 2903 O O . PHE B 1 121 ? 23.953 -6.152 -7.902 1 96.44 121 PHE B O 1
ATOM 2910 N N . ARG B 1 122 ? 21.906 -6.02 -6.969 1 97.5 122 ARG B N 1
ATOM 2911 C CA . ARG B 1 122 ? 21.766 -7.457 -6.773 1 97.5 122 ARG B CA 1
ATOM 2912 C C . ARG B 1 122 ? 21.094 -8.109 -7.98 1 97.5 122 ARG B C 1
ATOM 2914 O O . ARG B 1 122 ? 20.078 -7.609 -8.484 1 97.5 122 ARG B O 1
ATOM 2921 N N . ASN B 1 123 ? 21.719 -9.188 -8.375 1 97.06 123 ASN B N 1
ATOM 2922 C CA . ASN B 1 123 ? 21.172 -9.875 -9.539 1 97.06 123 ASN B CA 1
ATOM 2923 C C . ASN B 1 123 ? 20.531 -11.203 -9.156 1 97.06 123 ASN B C 1
ATOM 2925 O O . ASN B 1 123 ? 21.172 -12.062 -8.555 1 97.06 123 ASN B O 1
ATOM 2929 N N . ILE B 1 124 ? 19.25 -11.383 -9.5 1 98.06 124 ILE B N 1
ATOM 2930 C CA . ILE B 1 124 ? 18.578 -12.664 -9.266 1 98.06 124 ILE B CA 1
ATOM 2931 C C . ILE B 1 124 ? 17.891 -13.117 -10.547 1 98.06 124 ILE B C 1
ATOM 2933 O O . ILE B 1 124 ? 17.578 -12.297 -11.414 1 98.06 124 ILE B O 1
ATOM 2937 N N . LEU B 1 125 ? 17.672 -14.414 -10.641 1 97.94 125 LEU B N 1
ATOM 2938 C CA . LEU B 1 125 ? 17.047 -15.008 -11.82 1 97.94 125 LEU B CA 1
ATOM 2939 C C . LEU B 1 125 ? 15.742 -15.695 -11.461 1 97.94 125 LEU B C 1
ATOM 2941 O O . LEU B 1 125 ? 15.688 -16.469 -10.508 1 97.94 125 LEU B O 1
ATOM 2945 N N . ILE B 1 126 ? 14.719 -15.344 -12.125 1 98.5 126 ILE B N 1
ATOM 2946 C CA . ILE B 1 126 ? 13.453 -16.078 -12.07 1 98.5 126 ILE B CA 1
ATOM 2947 C C . ILE B 1 126 ? 13.203 -16.766 -13.414 1 98.5 126 ILE B C 1
ATOM 2949 O O . ILE B 1 126 ? 13.008 -16.094 -14.43 1 98.5 126 ILE B O 1
ATOM 2953 N N . SER B 1 127 ? 13.188 -18.062 -13.375 1 98.06 127 SER B N 1
ATOM 2954 C CA . SER B 1 127 ? 13.094 -18.859 -14.602 1 98.06 127 SER B CA 1
ATOM 2955 C C . SER B 1 127 ? 11.875 -19.781 -14.57 1 98.06 127 SER B C 1
ATOM 2957 O O . SER B 1 127 ? 11.227 -19.922 -13.531 1 98.06 127 SER B O 1
ATOM 2959 N N . GLY B 1 128 ? 11.484 -20.297 -15.719 1 97.44 128 GLY B N 1
ATOM 2960 C CA . GLY B 1 128 ? 10.453 -21.328 -15.789 1 97.44 128 GLY B CA 1
ATOM 2961 C C . GLY B 1 128 ? 9.094 -20.781 -16.172 1 97.44 128 GLY B C 1
ATOM 2962 O O . GLY B 1 128 ? 8.133 -21.531 -16.312 1 97.44 128 GLY B O 1
ATOM 2963 N N . VAL B 1 129 ? 9.016 -19.453 -16.234 1 98.38 129 VAL B N 1
ATOM 2964 C CA . VAL B 1 129 ? 7.777 -18.797 -16.641 1 98.38 129 VAL B CA 1
ATOM 2965 C C . VAL B 1 129 ? 8.086 -17.656 -17.609 1 98.38 129 VAL B C 1
ATOM 2967 O O . VAL B 1 129 ? 9.219 -17.188 -17.688 1 98.38 129 VAL B O 1
ATOM 2970 N N . PRO B 1 130 ? 7.023 -17.266 -18.391 1 98.31 130 PRO B N 1
ATOM 2971 C CA . PRO B 1 130 ? 7.246 -16.141 -19.312 1 98.31 130 PRO B CA 1
ATOM 2972 C C . PRO B 1 130 ? 7.672 -14.859 -18.578 1 98.31 130 PRO B C 1
ATOM 2974 O O . PRO B 1 130 ? 7.211 -14.594 -17.469 1 98.31 130 PRO B O 1
ATOM 2977 N N . SER B 1 131 ? 8.461 -14.086 -19.328 1 98.56 131 SER B N 1
ATOM 2978 C CA . SER B 1 131 ? 8.992 -12.859 -18.734 1 98.56 131 SER B CA 1
ATOM 2979 C C . SER B 1 131 ? 7.875 -11.898 -18.344 1 98.56 131 SER B C 1
ATOM 2981 O O . SER B 1 131 ? 7.973 -11.211 -17.328 1 98.56 131 SER B O 1
ATOM 2983 N N . GLN B 1 132 ? 6.863 -11.867 -19.156 1 98.31 132 GLN B N 1
ATOM 2984 C CA . GLN B 1 132 ? 5.75 -10.977 -18.828 1 98.31 132 GLN B CA 1
ATOM 2985 C C . GLN B 1 132 ? 5.051 -11.406 -17.547 1 98.31 132 GLN B C 1
ATOM 2987 O O . GLN B 1 132 ? 4.578 -10.562 -16.781 1 98.31 132 GLN B O 1
ATOM 2992 N N . ALA B 1 133 ? 4.996 -12.711 -17.266 1 98.81 133 ALA B N 1
ATOM 2993 C CA . ALA B 1 133 ? 4.438 -13.203 -16 1 98.81 133 ALA B CA 1
ATOM 2994 C C . ALA B 1 133 ? 5.293 -12.773 -14.82 1 98.81 133 ALA B C 1
ATOM 2996 O O . ALA B 1 133 ? 4.77 -12.422 -13.758 1 98.81 133 ALA B O 1
ATOM 2997 N N . VAL B 1 134 ? 6.609 -12.789 -15.039 1 98.88 134 VAL B N 1
ATOM 2998 C CA . VAL B 1 134 ? 7.512 -12.344 -13.984 1 98.88 134 VAL B CA 1
ATOM 2999 C C . VAL B 1 134 ? 7.289 -10.859 -13.711 1 98.88 134 VAL B C 1
ATOM 3001 O O . VAL B 1 134 ? 7.258 -10.438 -12.547 1 98.88 134 VAL B O 1
ATOM 3004 N N . ARG B 1 135 ? 7.105 -10.133 -14.758 1 98.75 135 ARG B N 1
ATOM 3005 C CA . ARG B 1 135 ? 6.883 -8.703 -14.609 1 98.75 135 ARG B CA 1
ATOM 3006 C C . ARG B 1 135 ? 5.602 -8.43 -13.828 1 98.75 135 ARG B C 1
ATOM 3008 O O . ARG B 1 135 ? 5.582 -7.586 -12.93 1 98.75 135 ARG B O 1
ATOM 3015 N N . VAL B 1 136 ? 4.504 -9.141 -14.172 1 98.81 136 VAL B N 1
ATOM 3016 C CA . VAL B 1 136 ? 3.236 -8.992 -13.461 1 98.81 136 VAL B CA 1
ATOM 3017 C C . VAL B 1 136 ? 3.412 -9.391 -12 1 98.81 136 VAL B C 1
ATOM 3019 O O . VAL B 1 136 ? 2.889 -8.719 -11.102 1 98.81 136 VAL B O 1
ATOM 3022 N N . PHE B 1 137 ? 4.219 -10.438 -11.82 1 98.88 137 PHE B N 1
ATOM 3023 C CA . PHE B 1 137 ? 4.492 -10.938 -10.484 1 98.88 137 PHE B CA 1
ATOM 3024 C C . PHE B 1 137 ? 5.219 -9.891 -9.648 1 98.88 137 PHE B C 1
ATOM 3026 O O . PHE B 1 137 ? 4.789 -9.562 -8.547 1 98.88 137 PHE B O 1
ATOM 3033 N N . ILE B 1 138 ? 6.223 -9.273 -10.164 1 98.88 138 ILE B N 1
ATOM 3034 C CA . ILE B 1 138 ? 7.023 -8.289 -9.445 1 98.88 138 ILE B CA 1
ATOM 3035 C C . ILE B 1 138 ? 6.188 -7.035 -9.188 1 98.88 138 ILE B C 1
ATOM 3037 O O . ILE B 1 138 ? 6.219 -6.473 -8.094 1 98.88 138 ILE B O 1
ATOM 3041 N N . ARG B 1 139 ? 5.465 -6.602 -10.188 1 98.44 139 ARG B N 1
ATOM 3042 C CA . ARG B 1 139 ? 4.594 -5.445 -10 1 98.44 139 ARG B CA 1
ATOM 3043 C C . ARG B 1 139 ? 3.615 -5.676 -8.859 1 98.44 139 ARG B C 1
ATOM 3045 O O . ARG B 1 139 ? 3.377 -4.777 -8.047 1 98.44 139 ARG B O 1
ATOM 3052 N N . PHE B 1 140 ? 3.076 -6.879 -8.758 1 98.44 140 PHE B N 1
ATOM 3053 C CA . PHE B 1 140 ? 2.117 -7.23 -7.719 1 98.44 140 PHE B CA 1
ATOM 3054 C C . PHE B 1 140 ? 2.746 -7.098 -6.336 1 98.44 140 PHE B C 1
ATOM 3056 O O . PHE B 1 140 ? 2.074 -6.711 -5.379 1 98.44 140 PHE B O 1
ATOM 3063 N N . LEU B 1 141 ? 3.979 -7.352 -6.254 1 98.44 141 LEU B N 1
ATOM 3064 C CA . LEU B 1 141 ? 4.664 -7.258 -4.969 1 98.44 141 LEU B CA 1
ATOM 3065 C C . LEU B 1 141 ? 4.707 -5.816 -4.477 1 98.44 141 LEU B C 1
ATOM 3067 O O . LEU B 1 141 ? 4.816 -5.566 -3.275 1 98.44 141 LEU B O 1
ATOM 3071 N N . TYR B 1 142 ? 4.602 -4.863 -5.348 1 97.5 142 TYR B N 1
ATOM 3072 C CA . TYR B 1 142 ? 4.648 -3.455 -4.973 1 97.5 142 TYR B CA 1
ATOM 3073 C C . TYR B 1 142 ? 3.279 -2.963 -4.523 1 97.5 142 TYR B C 1
ATOM 3075 O O . TYR B 1 142 ? 3.123 -2.486 -3.396 1 97.5 142 TYR B O 1
ATOM 3083 N N . SER B 1 143 ? 2.316 -3.133 -5.348 1 95.25 143 SER B N 1
ATOM 3084 C CA . SER B 1 143 ? 1.059 -2.414 -5.176 1 95.25 143 SER B CA 1
ATOM 3085 C C . SER B 1 143 ? -0.122 -3.377 -5.094 1 95.25 143 SER B C 1
ATOM 3087 O O . SER B 1 143 ? -1.254 -2.961 -4.84 1 95.25 143 SER B O 1
ATOM 3089 N N . SER B 1 144 ? 0.056 -4.648 -5.398 1 94.94 144 SER B N 1
ATOM 3090 C CA . SER B 1 144 ? -0.979 -5.676 -5.473 1 94.94 144 SER B CA 1
ATOM 3091 C C . SER B 1 144 ? -1.946 -5.398 -6.621 1 94.94 144 SER B C 1
ATOM 3093 O O . SER B 1 144 ? -3.084 -5.875 -6.609 1 94.94 144 SER B O 1
ATOM 3095 N N . ARG B 1 145 ? -1.428 -4.609 -7.578 1 93.69 145 ARG B N 1
ATOM 3096 C CA . ARG B 1 145 ? -2.225 -4.324 -8.766 1 93.69 145 ARG B CA 1
ATOM 3097 C C . ARG B 1 145 ? -1.884 -5.289 -9.898 1 93.69 145 ARG B C 1
ATOM 3099 O O . ARG B 1 145 ? -0.766 -5.805 -9.969 1 93.69 145 ARG B O 1
ATOM 3106 N N . PHE B 1 146 ? -2.91 -5.473 -10.656 1 94.88 146 PHE B N 1
ATOM 3107 C CA . PHE B 1 146 ? -2.719 -6.211 -11.898 1 94.88 146 PHE B CA 1
ATOM 3108 C C . PHE B 1 146 ? -3.75 -5.793 -12.938 1 94.88 146 PHE B C 1
ATOM 3110 O O . PHE B 1 146 ? -4.797 -5.238 -12.594 1 94.88 146 PHE B O 1
ATOM 3117 N N . GLU B 1 147 ? -3.424 -6.031 -14.156 1 96.81 147 GLU B N 1
ATOM 3118 C CA . GLU B 1 147 ? -4.367 -5.812 -15.25 1 96.81 147 GLU B CA 1
ATOM 3119 C C . GLU B 1 147 ? -5.117 -7.098 -15.594 1 96.81 147 GLU B C 1
ATOM 3121 O O . GLU B 1 147 ? -4.523 -8.18 -15.633 1 96.81 147 GLU B O 1
ATOM 3126 N N . GLN B 1 148 ? -6.348 -6.949 -15.945 1 96.69 148 GLN B N 1
ATOM 3127 C CA . GLN B 1 148 ? -7.195 -8.109 -16.172 1 96.69 148 GLN B CA 1
ATOM 3128 C C . GLN B 1 148 ? -6.707 -8.914 -17.375 1 96.69 148 GLN B C 1
ATOM 3130 O O . GLN B 1 148 ? -6.75 -10.148 -17.375 1 96.69 148 GLN B O 1
ATOM 3135 N N . ASP B 1 149 ? -6.266 -8.219 -18.344 1 97.44 149 ASP B N 1
ATOM 3136 C CA . ASP B 1 149 ? -5.789 -8.914 -19.531 1 97.44 149 ASP B CA 1
ATOM 3137 C C . ASP B 1 149 ? -4.535 -9.734 -19.219 1 97.44 149 ASP B C 1
ATOM 3139 O O . ASP B 1 149 ? -4.352 -10.82 -19.766 1 97.44 149 ASP B O 1
ATOM 3143 N N . GLU B 1 150 ? -3.719 -9.211 -18.391 1 97.88 150 GLU B N 1
ATOM 3144 C CA . GLU B 1 150 ? -2.521 -9.938 -17.984 1 97.88 150 GLU B CA 1
ATOM 3145 C C . GLU B 1 150 ? -2.879 -11.125 -17.094 1 97.88 150 GLU B C 1
ATOM 3147 O O . GLU B 1 150 ? -2.303 -12.211 -17.234 1 97.88 150 GLU B O 1
ATOM 3152 N N . MET B 1 151 ? -3.834 -10.898 -16.234 1 97.56 151 MET B N 1
ATOM 3153 C CA . MET B 1 151 ? -4.281 -11.969 -15.352 1 97.56 151 MET B CA 1
ATOM 3154 C C . MET B 1 151 ? -4.898 -13.109 -16.156 1 97.56 151 MET B C 1
ATOM 3156 O O . MET B 1 151 ? -4.656 -14.281 -15.867 1 97.56 151 MET B O 1
ATOM 3160 N N . LYS B 1 152 ? -5.578 -12.758 -17.109 1 96.62 152 LYS B N 1
ATOM 3161 C CA . LYS B 1 152 ? -6.18 -13.758 -17.984 1 96.62 152 LYS B CA 1
ATOM 3162 C C . LYS B 1 152 ? -5.113 -14.625 -18.656 1 96.62 152 LYS B C 1
ATOM 3164 O O . LYS B 1 152 ? -5.258 -15.844 -18.734 1 96.62 152 LYS B O 1
ATOM 3169 N N . LYS B 1 153 ? -4.07 -14.008 -19.031 1 97.62 153 LYS B N 1
ATOM 3170 C CA . LYS B 1 153 ? -3.031 -14.68 -19.797 1 97.62 153 LYS B CA 1
ATOM 3171 C C . LYS B 1 153 ? -2.1 -15.484 -18.891 1 97.62 153 LYS B C 1
ATOM 3173 O O . LYS B 1 153 ? -1.599 -16.531 -19.281 1 97.62 153 LYS B O 1
ATOM 3178 N N . TYR B 1 154 ? -1.954 -15.016 -17.641 1 98.44 154 TYR B N 1
ATOM 3179 C CA . TYR B 1 154 ? -0.841 -15.562 -16.875 1 98.44 154 TYR B CA 1
ATOM 3180 C C . TYR B 1 154 ? -1.31 -16.062 -15.508 1 98.44 154 TYR B C 1
ATOM 3182 O O . TYR B 1 154 ? -0.497 -16.297 -14.609 1 98.44 154 TYR B O 1
ATOM 3190 N N . ALA B 1 155 ? -2.564 -16.297 -15.328 1 98.5 155 ALA B N 1
ATOM 3191 C CA . ALA B 1 155 ? -3.105 -16.656 -14.023 1 98.5 155 ALA B CA 1
ATOM 3192 C C . ALA B 1 155 ? -2.438 -17.922 -13.484 1 98.5 155 ALA B C 1
ATOM 3194 O O . ALA B 1 155 ? -2.104 -18 -12.297 1 98.5 155 ALA B O 1
ATOM 3195 N N . LEU B 1 156 ? -2.238 -18.875 -14.352 1 98.44 156 LEU B N 1
ATOM 3196 C CA . LEU B 1 156 ? -1.65 -20.125 -13.898 1 98.44 156 LEU B CA 1
ATOM 3197 C C . LEU B 1 156 ? -0.178 -19.938 -13.547 1 98.44 156 LEU B C 1
ATOM 3199 O O . LEU B 1 156 ? 0.298 -20.484 -12.547 1 98.44 156 LEU B O 1
ATOM 3203 N N . HIS B 1 157 ? 0.566 -19.188 -14.359 1 98.75 157 HIS B N 1
ATOM 3204 C CA . HIS B 1 157 ? 1.957 -18.859 -14.062 1 98.75 157 HIS B CA 1
ATOM 3205 C C . HIS B 1 157 ? 2.076 -18.109 -12.742 1 98.75 157 HIS B C 1
ATOM 3207 O O . HIS B 1 157 ? 2.977 -18.391 -11.945 1 98.75 157 HIS B O 1
ATOM 3213 N N . LEU B 1 158 ? 1.155 -17.234 -12.516 1 98.81 158 LEU B N 1
ATOM 3214 C CA . LEU B 1 158 ? 1.166 -16.438 -11.297 1 98.81 158 LEU B CA 1
ATOM 3215 C C . LEU B 1 158 ? 0.839 -17.297 -10.078 1 98.81 158 LEU B C 1
ATOM 3217 O O . LEU B 1 158 ? 1.363 -17.062 -8.984 1 98.81 158 LEU B O 1
ATOM 3221 N N . LEU B 1 159 ? -0.01 -18.281 -10.266 1 98.81 159 LEU B N 1
ATOM 3222 C CA . LEU B 1 159 ? -0.282 -19.234 -9.188 1 98.81 159 LEU B CA 1
ATOM 3223 C C . LEU B 1 159 ? 0.987 -19.969 -8.789 1 98.81 159 LEU B C 1
ATOM 3225 O O . LEU B 1 159 ? 1.285 -20.094 -7.598 1 98.81 159 LEU B O 1
ATOM 3229 N N . VAL B 1 160 ? 1.711 -20.375 -9.758 1 98.81 160 VAL B N 1
ATOM 3230 C CA . VAL B 1 160 ? 2.963 -21.094 -9.508 1 98.81 160 VAL B CA 1
ATOM 3231 C C . VAL B 1 160 ? 3.941 -20.156 -8.789 1 98.81 160 VAL B C 1
ATOM 3233 O O . VAL B 1 160 ? 4.52 -20.531 -7.766 1 98.81 160 VAL B O 1
ATOM 3236 N N . LEU B 1 161 ? 4.098 -18.984 -9.266 1 98.88 161 LEU B N 1
ATOM 3237 C CA . LEU B 1 161 ? 5.02 -18.016 -8.672 1 98.88 161 LEU B CA 1
ATOM 3238 C C . LEU B 1 161 ? 4.613 -17.688 -7.234 1 98.88 161 LEU B C 1
ATOM 3240 O O . LEU B 1 161 ? 5.469 -17.562 -6.355 1 98.88 161 LEU B O 1
ATOM 3244 N N . SER B 1 162 ? 3.312 -17.547 -7.027 1 98.75 162 SER B N 1
ATOM 3245 C CA . SER B 1 162 ? 2.828 -17.234 -5.688 1 98.75 162 SER B CA 1
ATOM 3246 C C . SER B 1 162 ? 3.215 -18.328 -4.695 1 98.75 162 SER B C 1
ATOM 3248 O O . SER B 1 162 ? 3.498 -18.031 -3.531 1 98.75 162 SER B O 1
ATOM 3250 N N . HIS B 1 163 ? 3.238 -19.531 -5.164 1 98.75 163 HIS B N 1
ATOM 3251 C CA . HIS B 1 163 ? 3.611 -20.656 -4.328 1 98.75 163 HIS B CA 1
ATOM 3252 C C . HIS B 1 163 ? 5.121 -20.734 -4.133 1 98.75 163 HIS B C 1
ATOM 3254 O O . HIS B 1 163 ? 5.605 -20.797 -3 1 98.75 163 HIS B O 1
ATOM 3260 N N . VAL B 1 164 ? 5.898 -20.672 -5.207 1 98.81 164 VAL B N 1
ATOM 3261 C CA . VAL B 1 164 ? 7.352 -20.797 -5.172 1 98.81 164 VAL B CA 1
ATOM 3262 C C . VAL B 1 164 ? 7.949 -19.703 -4.289 1 98.81 164 VAL B C 1
ATOM 3264 O O . VAL B 1 164 ? 8.867 -19.969 -3.506 1 98.81 164 VAL B O 1
ATOM 3267 N N . TYR B 1 165 ? 7.344 -18.562 -4.336 1 98.75 165 TYR B N 1
ATOM 3268 C CA . TYR B 1 165 ? 7.941 -17.438 -3.633 1 98.75 165 TYR B CA 1
ATOM 3269 C C . TYR B 1 165 ? 7.133 -17.078 -2.396 1 98.75 165 TYR B C 1
ATOM 3271 O O . TYR B 1 165 ? 7.352 -16.016 -1.79 1 98.75 165 TYR B O 1
ATOM 3279 N N . SER B 1 166 ? 6.18 -17.859 -2.041 1 98.19 166 SER B N 1
ATOM 3280 C CA . SER B 1 166 ? 5.414 -17.766 -0.804 1 98.19 166 SER B CA 1
ATOM 3281 C C . SER B 1 166 ? 4.738 -16.406 -0.676 1 98.19 166 SER B C 1
ATOM 3283 O O . SER B 1 166 ? 4.891 -15.719 0.339 1 98.19 166 SER B O 1
ATOM 3285 N N . VAL B 1 167 ? 3.977 -16.062 -1.633 1 97.88 167 VAL B N 1
ATOM 3286 C CA . VAL B 1 167 ? 3.166 -14.852 -1.611 1 97.88 167 VAL B CA 1
ATOM 3287 C C . VAL B 1 167 ? 1.688 -15.211 -1.509 1 97.88 167 VAL B C 1
ATOM 3289 O O . VAL B 1 167 ? 0.998 -15.328 -2.525 1 97.88 167 VAL B O 1
ATOM 3292 N N . GLN B 1 168 ? 1.219 -15.203 -0.337 1 96.06 168 GLN B N 1
ATOM 3293 C CA . GLN B 1 168 ? -0.11 -15.727 -0.044 1 96.06 168 GLN B CA 1
ATOM 3294 C C . GLN B 1 168 ? -1.197 -14.852 -0.66 1 96.06 168 GLN B C 1
ATOM 3296 O O . GLN B 1 168 ? -2.197 -15.359 -1.171 1 96.06 168 GLN B O 1
ATOM 3301 N N . SER B 1 169 ? -1.037 -13.594 -0.58 1 96.12 169 SER B N 1
ATOM 3302 C CA . SER B 1 169 ? -2.049 -12.695 -1.127 1 96.12 169 SER B CA 1
ATOM 3303 C C . SER B 1 169 ? -2.244 -12.922 -2.621 1 96.12 169 SER B C 1
ATOM 3305 O O . SER B 1 169 ? -3.371 -12.875 -3.121 1 96.12 169 SER B O 1
ATOM 3307 N N . LEU B 1 170 ? -1.202 -13.172 -3.291 1 97.56 170 LEU B N 1
ATOM 3308 C CA . LEU B 1 170 ? -1.299 -13.438 -4.723 1 97.56 170 LEU B CA 1
ATOM 3309 C C . LEU B 1 170 ? -1.973 -14.781 -4.984 1 97.56 170 LEU B C 1
ATOM 3311 O O . LEU B 1 170 ? -2.764 -14.906 -5.922 1 97.56 170 LEU B O 1
ATOM 3315 N N . LYS B 1 171 ? -1.618 -15.758 -4.18 1 97.75 171 LYS B N 1
ATOM 3316 C CA . LYS B 1 171 ? -2.258 -17.062 -4.328 1 97.75 171 LYS B CA 1
ATOM 3317 C C . LYS B 1 171 ? -3.773 -16.953 -4.199 1 97.75 171 LYS B C 1
ATOM 3319 O O . LYS B 1 171 ? -4.516 -17.531 -4.996 1 97.75 171 LYS B O 1
ATOM 3324 N N . ILE B 1 172 ? -4.223 -16.188 -3.293 1 96.81 172 ILE B N 1
ATOM 3325 C CA . ILE B 1 172 ? -5.648 -15.984 -3.053 1 96.81 172 ILE B CA 1
ATOM 3326 C C . ILE B 1 172 ? -6.281 -15.289 -4.262 1 96.81 172 ILE B C 1
ATOM 3328 O O . ILE B 1 172 ? -7.328 -15.719 -4.746 1 96.81 172 ILE B O 1
ATOM 3332 N N . VAL B 1 173 ? -5.625 -14.305 -4.711 1 96.56 173 VAL B N 1
ATOM 3333 C CA . VAL B 1 173 ? -6.145 -13.555 -5.848 1 96.56 173 VAL B CA 1
ATOM 3334 C C . VAL B 1 173 ? -6.238 -14.461 -7.07 1 96.56 173 VAL B C 1
ATOM 3336 O O . VAL B 1 173 ? -7.254 -14.469 -7.77 1 96.56 173 VAL B O 1
ATOM 3339 N N . CYS B 1 174 ? -5.195 -15.203 -7.328 1 98.06 174 CYS B N 1
ATOM 3340 C CA . CYS B 1 174 ? -5.195 -16.109 -8.477 1 98.06 174 CYS B CA 1
ATOM 3341 C C . CYS B 1 174 ? -6.305 -17.141 -8.359 1 98.06 174 CYS B C 1
ATOM 3343 O O . CYS B 1 174 ? -6.992 -17.438 -9.344 1 98.06 174 CYS B O 1
ATOM 3345 N N . THR B 1 175 ? -6.473 -17.672 -7.168 1 98.06 175 THR B N 1
ATOM 3346 C CA . THR B 1 175 ? -7.535 -18.641 -6.938 1 98.06 175 THR B CA 1
ATOM 3347 C C . THR B 1 175 ? -8.898 -18.031 -7.238 1 98.06 175 THR B C 1
ATOM 3349 O O . THR B 1 175 ? -9.719 -18.641 -7.938 1 98.06 175 THR B O 1
ATOM 3352 N N . ASP B 1 176 ? -9.102 -16.859 -6.781 1 97 176 ASP B N 1
ATOM 3353 C CA . ASP B 1 176 ? -10.375 -16.172 -7 1 97 176 ASP B CA 1
ATOM 3354 C C . ASP B 1 176 ? -10.602 -15.898 -8.484 1 97 176 ASP B C 1
ATOM 3356 O O . ASP B 1 176 ? -11.695 -16.141 -9.008 1 97 176 ASP B O 1
ATOM 3360 N N . GLN B 1 177 ? -9.625 -15.438 -9.125 1 97.62 177 GLN B N 1
ATOM 3361 C CA . GLN B 1 177 ? -9.734 -15.117 -10.539 1 97.62 177 GLN B CA 1
ATOM 3362 C C . GLN B 1 177 ? -10 -16.375 -11.375 1 97.62 177 GLN B C 1
ATOM 3364 O O . GLN B 1 177 ? -10.844 -16.359 -12.273 1 97.62 177 GLN B O 1
ATOM 3369 N N . LEU B 1 178 ? -9.32 -17.391 -11.078 1 98.06 178 LEU B N 1
ATOM 3370 C CA . LEU B 1 178 ? -9.508 -18.641 -11.797 1 98.06 178 LEU B CA 1
ATOM 3371 C C . LEU B 1 178 ? -10.922 -19.188 -11.578 1 98.06 178 LEU B C 1
ATOM 3373 O O . LEU B 1 178 ? -11.594 -19.578 -12.539 1 98.06 178 LEU B O 1
ATOM 3377 N N . GLU B 1 179 ? -11.344 -19.125 -10.406 1 97.31 179 GLU B N 1
ATOM 3378 C CA . GLU B 1 179 ? -12.68 -19.609 -10.078 1 97.31 179 GLU B CA 1
ATOM 3379 C C . GLU B 1 179 ? -13.758 -18.828 -10.812 1 97.31 179 GLU B C 1
ATOM 3381 O O . GLU B 1 179 ? -14.672 -19.406 -11.391 1 97.31 179 GLU B O 1
ATOM 3386 N N . ARG B 1 180 ? -13.578 -17.547 -10.82 1 96.31 180 ARG B N 1
ATOM 3387 C CA . ARG B 1 180 ? -14.656 -16.688 -11.281 1 96.31 180 ARG B CA 1
ATOM 3388 C C . ARG B 1 180 ? -14.633 -16.562 -12.805 1 96.31 180 ARG B C 1
ATOM 3390 O O . ARG B 1 180 ? -15.688 -16.453 -13.438 1 96.31 180 ARG B O 1
ATOM 3397 N N . PHE B 1 181 ? -13.375 -16.656 -13.352 1 96.38 181 PHE B N 1
ATOM 3398 C CA . PHE B 1 181 ? -13.352 -16.172 -14.734 1 96.38 181 PHE B CA 1
ATOM 3399 C C . PHE B 1 181 ? -12.664 -17.188 -15.648 1 96.38 181 PHE B C 1
ATOM 3401 O O . PHE B 1 181 ? -12.906 -17.203 -16.859 1 96.38 181 PHE B O 1
ATOM 3408 N N . PHE B 1 182 ? -11.852 -18.094 -15.078 1 96.5 182 PHE B N 1
ATOM 3409 C CA . PHE B 1 182 ? -10.953 -18.734 -16.031 1 96.5 182 PHE B CA 1
ATOM 3410 C C . PHE B 1 182 ? -11.055 -20.25 -15.906 1 96.5 182 PHE B C 1
ATOM 3412 O O . PHE B 1 182 ? -10.5 -20.984 -16.734 1 96.5 182 PHE B O 1
ATOM 3419 N N . LEU B 1 183 ? -11.781 -20.688 -14.953 1 96.56 183 LEU B N 1
ATOM 3420 C CA . LEU B 1 183 ? -11.992 -22.125 -14.797 1 96.56 183 LEU B CA 1
ATOM 3421 C C . LEU B 1 183 ? -13.148 -22.609 -15.672 1 96.56 183 LEU B C 1
ATOM 3423 O O . LEU B 1 183 ? -14.203 -21.969 -15.703 1 96.56 183 LEU B O 1
ATOM 3427 N N . ALA B 1 184 ? -12.906 -23.703 -16.375 1 95.56 184 ALA B N 1
ATOM 3428 C CA . ALA B 1 184 ? -13.883 -24.328 -17.266 1 95.56 184 ALA B CA 1
ATOM 3429 C C . ALA B 1 184 ? -13.727 -25.844 -17.281 1 95.56 184 ALA B C 1
ATOM 3431 O O . ALA B 1 184 ? -12.695 -26.375 -16.859 1 95.56 184 ALA B O 1
ATOM 3432 N N . PRO B 1 185 ? -14.68 -26.547 -17.812 1 95.5 185 PRO B N 1
ATOM 3433 C CA . PRO B 1 185 ? -14.617 -28.016 -17.812 1 95.5 185 PRO B CA 1
ATOM 3434 C C . PRO B 1 185 ? -13.422 -28.547 -18.594 1 95.5 185 PRO B C 1
ATOM 3436 O O . PRO B 1 185 ? -12.844 -29.578 -18.234 1 95.5 185 PRO B O 1
ATOM 3439 N N . ASP B 1 186 ? -13.039 -27.875 -19.609 1 94.62 186 ASP B N 1
ATOM 3440 C CA . ASP B 1 186 ? -11.992 -28.391 -20.5 1 94.62 186 ASP B CA 1
ATOM 3441 C C . ASP B 1 186 ? -10.609 -28.234 -19.859 1 94.62 186 ASP B C 1
ATOM 3443 O O . ASP B 1 186 ? -9.648 -28.875 -20.297 1 94.62 186 ASP B O 1
ATOM 3447 N N . ASN B 1 187 ? -10.531 -27.375 -18.781 1 96.62 187 ASN B N 1
ATOM 3448 C CA . ASN B 1 187 ? -9.211 -27.219 -18.172 1 96.62 187 ASN B CA 1
ATOM 3449 C C . ASN B 1 187 ? -9.227 -27.594 -16.703 1 96.62 187 ASN B C 1
ATOM 3451 O O . ASN B 1 187 ? -8.203 -27.469 -16.016 1 96.62 187 ASN B O 1
ATOM 3455 N N . ALA B 1 188 ? -10.32 -28.078 -16.188 1 97.56 188 ALA B N 1
ATOM 3456 C CA . ALA B 1 188 ? -10.531 -28.328 -14.766 1 97.56 188 ALA B CA 1
ATOM 3457 C C . ALA B 1 188 ? -9.523 -29.344 -14.234 1 97.56 188 ALA B C 1
ATOM 3459 O O . ALA B 1 188 ? -9 -29.188 -13.133 1 97.56 188 ALA B O 1
ATOM 3460 N N . VAL B 1 189 ? -9.211 -30.297 -15.023 1 97.62 189 VAL B N 1
ATOM 3461 C CA . VAL B 1 189 ? -8.305 -31.359 -14.57 1 97.62 189 VAL B CA 1
ATOM 3462 C C . VAL B 1 189 ? -6.887 -30.797 -14.461 1 97.62 189 VAL B C 1
ATOM 3464 O O . VAL B 1 189 ? -6.199 -31.047 -13.461 1 97.62 189 VAL B O 1
ATOM 3467 N N . ASP B 1 190 ? -6.516 -30.062 -15.461 1 96.62 190 ASP B N 1
ATOM 3468 C CA . ASP B 1 190 ? -5.188 -29.453 -15.445 1 96.62 190 ASP B CA 1
ATOM 3469 C C . ASP B 1 190 ? -5.031 -28.5 -14.273 1 96.62 190 ASP B C 1
ATOM 3471 O O . ASP B 1 190 ? -4.008 -28.5 -13.586 1 96.62 190 ASP B O 1
ATOM 3475 N N . VAL B 1 191 ? -6.035 -27.734 -14.062 1 98.31 191 VAL B N 1
ATOM 3476 C CA . VAL B 1 191 ? -5.992 -26.75 -12.984 1 98.31 191 VAL B CA 1
ATOM 3477 C C . VAL B 1 191 ? -5.98 -27.453 -11.633 1 98.31 191 VAL B C 1
ATOM 3479 O O . VAL B 1 191 ? -5.305 -27.016 -10.695 1 98.31 191 VAL B O 1
ATOM 3482 N N . LEU B 1 192 ? -6.668 -28.547 -11.508 1 98.31 192 LEU B N 1
ATOM 3483 C CA . LEU B 1 192 ? -6.668 -29.312 -10.273 1 98.31 192 LEU B CA 1
ATOM 34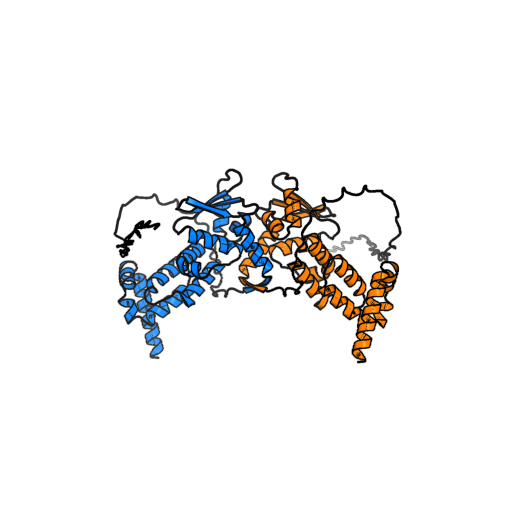84 C C . LEU B 1 192 ? -5.262 -29.812 -9.945 1 98.31 192 LEU B C 1
ATOM 3486 O O . LEU B 1 192 ? -4.805 -29.672 -8.805 1 98.31 192 LEU B O 1
ATOM 3490 N N . GLN B 1 193 ? -4.652 -30.359 -10.945 1 97.56 193 GLN B N 1
ATOM 3491 C CA . GLN B 1 193 ? -3.309 -30.875 -10.727 1 97.56 193 GLN B CA 1
ATOM 3492 C C . GLN B 1 193 ? -2.354 -29.766 -10.297 1 97.56 193 GLN B C 1
ATOM 3494 O O . GLN B 1 193 ? -1.532 -29.953 -9.398 1 97.56 193 GLN B O 1
ATOM 3499 N N . LEU B 1 194 ? -2.496 -28.656 -10.898 1 98.06 194 LEU B N 1
ATOM 3500 C CA . LEU B 1 194 ? -1.654 -27.531 -10.539 1 98.06 194 LEU B CA 1
ATOM 3501 C C . LEU B 1 194 ? -1.982 -27.031 -9.141 1 98.06 194 LEU B C 1
ATOM 3503 O O . LEU B 1 194 ? -1.083 -26.672 -8.375 1 98.06 194 LEU B O 1
ATOM 3507 N N . ALA B 1 195 ? -3.242 -26.938 -8.828 1 98.62 195 ALA B N 1
ATOM 3508 C CA . ALA B 1 195 ? -3.678 -26.5 -7.5 1 98.62 195 ALA B CA 1
ATOM 3509 C C . ALA B 1 195 ? -3.051 -27.375 -6.406 1 98.62 195 ALA B C 1
ATOM 3511 O O . ALA B 1 195 ? -2.615 -26.859 -5.375 1 98.62 195 ALA B O 1
ATOM 3512 N N . ARG B 1 196 ? -2.979 -28.594 -6.68 1 97.5 196 ARG B N 1
ATOM 3513 C CA . ARG B 1 196 ? -2.389 -29.516 -5.715 1 97.5 196 ARG B CA 1
ATOM 3514 C C . ARG B 1 196 ? -0.883 -29.297 -5.598 1 97.5 196 ARG B C 1
ATOM 3516 O O . ARG B 1 196 ? -0.334 -29.297 -4.492 1 97.5 196 ARG B O 1
ATOM 3523 N N . LEU B 1 197 ? -0.267 -29.141 -6.703 1 97.19 197 LEU B N 1
ATOM 3524 C CA . LEU B 1 197 ? 1.169 -28.875 -6.711 1 97.19 197 LEU B CA 1
ATOM 3525 C C . LEU B 1 197 ? 1.494 -27.578 -5.977 1 97.19 197 LEU B C 1
ATOM 3527 O O . LEU B 1 197 ? 2.523 -27.484 -5.305 1 97.19 197 LEU B O 1
ATOM 3531 N N . CYS B 1 198 ? 0.618 -26.625 -6.094 1 98.38 198 CYS B N 1
ATOM 3532 C CA . CYS B 1 198 ? 0.862 -25.297 -5.531 1 98.38 198 CYS B CA 1
ATOM 3533 C C . CYS B 1 198 ? 0.249 -25.172 -4.145 1 98.38 198 CYS B C 1
ATOM 3535 O O . CYS B 1 198 ? 0.171 -24.078 -3.59 1 98.38 198 CYS B O 1
ATOM 3537 N N . ASP B 1 199 ? -0.252 -26.203 -3.584 1 97.81 199 ASP B N 1
ATOM 3538 C CA . ASP B 1 199 ? -0.864 -26.188 -2.258 1 97.81 199 ASP B CA 1
ATOM 3539 C C . ASP B 1 199 ? -1.947 -25.109 -2.164 1 97.81 199 ASP B C 1
ATOM 3541 O O . ASP B 1 199 ? -1.897 -24.25 -1.286 1 97.81 199 ASP B O 1
ATOM 3545 N N . ALA B 1 200 ? -2.846 -25.172 -3.051 1 98.25 200 ALA B N 1
ATOM 3546 C CA . ALA B 1 200 ? -4.012 -24.297 -3.078 1 98.25 200 ALA B CA 1
ATOM 3547 C C . ALA B 1 200 ? -5.297 -25.078 -2.826 1 98.25 200 ALA B C 1
ATOM 3549 O O . ALA B 1 200 ? -6.02 -25.422 -3.766 1 98.25 200 ALA B O 1
ATOM 3550 N N . PRO B 1 201 ? -5.629 -25.281 -1.61 1 97.69 201 PRO B N 1
ATOM 3551 C CA . PRO B 1 201 ? -6.727 -26.188 -1.276 1 97.69 201 PRO B CA 1
ATOM 3552 C C . PRO B 1 201 ? -8.086 -25.672 -1.756 1 97.69 201 PRO B C 1
ATOM 3554 O O . PRO B 1 201 ? -8.922 -26.469 -2.189 1 97.69 201 PRO B O 1
ATOM 3557 N N . ARG B 1 202 ? -8.273 -24.422 -1.612 1 97.69 202 ARG B N 1
ATOM 3558 C CA . ARG B 1 202 ? -9.555 -23.891 -2.062 1 97.69 202 ARG B CA 1
ATOM 3559 C C . ARG B 1 202 ? -9.758 -24.125 -3.557 1 97.69 202 ARG B C 1
ATOM 3561 O O . ARG B 1 202 ? -10.836 -24.547 -3.982 1 97.69 202 ARG B O 1
ATOM 3568 N N . LEU B 1 203 ? -8.758 -23.875 -4.27 1 98.5 203 LEU B N 1
ATOM 3569 C CA . LEU B 1 203 ? -8.836 -24.094 -5.711 1 98.5 203 LEU B CA 1
ATOM 3570 C C . LEU B 1 203 ? -9.008 -25.578 -6.027 1 98.5 203 LEU B C 1
ATOM 3572 O O . LEU B 1 203 ? -9.766 -25.938 -6.934 1 98.5 203 LEU B O 1
ATOM 3576 N N . SER B 1 204 ? -8.328 -26.391 -5.285 1 98.19 204 SER B N 1
ATOM 3577 C CA . SER B 1 204 ? -8.469 -27.844 -5.449 1 98.19 204 SER B CA 1
ATOM 3578 C C . SER B 1 204 ? -9.914 -28.281 -5.234 1 98.19 204 SER B C 1
ATOM 3580 O O . SER B 1 204 ? -10.445 -29.078 -6.008 1 98.19 204 SER B O 1
ATOM 3582 N N . LEU B 1 205 ? -10.469 -27.766 -4.277 1 97.44 205 LEU B N 1
ATOM 3583 C CA . LEU B 1 205 ? -11.852 -28.125 -3.949 1 97.44 205 LEU B CA 1
ATOM 3584 C C . LEU B 1 205 ? -12.805 -27.656 -5.047 1 97.44 205 LEU B C 1
ATOM 3586 O O . LEU B 1 205 ? -13.695 -28.406 -5.453 1 97.44 205 LEU B O 1
ATOM 3590 N N . ILE B 1 206 ? -12.602 -26.5 -5.5 1 97.69 206 ILE B N 1
ATOM 3591 C CA . ILE B 1 206 ? -13.445 -25.922 -6.547 1 97.69 206 ILE B CA 1
ATOM 3592 C C . ILE B 1 206 ? -13.344 -26.781 -7.809 1 97.69 206 ILE B C 1
ATOM 3594 O O . ILE B 1 206 ? -14.359 -27.094 -8.438 1 97.69 206 ILE B O 1
ATOM 3598 N N . CYS B 1 207 ? -12.18 -27.172 -8.172 1 98 207 CYS B N 1
ATOM 3599 C CA . CYS B 1 207 ? -11.969 -28 -9.352 1 98 207 CYS B CA 1
ATOM 3600 C C . CYS B 1 207 ? -12.594 -29.375 -9.172 1 98 207 CYS B C 1
ATOM 3602 O O . CYS B 1 207 ? -13.219 -29.891 -10.102 1 98 207 CYS B O 1
ATOM 3604 N N . THR B 1 208 ? -12.398 -29.906 -8.016 1 97.38 208 THR B N 1
ATOM 3605 C CA . THR B 1 208 ? -12.977 -31.219 -7.727 1 97.38 208 THR B CA 1
ATOM 3606 C C . THR B 1 208 ? -14.492 -31.188 -7.875 1 97.38 208 THR B C 1
ATOM 3608 O O . THR B 1 208 ? -15.086 -32.094 -8.469 1 97.38 208 THR B O 1
ATOM 3611 N N . ARG B 1 209 ? -15.07 -30.156 -7.414 1 96.19 209 ARG B N 1
ATOM 3612 C CA . ARG B 1 209 ? -16.516 -30 -7.508 1 96.19 209 ARG B CA 1
ATOM 3613 C C . ARG B 1 209 ? -16.969 -29.859 -8.961 1 96.19 209 ARG B C 1
ATOM 3615 O O . ARG B 1 209 ? -17.969 -30.438 -9.367 1 96.19 209 ARG B O 1
ATOM 3622 N N . MET B 1 210 ? -16.234 -29.156 -9.664 1 97.19 210 MET B N 1
ATOM 3623 C CA . MET B 1 210 ? -16.578 -29.016 -11.078 1 97.19 210 MET B CA 1
ATOM 3624 C C . MET B 1 210 ? -16.469 -30.344 -11.805 1 97.19 210 MET B C 1
ATOM 3626 O O . MET B 1 210 ? -17.344 -30.688 -12.602 1 97.19 210 MET B O 1
ATOM 3630 N N . ILE B 1 211 ? -15.453 -31.031 -11.516 1 97 211 ILE B N 1
ATOM 3631 C CA . ILE B 1 211 ? -15.195 -32.312 -12.18 1 97 211 ILE B CA 1
ATOM 3632 C C . ILE B 1 211 ? -16.297 -33.281 -11.82 1 97 211 ILE B C 1
ATOM 3634 O O . ILE B 1 211 ? -16.859 -33.969 -12.695 1 97 211 ILE B O 1
ATOM 3638 N N . THR B 1 212 ? -16.609 -33.375 -10.578 1 94.56 212 THR B N 1
ATOM 3639 C CA . THR B 1 212 ? -17.609 -34.312 -10.133 1 94.56 212 THR B CA 1
ATOM 3640 C C . THR B 1 212 ? -19 -33.906 -10.57 1 94.56 212 THR B C 1
ATOM 3642 O O . THR B 1 212 ? -19.875 -34.719 -10.805 1 94.56 212 THR B O 1
ATOM 3645 N N . GLY B 1 213 ? -19.203 -32.594 -10.68 1 94.06 213 GLY B N 1
ATOM 3646 C CA . GLY B 1 213 ? -20.484 -32.062 -11.125 1 94.06 213 GLY B CA 1
ATOM 3647 C C . GLY B 1 213 ? -20.766 -32.344 -12.586 1 94.06 213 GLY B C 1
ATOM 3648 O O . GLY B 1 213 ? -21.922 -32.469 -12.992 1 94.06 213 GLY B O 1
ATOM 3649 N N . ASP B 1 214 ? -19.734 -32.406 -13.352 1 95.12 214 ASP B N 1
ATOM 3650 C CA . ASP B 1 214 ? -19.844 -32.688 -14.773 1 95.12 214 ASP B CA 1
ATOM 3651 C C . ASP B 1 214 ? -18.891 -33.812 -15.164 1 95.12 214 ASP B C 1
ATOM 3653 O O . ASP B 1 214 ? -18.094 -33.688 -16.109 1 95.12 214 ASP B O 1
ATOM 3657 N N . PHE B 1 215 ? -19 -34.906 -14.492 1 95.5 215 PHE B N 1
ATOM 3658 C CA . PHE B 1 215 ? -18.031 -35.969 -14.578 1 95.5 215 PHE B CA 1
ATOM 3659 C C . PHE B 1 215 ? -18.078 -36.656 -15.953 1 95.5 215 PHE B C 1
ATOM 3661 O O . PHE B 1 215 ? -17.047 -36.969 -16.531 1 95.5 215 PHE B O 1
ATOM 3668 N N . LYS B 1 216 ? -19.297 -36.844 -16.484 1 93.88 216 LYS B N 1
ATOM 3669 C CA . LYS B 1 216 ? -19.453 -37.531 -17.75 1 93.88 216 LYS B CA 1
ATOM 3670 C C . LYS B 1 216 ? -18.703 -36.812 -18.875 1 93.88 216 LYS B C 1
ATOM 3672 O O . LYS B 1 216 ? -17.984 -37.438 -19.656 1 93.88 216 LYS B O 1
ATOM 3677 N N . THR B 1 217 ? -18.828 -35.594 -18.891 1 96.12 217 THR B N 1
ATOM 3678 C CA . THR B 1 217 ? -18.203 -34.781 -19.922 1 96.12 217 THR B CA 1
ATOM 3679 C C . THR B 1 217 ? -16.688 -34.688 -19.703 1 96.12 217 THR B C 1
ATOM 3681 O O . THR B 1 217 ? -15.914 -34.875 -20.641 1 96.12 217 THR B O 1
ATOM 3684 N N . ILE B 1 218 ? -16.25 -34.5 -18.484 1 97.19 218 ILE B N 1
ATOM 3685 C CA . ILE B 1 218 ? -14.844 -34.188 -18.188 1 97.19 218 ILE B CA 1
ATOM 3686 C C . ILE B 1 218 ? -14.031 -35.5 -18.219 1 97.19 218 ILE B C 1
ATOM 3688 O O . ILE B 1 218 ? -12.875 -35.5 -18.641 1 97.19 218 ILE B O 1
ATOM 3692 N N . SER B 1 219 ? -14.625 -36.594 -17.906 1 95.56 219 SER B N 1
ATOM 3693 C CA . SER B 1 219 ? -13.914 -37.875 -17.906 1 95.56 219 SER B CA 1
ATOM 3694 C C . SER B 1 219 ? -13.562 -38.312 -19.328 1 95.56 219 SER B C 1
ATOM 3696 O O . SER B 1 219 ? -12.703 -39.156 -19.531 1 95.56 219 SER B O 1
ATOM 3698 N N . LEU B 1 220 ? -14.242 -37.719 -20.312 1 95.19 220 LEU B N 1
ATOM 3699 C CA . LEU B 1 220 ? -14 -38.031 -21.719 1 95.19 220 LEU B CA 1
ATOM 3700 C C . LEU B 1 220 ? -12.961 -37.094 -22.328 1 95.19 220 LEU B C 1
ATOM 3702 O O . LEU B 1 220 ? -12.5 -37.344 -23.438 1 95.19 220 LEU B O 1
ATOM 3706 N N . SER B 1 221 ? -12.57 -36.156 -21.625 1 94.44 221 SER B N 1
ATOM 3707 C CA . SER B 1 221 ? -11.633 -35.156 -22.109 1 94.44 221 SER B CA 1
ATOM 3708 C C . SER B 1 221 ? -10.219 -35.688 -22.172 1 94.44 221 SER B C 1
ATOM 3710 O O . SER B 1 221 ? -9.891 -36.688 -21.484 1 94.44 221 SER B O 1
ATOM 3712 N N . GLU B 1 222 ? -9.398 -35.094 -23.047 1 95.06 222 GLU B N 1
ATOM 3713 C CA . GLU B 1 222 ? -7.988 -35.469 -23.141 1 95.06 222 GLU B CA 1
ATOM 3714 C C . GLU B 1 222 ? -7.262 -35.219 -21.828 1 95.06 222 GLU B C 1
ATOM 3716 O O . GLU B 1 222 ? -6.383 -36 -21.438 1 95.06 222 GLU B O 1
ATOM 3721 N N . GLY B 1 223 ? -7.656 -34.219 -21.141 1 94.81 223 GLY B N 1
ATOM 3722 C CA . GLY B 1 223 ? -7.059 -33.906 -19.844 1 94.81 223 GLY B CA 1
ATOM 3723 C C . GLY B 1 223 ? -7.23 -35.031 -18.828 1 94.81 223 GLY B C 1
ATOM 3724 O O . GLY B 1 223 ? -6.293 -35.344 -18.109 1 94.81 223 GLY B O 1
ATOM 3725 N N . TRP B 1 224 ? -8.305 -35.594 -18.859 1 96.25 224 TRP B N 1
ATOM 3726 C CA . TRP B 1 224 ? -8.578 -36.688 -17.938 1 96.25 224 TRP B CA 1
ATOM 3727 C C . TRP B 1 224 ? -7.746 -37.906 -18.297 1 96.25 224 TRP B C 1
ATOM 3729 O O . TRP B 1 224 ? -7.152 -38.531 -17.422 1 96.25 224 TRP B O 1
ATOM 3739 N N . LYS B 1 225 ? -7.711 -38.188 -19.531 1 96.12 225 LYS B N 1
ATOM 3740 C CA . LYS B 1 225 ? -6.973 -39.344 -20 1 96.12 225 LYS B CA 1
ATOM 3741 C C . LYS B 1 225 ? -5.496 -39.25 -19.625 1 96.12 225 LYS B C 1
ATOM 3743 O O . LYS B 1 225 ? -4.906 -40.219 -19.156 1 96.12 225 LYS B O 1
ATOM 3748 N N . VAL B 1 226 ? -5.027 -38.125 -19.844 1 96.19 226 VAL B N 1
ATOM 3749 C CA . VAL B 1 226 ? -3.619 -37.906 -19.531 1 96.19 226 VAL B CA 1
ATOM 3750 C C . VAL B 1 226 ? -3.396 -38.031 -18.016 1 96.19 226 VAL B C 1
ATOM 3752 O O . VAL B 1 226 ? -2.434 -38.656 -17.578 1 96.19 226 VAL B O 1
ATOM 3755 N N . MET B 1 227 ? -4.254 -37.438 -17.234 1 96.44 227 MET B N 1
ATOM 3756 C CA . MET B 1 227 ? -4.145 -37.5 -15.781 1 96.44 227 MET B CA 1
ATOM 3757 C C . MET B 1 227 ? -4.219 -38.906 -15.266 1 96.44 227 MET B C 1
ATOM 3759 O O . MET B 1 227 ? -3.453 -39.312 -14.383 1 96.44 227 MET B O 1
ATOM 3763 N N . ARG B 1 228 ? -5.109 -39.688 -15.82 1 95.31 228 ARG B N 1
ATOM 3764 C CA . ARG B 1 228 ? -5.297 -41.062 -15.406 1 95.31 228 ARG B CA 1
ATOM 3765 C C . ARG B 1 228 ? -4.008 -41.875 -15.586 1 95.31 228 ARG B C 1
ATOM 3767 O O . ARG B 1 228 ? -3.664 -42.688 -14.742 1 95.31 228 ARG B O 1
ATOM 3774 N N . ARG B 1 229 ? -3.32 -41.625 -16.609 1 96.19 229 ARG B N 1
ATOM 3775 C CA . ARG B 1 229 ? -2.076 -42.344 -16.891 1 96.19 229 ARG B CA 1
ATOM 3776 C C . ARG B 1 229 ? -0.943 -41.844 -16 1 96.19 229 ARG B C 1
ATOM 3778 O O . ARG B 1 229 ? -0.166 -42.625 -15.484 1 96.19 229 ARG B O 1
ATOM 3785 N N . ALA B 1 230 ? -0.937 -40.562 -15.836 1 95.06 230 ALA B N 1
ATOM 3786 C CA . ALA B 1 230 ? 0.184 -39.938 -15.141 1 95.06 230 ALA B CA 1
ATOM 3787 C C . ALA B 1 230 ? -0.014 -39.969 -13.625 1 95.06 230 ALA B C 1
ATOM 3789 O O . ALA B 1 230 ? 0.957 -40.031 -12.867 1 95.06 230 ALA B O 1
ATOM 3790 N N . ASN B 1 231 ? -1.244 -39.906 -13.172 1 95.25 231 ASN B N 1
ATOM 3791 C CA . ASN B 1 231 ? -1.545 -39.812 -11.742 1 95.25 231 ASN B CA 1
ATOM 3792 C C . ASN B 1 231 ? -2.762 -40.656 -11.367 1 95.25 231 ASN B C 1
ATOM 3794 O O . ASN B 1 231 ? -3.797 -40.125 -10.969 1 95.25 231 ASN B O 1
ATOM 3798 N N . PRO B 1 232 ? -2.531 -41.938 -11.375 1 94.88 232 PRO B N 1
ATOM 3799 C CA . PRO B 1 232 ? -3.654 -42.844 -11.07 1 94.88 232 PRO B CA 1
ATOM 3800 C C . PRO B 1 232 ? -4.215 -42.625 -9.672 1 94.88 232 PRO B C 1
ATOM 3802 O O . PRO B 1 232 ? -5.414 -42.812 -9.445 1 94.88 232 PRO B O 1
ATOM 3805 N N . SER B 1 233 ? -3.406 -42.281 -8.812 1 96.19 233 SER B N 1
ATOM 3806 C CA . SER B 1 233 ? -3.875 -42.031 -7.453 1 96.19 233 SER B CA 1
ATOM 3807 C C . SER B 1 233 ? -4.887 -40.875 -7.41 1 96.19 233 SER B C 1
ATOM 3809 O O . SER B 1 233 ? -5.852 -40.938 -6.648 1 96.19 233 SER B O 1
ATOM 3811 N N . LEU B 1 234 ? -4.645 -39.875 -8.195 1 95.56 234 LEU B N 1
ATOM 3812 C CA . LEU B 1 234 ? -5.566 -38.719 -8.25 1 95.56 234 LEU B CA 1
ATOM 3813 C C . LEU B 1 234 ? -6.918 -39.156 -8.812 1 95.56 234 LEU B C 1
ATOM 3815 O O . LEU B 1 234 ? -7.965 -38.719 -8.328 1 95.56 234 LEU B O 1
ATOM 3819 N N . GLU B 1 235 ? -6.848 -39.938 -9.852 1 95.44 235 GLU B N 1
ATOM 3820 C CA . GLU B 1 235 ? -8.094 -40.438 -10.406 1 95.44 235 GLU B CA 1
ATOM 3821 C C . GLU B 1 235 ? -8.914 -41.156 -9.344 1 95.44 235 GLU 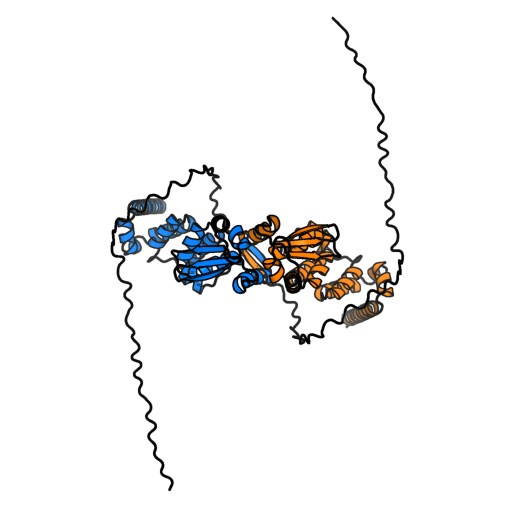B C 1
ATOM 3823 O O . GLU B 1 235 ? -10.125 -40.969 -9.234 1 95.44 235 GLU B O 1
ATOM 3828 N N . GLN B 1 236 ? -8.258 -42.031 -8.609 1 95.56 236 GLN B N 1
ATOM 3829 C CA . GLN B 1 236 ? -8.93 -42.812 -7.566 1 95.56 236 GLN B CA 1
ATOM 3830 C C . GLN B 1 236 ? -9.57 -41.875 -6.531 1 95.56 236 GLN B C 1
ATOM 3832 O O . GLN B 1 236 ? -10.703 -42.125 -6.098 1 95.56 236 GLN B O 1
ATOM 3837 N N . GLU B 1 237 ? -8.875 -40.938 -6.164 1 95.38 237 GLU B N 1
ATOM 3838 C CA . GLU B 1 237 ? -9.383 -39.969 -5.195 1 95.38 237 GLU B CA 1
ATOM 3839 C C . GLU B 1 237 ? -10.641 -39.281 -5.719 1 95.38 237 GLU B C 1
ATOM 3841 O O . GLU B 1 237 ? -11.602 -39.062 -4.977 1 95.38 237 GLU B O 1
ATOM 3846 N N . LEU B 1 238 ? -10.617 -38.875 -6.961 1 95.88 238 LEU B N 1
ATOM 3847 C CA . LEU B 1 238 ? -11.75 -38.188 -7.566 1 95.88 238 LEU B CA 1
ATOM 3848 C C . LEU B 1 238 ? -12.961 -39.094 -7.66 1 95.88 238 LEU B C 1
ATOM 3850 O O . LEU B 1 238 ? -14.094 -38.656 -7.41 1 95.88 238 LEU B O 1
ATOM 3854 N N . LEU B 1 239 ? -12.703 -40.344 -7.984 1 94.44 239 LEU B N 1
ATOM 3855 C CA . LEU B 1 239 ? -13.781 -41.344 -8.07 1 94.44 239 LEU B CA 1
ATOM 3856 C C . LEU B 1 239 ? -14.391 -41.594 -6.691 1 94.44 239 LEU B C 1
ATOM 3858 O O . LEU B 1 239 ? -15.609 -41.75 -6.562 1 94.44 239 LEU B O 1
ATOM 3862 N N . GLU B 1 240 ? -13.547 -41.656 -5.734 1 93.81 240 GLU B N 1
ATOM 3863 C CA . GLU B 1 240 ? -14.039 -41.812 -4.367 1 93.81 240 GLU B CA 1
ATOM 3864 C C . GLU B 1 240 ? -14.891 -40.625 -3.945 1 93.81 240 GLU B C 1
ATOM 3866 O O . GLU B 1 240 ? -15.922 -40.781 -3.293 1 93.81 240 GLU B O 1
ATOM 3871 N N . PHE B 1 241 ? -14.438 -39.469 -4.324 1 92.31 241 PHE B N 1
ATOM 3872 C CA . PHE B 1 241 ? -15.203 -38.25 -4.027 1 92.31 241 PHE B CA 1
ATOM 3873 C C . PHE B 1 241 ? -16.562 -38.281 -4.727 1 92.31 241 PHE B C 1
ATOM 3875 O O . PHE B 1 241 ? -17.562 -37.875 -4.156 1 92.31 241 PHE B O 1
ATOM 3882 N N . LEU B 1 242 ? -16.578 -38.688 -5.898 1 91.56 242 LEU B N 1
ATOM 3883 C CA . LEU B 1 242 ? -17.812 -38.781 -6.691 1 91.56 242 LEU B CA 1
ATOM 3884 C C . LEU B 1 242 ? -18.812 -39.719 -6.031 1 91.56 242 LEU B C 1
ATOM 3886 O O . LEU B 1 242 ? -20 -39.438 -6 1 91.56 242 LEU B O 1
ATOM 3890 N N . VAL B 1 243 ? -18.297 -40.812 -5.473 1 90.38 243 VAL B N 1
ATOM 3891 C CA . VAL B 1 243 ? -19.141 -41.781 -4.812 1 90.38 243 VAL B CA 1
ATOM 3892 C C . VAL B 1 243 ? -19.75 -41.188 -3.547 1 90.38 243 VAL B C 1
ATOM 3894 O O . VAL B 1 243 ? -20.938 -41.406 -3.254 1 90.38 243 VAL B O 1
ATOM 3897 N N . GLU B 1 244 ? -19.016 -40.469 -2.854 1 89 244 GLU B N 1
ATOM 3898 C CA . GLU B 1 244 ? -19.5 -39.844 -1.63 1 89 244 GLU B CA 1
ATOM 3899 C C . GLU B 1 244 ? -20.578 -38.812 -1.929 1 89 244 GLU B C 1
ATOM 3901 O O . GLU B 1 244 ? -21.578 -38.75 -1.212 1 89 244 GLU B O 1
ATOM 3906 N N . VAL B 1 245 ? -20.438 -38.062 -2.949 1 86.38 245 VAL B N 1
ATOM 3907 C CA . VAL B 1 245 ? -21.406 -37.062 -3.332 1 86.38 245 VAL B CA 1
ATOM 3908 C C . VAL B 1 245 ? -22.703 -37.719 -3.789 1 86.38 245 VAL B C 1
ATOM 3910 O O . VAL B 1 245 ? -23.797 -37.25 -3.447 1 86.38 245 VAL B O 1
ATOM 3913 N N . ASP B 1 246 ? -22.625 -38.781 -4.477 1 86.06 246 ASP B N 1
ATOM 3914 C CA . ASP B 1 246 ? -23.797 -39.5 -4.98 1 86.06 246 ASP B CA 1
ATOM 3915 C C . ASP B 1 246 ? -24.578 -40.156 -3.844 1 86.06 246 ASP B C 1
ATOM 3917 O O . ASP B 1 246 ? -25.812 -40.188 -3.871 1 86.06 246 ASP B O 1
ATOM 3921 N N . THR B 1 247 ? -23.797 -40.656 -2.9 1 86.56 247 THR B N 1
ATOM 3922 C CA . THR B 1 247 ? -24.438 -41.281 -1.746 1 86.56 247 THR B CA 1
ATOM 3923 C C . THR B 1 247 ? -25.156 -40.219 -0.906 1 86.56 247 THR B C 1
ATOM 3925 O O . THR B 1 247 ? -26.25 -40.469 -0.383 1 86.56 247 THR B O 1
ATOM 3928 N N . ALA B 1 248 ? -24.625 -39.062 -0.805 1 83.31 248 ALA B N 1
ATOM 3929 C CA . ALA B 1 248 ? -25.219 -37.969 -0.024 1 83.31 248 ALA B CA 1
ATOM 3930 C C . ALA B 1 248 ? -26.469 -37.438 -0.707 1 83.31 248 ALA B C 1
ATOM 3932 O O . ALA B 1 248 ? -27.406 -37 -0.038 1 83.31 248 ALA B O 1
ATOM 3933 N N . ARG B 1 249 ? -26.516 -37.406 -1.963 1 79.69 249 ARG B N 1
ATOM 3934 C CA . ARG B 1 249 ? -27.672 -36.938 -2.73 1 79.69 249 ARG B CA 1
ATOM 3935 C C . ARG B 1 249 ? -28.812 -37.938 -2.65 1 79.69 249 ARG B C 1
ATOM 3937 O O . ARG B 1 249 ? -29.984 -37.562 -2.697 1 79.69 249 ARG B O 1
ATOM 3944 N N . LYS B 1 250 ? -28.562 -39.188 -2.402 1 82.06 250 LYS B N 1
ATOM 3945 C CA . LYS B 1 250 ? -29.578 -40.25 -2.324 1 82.06 250 LYS B CA 1
ATOM 3946 C C . LYS B 1 250 ? -30.094 -40.375 -0.897 1 82.06 250 LYS B C 1
ATOM 3948 O O . LYS B 1 250 ? -31.188 -40.906 -0.681 1 82.06 250 LYS B O 1
ATOM 3953 N N . SER B 1 251 ? -29.406 -39.969 0.108 1 72.19 251 SER B N 1
ATOM 3954 C CA . SER B 1 251 ? -29.875 -40 1.489 1 72.19 251 SER B CA 1
ATOM 3955 C C . SER B 1 251 ? -30.734 -38.781 1.819 1 72.19 251 SER B C 1
ATOM 3957 O O . SER B 1 251 ? -31.703 -38.906 2.566 1 72.19 251 SER B O 1
#

Organism: Triticum turgidum subsp. durum (NCBI:txid4567)

Foldseek 3Di:
DDDDDDDPPPDPPPCVPDPDDPPPDDPDDPPDCPPPDDPPPDPPPCPDPPPPPPPVPPPDDDDDPPVVLVVLLVCQVVLVPFAEWEAEPVGDTGTHHLVLLVVQFVQSVVQQVPFDGDPRHGYDYDYDDDPLLVSQLRSCSRRVDDDPVSCQVCLLVQCQVCQVRVRVVSVVVSLVCCLPPNDDLQCLLVQLVSCVVSVPVVSNVSSLCVCLVVVVVSCPHPSNVVCCVVPVVVVVVSVVVSVVVVVVVVD/DDDDPDDDDDDDPPPVPCPDDPPPDDPDDPPDPPPPDDPPPDPPPCPDCPVPPPPVPPPDDDDDPPVQLVVLLVCQVVLVPFAEWEAEPVGDTGTHHLVLLCVQFVQSVVQQVPFDGDPRHGYDYDYDDDPLLVSQLRSCSRRVDDDPVSCQVCLLVQCQVCQVRVRVVSVVVSLVCCLPPNDDLQCLLVQLVSCVVSVNVVSNVSSLCVCLVPVVVSCPHPSNVVCCVVPVVVVVVSVVVSVVVVVVVVD

pLDDT: mean 79.89, std 29.72, range [16.83, 98.88]

InterPro domains:
  IPR000210 BTB/POZ domain [PF00651] (73-179)
  IPR000210 BTB/POZ domain [PS50097] (82-150)
  IPR000210 BTB/POZ domain [SM00225] (82-182)
  IPR011333 SKP1/BTB/POZ domain superfamily [G3DSA:3.30.710.10] (51-182)
  IPR011333 SKP1/BTB/POZ domain superfamily [SSF54695] (65-179)
  IPR044513 BTB/POZ and TAZ domain-containing protein 1/2/3/4/5 [PTHR46287] (41-250)

Secondary structure (DSSP, 8-state):
------------------------------------------------------------EEEEEHHHHHHHHHHHHH-TT--EEEE-TTS-EEEE-HHHHHHH-HHHHHHHHHSPEETTEEEEE--SS-HHHHHHHHHHHHH----HHHHHHHHHHHHHHHHHTT-HHHHHHHHHHIIIII--TTTHHHHHHHHHHTT-HHHHHHHHHHHHHTHHHHTTSHHHHHHHHH-HHHHHHHHHHHHHHHHHHH-/------------------------------------------------------------EEEEEHHHHHHHHHHHHH-TT--EEEE-TTS-EEEE-HHHHHHH-HHHHHHHHHSPEETTEEEEE--SS-HHHHHHHHHHHHH----HHHHHHHHHHHHHHHHHTT-HHHHHHHHHHIIIII--TTTHHHHHHHHHHTT-HHHHHHHHHHHHHTHHHHTTSHHHHHHHHH-HHHHHHHHHHHHHHHHHHH-

Radius of gyration: 33.73 Å; Cα contacts (8 Å, |Δi|>4): 526; chains: 2; bounding box: 62×85×151 Å

Nearest PDB structures (foldseek):
  3htm-assembly1_B  TM=8.692E-01  e=3.268E-10  Homo sapiens
  9ety-assembly1_B  TM=7.628E-01  e=5.415E-10  Homo sapiens
  9etx-assembly1_B  TM=7.455E-01  e=1.861E-09  Homo sapiens
  6w69-assembly1_A-2  TM=7.448E-01  e=2.321E-07  Homo sapiens
  6er1-assembly1_A  TM=6.744E-01  e=9.408E-05  Drosophila melanogaster

Solvent-accessible surface area (backbone atoms only — not comparable to full-atom values): 29554 Å² total; per-residue (Å²): 126,88,72,87,74,85,75,87,74,79,79,71,84,75,77,78,75,83,74,76,80,82,74,84,76,84,88,74,79,85,70,79,77,75,80,65,74,75,72,76,78,70,77,81,71,80,68,71,81,73,75,65,78,77,63,79,69,71,79,52,66,37,80,39,54,42,68,55,47,48,36,34,42,43,45,52,73,66,35,60,79,47,34,25,40,39,32,28,76,88,68,48,73,44,62,33,42,56,49,56,47,30,62,57,12,69,52,47,29,54,51,56,74,68,32,59,73,55,97,76,25,31,53,46,78,53,68,96,56,59,56,68,45,50,50,51,51,55,45,26,66,57,44,68,53,81,52,68,71,56,44,70,75,29,37,67,58,43,33,46,48,18,44,77,32,57,25,64,70,52,34,52,50,34,44,52,47,33,66,76,72,65,62,43,74,88,45,29,56,60,50,27,56,48,21,58,73,43,70,32,66,70,48,28,51,54,26,50,48,51,42,59,72,42,36,79,66,35,64,69,33,70,54,36,54,53,41,44,74,76,35,49,68,57,48,52,51,54,51,52,49,42,50,52,54,54,52,61,72,73,104,138,91,79,94,72,90,77,93,81,90,89,81,82,77,72,78,74,81,72,75,78,82,72,82,74,78,88,72,80,81,69,80,77,76,80,67,76,78,71,75,77,72,79,81,70,79,71,74,79,74,74,67,78,76,65,78,69,71,79,51,65,38,79,40,55,39,66,57,46,49,36,35,41,45,43,53,73,66,36,59,80,46,33,24,38,39,31,28,75,87,67,49,72,43,63,34,41,56,48,53,47,29,64,54,10,65,51,47,28,55,50,56,74,68,32,59,73,56,96,73,24,31,53,49,78,54,68,94,53,58,58,67,45,50,51,52,50,55,46,27,62,57,43,68,52,81,53,68,72,55,44,70,74,29,36,68,58,44,34,48,48,17,42,76,33,56,25,62,71,52,35,52,50,34,42,50,47,32,66,76,71,66,64,44,73,89,44,29,56,59,49,28,55,48,21,58,75,43,70,33,64,70,46,28,50,54,26,49,49,51,42,57,74,41,37,76,65,36,64,68,33,69,54,36,54,52,41,44,73,75,35,50,68,56,48,51,52,53,52,52,50,43,50,54,52,54,52,60,74,72,106